Protein AF-A0A7C4RIH2-F1 (afdb_monomer)

Sequence (395 aa):
MSWKYPQDILQRKLAYLTKLASEDAIDRISIDWIEALKDIQMEISYETIWRSLMDLYLTLNLQMDWSQFDFTPFPEDWDIGDFTEPPAEGGGKAYYDISYYDLSVYDPPQVVYKDLERYAWESRYKVSEKHTLEYKRMSKSLKDELTIRGELLKTKDIAPYFVDMVEDVLTMVESRLLRSFYVGFAVVGLSRVAERHPPGALYRAPVPTRLTKDWKTVINTESVTAWECLVGFSRVGYTRVGSWKQLLTKQVSDEIVKRINEFWLRSGFVEAEYLSPYGGIEYYRYPVEKIKVFWQRIFMLQRVDRYHYVGGDHQLKMQFNIKRIMPILDAEGIIGSLRCMYVAFANELFYLYHDSHRLYKRYKKVLTEEDIIQKYIRFGCKENILRKIKGVVKP

Foldseek 3Di:
DDPDDPDDLVVVLVVLLVQAQDLVNLVVVLVVLQVCLVLVLLLLLQCLLLQLLLLLCCCQQVVADSCLAPDYLDDNPDDQQQFWVNGRDGQDADDPPPDDPVRHFDDDPLDHSHLLNLQLVVLLVQFPDRRALDTNDFFPVSLLLLVLVLVLVVVLVGDSLSSVQSLLSSQLSSQCAQQPLDPLSYRPPGRHDFDDDDPPDDQWTFTFTAQSVTRHDTGTGTDRASDFDGPPRGPGDPVSGDPPRIYTDVVSSVSSVVSSVVVSPQQAWDWDWDQDPPAPDDPNGRDTDTDTDRNVSVVSVVCSVVCSPPNCVLVSVLVVLLVQLVVLCVVVVPDPVCVVLLSVLLVCQLCQCPPDPSSSSPSSVSPDNVSSLVSSVSVVDDSVSSVVSCVRGHD

Nearest PDB structures (foldseek):
  8ieb-assembly1_B  TM=1.903E-01  e=3.048E+00  Homo sapiens
  8ieq-assembly1_C  TM=1.531E-01  e=8.737E+00  Homo sapiens

Radius of gyration: 24.89 Å; Cα contacts (8 Å, |Δi|>4): 491; chains: 1; bounding box: 65×61×82 Å

pLDDT: mean 79.75, std 14.4, range [27.53, 96.38]

Solvent-accessible surface area (backbone atoms only — not comparable to full-atom values): 22772 Å² total; per-residue (Å²): 133,83,83,69,74,83,70,59,69,65,61,54,48,52,55,48,35,72,60,59,40,40,72,71,30,42,53,53,51,40,50,57,45,60,75,40,39,67,58,51,46,46,39,46,41,41,53,48,48,53,46,49,47,46,53,46,47,40,29,72,70,66,53,39,64,65,90,54,45,96,74,64,77,67,66,91,87,64,54,68,36,68,50,25,44,60,59,47,83,78,62,62,76,46,44,90,100,71,46,61,82,91,72,35,63,68,67,39,93,86,57,53,60,40,36,54,52,15,43,47,49,49,50,44,70,52,45,49,42,78,86,56,97,51,69,64,40,55,27,65,69,42,46,50,54,52,50,57,55,38,50,64,44,42,76,64,60,38,52,60,64,58,58,57,40,43,50,46,48,50,31,50,45,49,28,40,38,55,42,15,73,46,88,72,54,46,39,84,97,65,30,38,68,54,75,81,74,64,94,85,60,76,75,50,42,69,39,65,28,53,38,75,89,45,45,61,55,70,44,72,41,75,40,75,60,91,64,81,59,49,83,93,74,40,92,63,57,87,91,58,52,62,54,97,68,43,37,73,32,69,65,56,37,54,39,50,51,50,51,40,50,56,50,43,44,58,68,30,65,36,83,41,81,40,74,37,91,81,43,72,76,62,85,93,42,58,47,74,42,83,42,80,41,54,44,49,47,54,59,48,63,80,35,31,68,51,33,61,77,56,49,59,50,71,57,50,53,52,48,51,52,45,64,66,44,46,63,57,40,57,75,68,66,59,55,76,82,59,46,57,56,57,49,49,49,47,52,48,45,43,45,36,73,49,90,55,91,56,60,41,62,47,34,45,55,77,54,52,76,63,56,54,50,53,52,42,39,75,73,71,45,59,60,74,58,53,54,55,43,51,74,80,42,66,87

Secondary structure (DSSP, 8-state):
--------HHHHHHHHHHHHSSHHHHHHHHHHHHHTHHHHHHHHHHHHHHHHHHHHHHHHHH---GGGSSS-SS-TT--GGGGEESPPPPPPPP-TTTS-TTTS----TT--HHHHHHHHHHHHHHHB-SSSSSBSS-HHHHHHHHHHHHHHHHTTT--HHHHHHHHHHHHHHHHHHHT--STTS--TTTSPPPPPPPTTS-S-EEEEEE-TTTS--EEEEEESSSS---TTTS---GGG---TT-EE-HHHHHHHHHHHHHHHHHHSEEEEEEE-TTS--BTTB--EEEEEEEHHHHHHHTTHHHHHHTTTHHHHHHHHHHHHHHHHHHHTT--HHHHHHHHHHHHHHHTSS---S-GGGGGGGGS-HHHHHHHHHHTT--HHHHHHHHHH---

Structure (mmCIF, N/CA/C/O backbone):
data_AF-A0A7C4RIH2-F1
#
_entry.id   AF-A0A7C4RIH2-F1
#
loop_
_atom_site.group_PDB
_atom_site.id
_atom_site.type_symbol
_atom_site.label_atom_id
_atom_site.label_alt_id
_atom_site.label_comp_id
_atom_site.label_asym_id
_atom_site.label_entity_id
_atom_site.label_seq_id
_atom_site.pdbx_PDB_ins_code
_atom_site.Cartn_x
_atom_site.Cartn_y
_atom_site.Cartn_z
_atom_site.occupancy
_atom_site.B_iso_or_equiv
_atom_site.auth_seq_id
_atom_site.auth_comp_id
_atom_site.auth_asym_id
_atom_site.auth_atom_id
_atom_site.pdbx_PDB_model_num
ATOM 1 N N . MET A 1 1 ? -6.707 24.220 15.312 1.00 34.06 1 MET A N 1
ATOM 2 C CA . MET A 1 1 ? -7.818 24.002 14.359 1.00 34.06 1 MET A CA 1
ATOM 3 C C . MET A 1 1 ? -9.106 23.884 15.151 1.00 34.06 1 MET A C 1
ATOM 5 O O . MET A 1 1 ? -9.262 22.909 15.876 1.00 34.06 1 MET A O 1
ATOM 9 N N . SER A 1 2 ? -9.986 24.887 15.088 1.00 27.53 2 SER A N 1
ATOM 10 C CA . SER A 1 2 ? -11.329 24.751 15.653 1.00 27.53 2 SER A CA 1
ATOM 11 C C . SER A 1 2 ? -12.122 23.795 14.765 1.00 27.53 2 SER A C 1
ATOM 13 O O . SER A 1 2 ? -12.154 23.939 13.541 1.00 27.53 2 SER A O 1
ATOM 15 N N . TRP A 1 3 ? -12.716 22.771 15.367 1.00 39.28 3 TRP A N 1
ATOM 16 C CA . TRP A 1 3 ? -13.659 21.904 14.678 1.00 39.28 3 TRP A CA 1
ATOM 17 C C . TRP A 1 3 ? -14.920 22.733 14.421 1.00 39.28 3 TRP A C 1
ATOM 19 O O . TRP A 1 3 ? -15.796 22.817 15.276 1.00 39.28 3 TRP A O 1
ATOM 29 N N . LYS A 1 4 ? -14.998 23.417 13.270 1.00 47.16 4 LYS A N 1
ATOM 30 C CA . LYS A 1 4 ? -16.281 23.945 12.790 1.00 47.16 4 LYS A CA 1
ATOM 31 C C . LYS A 1 4 ? -17.238 22.758 12.705 1.00 47.16 4 LYS A C 1
ATOM 33 O O . LYS A 1 4 ? -16.855 21.712 12.173 1.00 47.16 4 LYS A O 1
ATOM 38 N N . TYR A 1 5 ? -18.449 22.928 13.241 1.00 48.44 5 TYR A N 1
ATOM 39 C CA . TYR A 1 5 ? -19.546 21.973 13.083 1.00 48.44 5 TYR A CA 1
ATOM 40 C C . TYR A 1 5 ? -19.562 21.444 11.643 1.00 48.44 5 TYR A C 1
ATOM 42 O O . TYR A 1 5 ? -19.322 22.233 10.719 1.00 48.44 5 TYR A O 1
ATOM 50 N N . PRO A 1 6 ? -19.786 20.135 11.426 1.00 55.44 6 PRO A N 1
ATOM 51 C CA . PRO A 1 6 ? -19.801 19.587 10.081 1.00 55.44 6 PRO A CA 1
ATOM 52 C C . PRO A 1 6 ? -20.800 20.396 9.251 1.00 55.44 6 PRO A C 1
ATOM 54 O O . PRO A 1 6 ? -21.985 20.425 9.574 1.00 55.44 6 PRO A O 1
ATOM 57 N N . GLN A 1 7 ? -20.289 21.101 8.230 1.00 59.62 7 GLN A N 1
ATOM 58 C CA . GLN A 1 7 ? -21.111 21.752 7.207 1.00 59.62 7 GLN A CA 1
ATOM 59 C C . GLN A 1 7 ? -22.224 20.800 6.783 1.00 59.62 7 GLN A C 1
ATOM 61 O O . GLN A 1 7 ? -21.998 19.585 6.730 1.00 59.62 7 GLN A O 1
ATOM 66 N N . ASP A 1 8 ? -23.389 21.360 6.468 1.00 73.88 8 ASP A N 1
ATOM 67 C CA . ASP A 1 8 ? -24.525 20.573 6.025 1.00 73.88 8 ASP A CA 1
ATOM 68 C C . ASP A 1 8 ? -24.110 19.609 4.896 1.00 73.88 8 ASP A C 1
ATOM 70 O O . ASP A 1 8 ? -23.372 19.963 3.969 1.00 73.88 8 ASP A O 1
ATOM 74 N N . ILE A 1 9 ? -24.531 18.350 5.026 1.00 74.44 9 ILE A N 1
ATOM 75 C CA . ILE A 1 9 ? -24.121 17.235 4.160 1.00 74.44 9 ILE A CA 1
ATOM 76 C C . ILE A 1 9 ? -24.488 17.558 2.705 1.00 74.44 9 ILE A C 1
ATOM 78 O O . ILE A 1 9 ? -23.706 17.294 1.788 1.00 74.44 9 ILE A O 1
ATOM 82 N N . LEU A 1 10 ? -25.632 18.220 2.511 1.00 77.56 10 LEU A N 1
ATOM 83 C CA . LEU A 1 10 ? -26.102 18.687 1.214 1.00 77.56 10 LEU A CA 1
ATOM 84 C C . LEU A 1 10 ? -25.179 19.755 0.610 1.00 77.56 10 LEU A C 1
ATOM 86 O O . LEU A 1 10 ? -24.791 19.639 -0.551 1.00 77.56 10 LEU A O 1
ATOM 90 N N . GLN A 1 11 ? -24.754 20.750 1.395 1.00 79.88 11 GLN A N 1
ATOM 91 C CA . GLN A 1 11 ? -23.844 21.803 0.923 1.00 79.88 11 GLN A CA 1
ATOM 92 C C . GLN A 1 11 ? -22.510 21.232 0.427 1.00 79.88 11 GLN A C 1
ATOM 94 O O . GLN A 1 11 ? -21.977 21.686 -0.585 1.00 79.88 11 GLN A O 1
ATOM 99 N N . ARG A 1 12 ? -21.981 20.198 1.094 1.00 73.38 12 ARG A N 1
ATOM 100 C CA . ARG A 1 12 ? -20.754 19.514 0.651 1.00 73.38 12 ARG A CA 1
ATOM 101 C C . ARG A 1 12 ? -20.940 18.768 -0.668 1.00 73.38 12 ARG A C 1
ATOM 103 O O . ARG A 1 12 ? -20.054 18.835 -1.517 1.00 73.38 12 ARG A O 1
ATOM 110 N N . LYS A 1 13 ? -22.073 18.080 -0.854 1.00 79.12 13 LYS A N 1
ATOM 111 C CA . LYS A 1 13 ? -22.397 17.411 -2.125 1.00 79.12 13 LYS A CA 1
ATOM 112 C C . LYS A 1 13 ? -22.536 18.433 -3.254 1.00 79.12 13 LYS A C 1
ATOM 114 O O . LYS A 1 13 ? -21.938 18.237 -4.304 1.00 79.12 13 LYS A O 1
ATOM 119 N N . LEU A 1 14 ? -23.246 19.539 -3.027 1.00 81.19 14 LEU A N 1
ATOM 120 C CA . LEU A 1 14 ? -23.384 20.609 -4.020 1.00 81.19 14 LEU A CA 1
ATOM 121 C C . LEU A 1 14 ? -22.020 21.208 -4.395 1.00 81.19 14 LEU A C 1
ATOM 123 O O . LEU A 1 14 ? -21.704 21.308 -5.575 1.00 81.19 14 LEU A O 1
ATOM 127 N N . ALA A 1 15 ? -21.164 21.491 -3.409 1.00 80.44 15 ALA A N 1
ATOM 128 C CA . ALA A 1 15 ? -19.810 21.983 -3.660 1.00 80.44 15 ALA A CA 1
ATOM 129 C C . ALA A 1 15 ? -18.933 20.991 -4.448 1.00 80.44 15 ALA A C 1
ATOM 131 O O . ALA A 1 15 ? -18.096 21.418 -5.240 1.00 80.44 15 ALA A O 1
ATOM 132 N N . TYR A 1 16 ? -19.102 19.679 -4.239 1.00 80.44 16 TYR A N 1
ATOM 133 C CA . TYR A 1 16 ? -18.432 18.649 -5.040 1.00 80.44 16 TYR A CA 1
ATOM 134 C C . TYR A 1 16 ? -18.894 18.703 -6.502 1.00 80.44 16 TYR A C 1
ATOM 136 O O . TYR A 1 16 ? -18.058 18.731 -7.403 1.00 80.44 16 TYR A O 1
ATOM 144 N N . LEU A 1 17 ? -20.209 18.766 -6.734 1.00 80.38 17 LEU A N 1
ATOM 145 C CA . LEU A 1 17 ? -20.790 18.791 -8.079 1.00 80.38 17 LEU A CA 1
ATOM 146 C C . LEU A 1 17 ? -20.315 20.005 -8.880 1.00 80.38 17 LEU A C 1
ATOM 148 O O . LEU A 1 17 ? -19.839 19.843 -9.999 1.00 80.38 17 LEU A O 1
ATOM 152 N N . THR A 1 18 ? -20.343 21.197 -8.278 1.00 78.69 18 THR A N 1
ATOM 153 C CA . THR A 1 18 ? -19.873 22.431 -8.928 1.00 78.69 18 THR A CA 1
ATOM 154 C C . THR A 1 18 ? -18.396 22.365 -9.325 1.00 78.69 18 THR A C 1
ATOM 156 O O . THR A 1 18 ? -17.987 23.025 -10.272 1.00 78.69 18 THR A O 1
ATOM 159 N N . LYS A 1 19 ? -17.581 21.590 -8.601 1.00 78.44 19 LYS A N 1
ATOM 160 C CA . LYS A 1 19 ? -16.130 21.527 -8.818 1.00 78.44 19 LYS A CA 1
ATOM 161 C C . LYS A 1 19 ? -15.671 20.441 -9.783 1.00 78.44 19 LYS A C 1
ATOM 163 O O . LYS A 1 19 ? -14.525 20.508 -10.203 1.00 78.44 19 LYS A O 1
ATOM 168 N N . LEU A 1 20 ? -16.483 19.419 -10.050 1.00 78.19 20 LEU A N 1
ATOM 169 C CA . LEU A 1 20 ? -16.020 18.201 -10.733 1.00 78.19 20 LEU A CA 1
ATOM 170 C C . LEU A 1 20 ? -16.977 17.679 -11.810 1.00 78.19 20 LEU A C 1
ATOM 172 O O . LEU A 1 20 ? -16.563 16.874 -12.636 1.00 78.19 20 LEU A O 1
ATOM 176 N N . ALA A 1 21 ? -18.247 18.087 -11.793 1.00 82.00 21 ALA A N 1
ATOM 177 C CA . ALA A 1 21 ? -19.291 17.501 -12.631 1.00 82.00 21 ALA A CA 1
ATOM 178 C C . ALA A 1 21 ? -19.769 18.454 -13.748 1.00 82.00 21 ALA A C 1
ATOM 180 O O . ALA A 1 21 ? -20.909 18.373 -14.186 1.00 82.00 21 ALA A O 1
ATOM 181 N N . SER A 1 22 ? -18.927 19.372 -14.222 1.00 85.94 22 SER A N 1
ATOM 182 C CA . SER A 1 22 ? -19.224 20.220 -15.388 1.00 85.94 22 SER A CA 1
ATOM 183 C C . SER A 1 22 ? -18.096 20.160 -16.411 1.00 85.94 22 SER A C 1
ATOM 185 O O . SER A 1 22 ? -16.956 19.859 -16.058 1.00 85.94 22 SER A O 1
ATOM 187 N N . GLU A 1 23 ? -18.407 20.450 -17.675 1.00 87.19 23 GLU A N 1
ATOM 188 C CA . GLU A 1 23 ? -17.408 20.493 -18.752 1.00 87.19 23 GLU A CA 1
ATOM 189 C C . GLU A 1 23 ? -16.305 21.514 -18.440 1.00 87.19 23 GLU A C 1
ATOM 191 O O . GLU A 1 23 ? -15.132 21.152 -18.422 1.00 87.19 23 GLU A O 1
ATOM 196 N N . ASP A 1 24 ? -16.682 22.732 -18.034 1.00 87.31 24 ASP A N 1
ATOM 197 C CA . ASP A 1 24 ? -15.740 23.770 -17.593 1.00 87.31 24 ASP A CA 1
ATOM 198 C C . ASP A 1 24 ? -14.830 23.304 -16.446 1.00 87.31 24 ASP A C 1
ATOM 200 O O . ASP A 1 24 ? -13.647 23.646 -16.393 1.00 87.31 24 ASP A O 1
ATOM 204 N N . ALA A 1 25 ? -15.375 22.543 -15.490 1.00 86.81 25 ALA A N 1
ATOM 205 C CA . ALA A 1 25 ? -14.586 22.006 -14.389 1.00 86.81 25 ALA A CA 1
ATOM 206 C C . ALA A 1 25 ? -13.589 20.956 -14.885 1.00 86.81 25 ALA A C 1
ATOM 208 O O . ALA A 1 25 ? -12.433 20.969 -14.468 1.00 86.81 25 ALA A O 1
ATOM 209 N N . ILE A 1 26 ? -14.013 20.075 -15.791 1.00 89.81 26 ILE A N 1
ATOM 210 C CA . ILE A 1 26 ? -13.147 19.058 -16.392 1.00 89.81 26 ILE A CA 1
ATOM 211 C C . ILE A 1 26 ? -12.027 19.697 -17.202 1.00 89.81 26 ILE A C 1
ATOM 213 O O . ILE A 1 26 ? -10.894 19.223 -17.126 1.00 89.81 26 ILE A O 1
ATOM 217 N N . ASP A 1 27 ? -12.305 20.775 -17.928 1.00 89.06 27 ASP A N 1
ATOM 218 C CA . ASP A 1 27 ? -11.284 21.504 -18.677 1.00 89.06 27 ASP A CA 1
ATOM 219 C C . ASP A 1 27 ? -10.229 22.100 -17.743 1.00 89.06 27 ASP A C 1
ATOM 221 O O . ASP A 1 27 ? -9.035 21.889 -17.958 1.00 89.06 27 ASP A O 1
ATOM 225 N N . ARG A 1 28 ? -10.648 22.735 -16.642 1.00 88.62 28 ARG A N 1
ATOM 226 C CA . ARG A 1 28 ? -9.718 23.250 -15.621 1.00 88.62 28 ARG A CA 1
ATOM 227 C C . ARG A 1 28 ? -8.880 22.140 -14.986 1.00 88.62 28 ARG A C 1
ATOM 229 O O . ARG A 1 28 ? -7.664 22.252 -14.942 1.00 88.62 28 ARG A O 1
ATOM 236 N N . ILE A 1 29 ? -9.510 21.039 -14.572 1.00 88.88 29 ILE A N 1
ATOM 237 C CA . ILE A 1 29 ? -8.806 19.882 -13.987 1.00 88.88 29 ILE A CA 1
ATOM 238 C C . ILE A 1 29 ? -7.830 19.269 -14.989 1.00 88.88 29 ILE A C 1
ATOM 240 O O . ILE A 1 29 ? -6.769 18.786 -14.606 1.00 88.88 29 ILE A O 1
ATOM 244 N N . SER A 1 30 ? -8.184 19.259 -16.275 1.00 90.06 30 SER A N 1
ATOM 245 C CA . SER A 1 30 ? -7.307 18.740 -17.321 1.00 90.06 30 SER A CA 1
ATOM 246 C C . SER A 1 30 ? -6.052 19.594 -17.463 1.00 90.06 30 SER A C 1
ATOM 248 O O . SER A 1 30 ? -4.976 19.032 -17.631 1.00 90.06 30 SER A O 1
ATOM 250 N N . ILE A 1 31 ? -6.170 20.922 -17.352 1.00 89.75 31 ILE A N 1
ATOM 251 C CA . ILE A 1 31 ? -5.017 21.833 -17.335 1.00 89.75 31 ILE A CA 1
ATOM 252 C C . ILE A 1 31 ? -4.139 21.543 -16.114 1.00 89.75 31 ILE A C 1
ATOM 254 O O . ILE A 1 31 ? -2.956 21.259 -16.291 1.00 89.75 31 ILE A O 1
ATOM 258 N N . ASP A 1 32 ? -4.724 21.494 -14.912 1.00 89.94 32 ASP A N 1
ATOM 259 C CA . ASP A 1 32 ? -3.991 21.178 -13.675 1.00 89.94 32 ASP A CA 1
ATOM 260 C C . ASP A 1 32 ? -3.262 19.821 -13.779 1.00 89.94 32 ASP A C 1
ATOM 262 O O . ASP A 1 32 ? -2.124 19.659 -13.337 1.00 89.94 32 ASP A O 1
ATOM 266 N N . TRP A 1 33 ? -3.900 18.824 -14.400 1.00 92.00 33 TRP A N 1
ATOM 267 C CA . TRP A 1 33 ? -3.304 17.506 -14.620 1.00 92.00 33 TRP A CA 1
ATOM 268 C C . TRP A 1 33 ? -2.141 17.553 -15.609 1.00 92.00 33 TRP A C 1
ATOM 270 O O . TRP A 1 33 ? -1.135 16.878 -15.401 1.00 92.00 33 TRP A O 1
ATOM 280 N N . ILE A 1 34 ? -2.268 18.323 -16.692 1.00 91.12 34 ILE A N 1
ATOM 281 C CA . ILE A 1 34 ? -1.196 18.505 -17.675 1.00 91.12 34 ILE A CA 1
ATOM 282 C C . ILE A 1 34 ? 0.016 19.163 -17.010 1.00 91.12 34 ILE A C 1
ATOM 284 O O . ILE A 1 34 ? 1.140 18.711 -17.230 1.00 91.12 34 ILE A O 1
ATOM 288 N N . GLU A 1 35 ? -0.202 20.172 -16.164 1.00 92.25 35 GLU A N 1
ATOM 289 C CA . GLU A 1 35 ? 0.865 20.814 -15.388 1.00 92.25 35 GLU A CA 1
ATOM 290 C C . GLU A 1 35 ? 1.558 19.820 -14.443 1.00 92.25 35 GLU A C 1
ATOM 292 O O . GLU A 1 35 ? 2.785 19.807 -14.346 1.00 92.25 35 GLU A O 1
ATOM 297 N N . ALA A 1 36 ? 0.788 18.924 -13.819 1.00 91.50 36 ALA A N 1
ATOM 298 C CA . ALA A 1 36 ? 1.296 17.886 -12.923 1.00 91.50 36 ALA A CA 1
ATOM 299 C C . ALA A 1 36 ? 1.794 16.611 -13.638 1.00 91.50 36 ALA A C 1
ATOM 301 O O . ALA A 1 36 ? 2.231 15.668 -12.978 1.00 91.50 36 ALA A O 1
ATOM 302 N N . LEU A 1 37 ? 1.741 16.533 -14.975 1.00 90.56 37 LEU A N 1
ATOM 303 C CA . LEU A 1 37 ? 1.923 15.270 -15.702 1.00 90.56 37 LEU A CA 1
ATOM 304 C C . LEU A 1 37 ? 3.287 14.622 -15.444 1.00 90.56 37 LEU A C 1
ATOM 306 O O . LEU A 1 37 ? 3.378 13.400 -15.333 1.00 90.56 37 LEU A O 1
ATOM 310 N N . LYS A 1 38 ? 4.343 15.432 -15.322 1.00 88.75 38 LYS A N 1
ATOM 311 C CA . LYS A 1 38 ? 5.693 14.941 -15.020 1.00 88.75 38 LYS A CA 1
ATOM 312 C C . LYS A 1 38 ? 5.751 14.260 -13.653 1.00 88.75 38 LYS A C 1
ATOM 314 O O . LYS A 1 38 ? 6.346 13.189 -13.531 1.00 88.75 38 LYS A O 1
ATOM 319 N N . ASP A 1 39 ? 5.118 14.864 -12.653 1.00 89.00 39 ASP A N 1
ATOM 320 C CA . ASP A 1 39 ? 5.062 14.301 -11.309 1.00 89.00 39 ASP A CA 1
ATOM 321 C C . ASP A 1 39 ? 4.249 13.009 -11.339 1.00 89.00 39 ASP A C 1
ATOM 323 O O . ASP A 1 39 ? 4.756 11.978 -10.912 1.00 89.00 39 ASP A O 1
ATOM 327 N N . ILE A 1 40 ? 3.076 13.015 -11.985 1.00 89.69 40 ILE A N 1
ATOM 328 C CA . ILE A 1 40 ? 2.216 11.834 -12.181 1.00 89.69 40 ILE A CA 1
ATOM 329 C C . ILE A 1 40 ? 2.981 10.678 -12.842 1.00 89.69 40 ILE A C 1
ATOM 331 O O . ILE A 1 40 ? 2.880 9.534 -12.404 1.00 89.69 40 ILE A O 1
ATOM 335 N N . GLN A 1 41 ? 3.774 10.950 -13.878 1.00 90.06 41 GLN A N 1
ATOM 336 C CA . GLN A 1 41 ? 4.594 9.933 -14.541 1.00 90.06 41 GLN A CA 1
ATOM 337 C C . GLN A 1 41 ? 5.672 9.362 -13.614 1.00 90.06 41 GLN A C 1
ATOM 339 O O . GLN A 1 41 ? 5.883 8.147 -13.605 1.00 90.06 41 GLN A O 1
ATOM 344 N N . MET A 1 42 ? 6.313 10.204 -12.800 1.00 88.81 42 MET A N 1
ATOM 345 C CA . MET A 1 42 ? 7.236 9.754 -11.758 1.00 88.81 42 MET A CA 1
ATOM 346 C C . MET A 1 42 ? 6.516 8.886 -10.712 1.00 88.81 42 MET A C 1
ATOM 348 O O . MET A 1 42 ? 7.048 7.842 -10.330 1.00 88.81 42 MET A O 1
ATOM 352 N N . GLU A 1 43 ? 5.305 9.265 -10.284 1.00 88.69 43 GLU A N 1
ATOM 353 C CA . GLU A 1 43 ? 4.484 8.476 -9.354 1.00 88.69 43 GLU A CA 1
ATOM 354 C C . GLU A 1 43 ? 4.156 7.093 -9.923 1.00 88.69 43 GLU A C 1
ATOM 356 O O . GLU A 1 43 ? 4.273 6.086 -9.225 1.00 88.69 43 GLU A O 1
ATOM 361 N N . ILE A 1 44 ? 3.769 7.042 -11.201 1.00 90.25 44 ILE A N 1
ATOM 362 C CA . ILE A 1 44 ? 3.470 5.801 -11.917 1.00 90.25 44 ILE A CA 1
ATOM 363 C C . ILE A 1 44 ? 4.697 4.892 -11.925 1.00 90.25 44 ILE A C 1
ATOM 365 O O . ILE A 1 44 ? 4.580 3.715 -11.580 1.00 90.25 44 ILE A O 1
ATOM 369 N N . SER A 1 45 ? 5.873 5.422 -12.269 1.00 89.88 45 SER A N 1
ATOM 370 C CA . SER A 1 45 ? 7.113 4.642 -12.261 1.00 89.88 45 SER A CA 1
ATOM 371 C C . SER A 1 45 ? 7.444 4.132 -10.862 1.00 89.88 45 SER A C 1
ATOM 373 O O . SER A 1 45 ? 7.752 2.955 -10.696 1.00 89.88 45 SER A O 1
ATOM 375 N N . TYR A 1 46 ? 7.321 4.986 -9.843 1.00 89.31 46 TYR A N 1
ATOM 376 C CA . TYR A 1 46 ? 7.564 4.612 -8.452 1.00 89.31 46 TYR A CA 1
ATOM 377 C C . TYR A 1 46 ? 6.652 3.477 -7.983 1.00 89.31 46 TYR A C 1
ATOM 379 O O . TYR A 1 46 ? 7.130 2.464 -7.476 1.00 89.31 46 TYR A O 1
ATOM 387 N N . GLU A 1 47 ? 5.339 3.626 -8.161 1.00 89.56 47 GLU A N 1
ATOM 388 C CA . GLU A 1 47 ? 4.360 2.622 -7.744 1.00 89.56 47 GLU A CA 1
ATOM 389 C C . GLU A 1 47 ? 4.515 1.322 -8.529 1.00 89.56 47 GLU A C 1
ATOM 391 O O . GLU A 1 47 ? 4.420 0.253 -7.935 1.00 89.56 47 GLU A O 1
ATOM 396 N N . THR A 1 48 ? 4.804 1.396 -9.831 1.00 90.50 48 THR A N 1
ATOM 397 C CA . THR A 1 48 ? 4.969 0.203 -10.672 1.00 90.50 48 THR A CA 1
ATOM 398 C C . THR A 1 48 ? 6.226 -0.573 -10.290 1.00 90.50 48 THR A C 1
ATOM 400 O O . THR A 1 48 ? 6.152 -1.786 -10.105 1.00 90.50 48 THR A O 1
ATOM 403 N N . ILE A 1 49 ? 7.370 0.093 -10.098 1.00 90.38 49 ILE A N 1
ATOM 404 C CA . ILE A 1 49 ? 8.610 -0.588 -9.689 1.00 90.38 49 ILE A CA 1
ATOM 405 C C . ILE A 1 49 ? 8.473 -1.124 -8.263 1.00 90.38 49 ILE A C 1
ATOM 407 O O . ILE A 1 49 ? 8.824 -2.275 -8.019 1.00 90.38 49 ILE A O 1
ATOM 411 N N . TRP A 1 50 ? 7.910 -0.342 -7.332 1.00 90.56 50 TRP A N 1
ATOM 412 C CA . TRP A 1 50 ? 7.645 -0.830 -5.976 1.00 90.56 50 TRP A CA 1
ATOM 413 C C . TRP A 1 50 ? 6.747 -2.063 -6.015 1.00 90.56 50 TRP A C 1
ATOM 415 O O . TRP A 1 50 ? 6.999 -3.027 -5.294 1.00 90.56 50 TRP A O 1
ATOM 425 N N . ARG A 1 51 ? 5.711 -2.039 -6.865 1.00 90.56 51 ARG A N 1
ATOM 426 C CA . ARG A 1 51 ? 4.788 -3.158 -7.038 1.00 90.56 51 ARG A CA 1
ATOM 427 C C . ARG A 1 51 ? 5.500 -4.407 -7.487 1.00 90.56 51 ARG A C 1
ATOM 429 O O . ARG A 1 51 ? 5.460 -5.410 -6.791 1.00 90.56 51 ARG A O 1
ATOM 436 N N . SER A 1 52 ? 6.230 -4.272 -8.580 1.00 90.06 52 SER A N 1
ATOM 437 C CA . SER A 1 52 ? 7.000 -5.349 -9.183 1.00 90.06 52 SER A CA 1
ATOM 438 C C . SER A 1 52 ? 7.994 -5.950 -8.193 1.00 90.06 52 SER A C 1
ATOM 440 O O . SER A 1 52 ? 8.016 -7.158 -8.009 1.00 90.06 52 SER A O 1
ATOM 442 N N . LEU A 1 53 ? 8.775 -5.114 -7.499 1.00 90.06 53 LEU A N 1
ATOM 443 C CA . LEU A 1 53 ? 9.748 -5.583 -6.514 1.00 90.06 53 LEU A CA 1
ATOM 444 C C . LEU A 1 53 ? 9.073 -6.252 -5.318 1.00 90.06 53 LEU A C 1
ATOM 446 O O . LEU A 1 53 ? 9.518 -7.310 -4.891 1.00 90.06 53 LEU A O 1
ATOM 450 N N . MET A 1 54 ? 8.004 -5.675 -4.769 1.00 90.75 54 MET A N 1
ATOM 451 C CA . MET A 1 54 ? 7.336 -6.303 -3.634 1.00 90.75 54 MET A CA 1
ATOM 452 C C . MET A 1 54 ? 6.716 -7.643 -4.022 1.00 90.75 54 MET A C 1
ATOM 454 O O . MET A 1 54 ? 6.925 -8.614 -3.305 1.00 90.75 54 MET A O 1
ATOM 458 N N . ASP A 1 55 ? 6.044 -7.721 -5.167 1.00 89.00 55 ASP A N 1
ATOM 459 C CA . ASP A 1 55 ? 5.439 -8.957 -5.659 1.00 89.00 55 ASP A CA 1
ATOM 460 C C . ASP A 1 55 ? 6.522 -10.020 -5.946 1.00 89.00 55 ASP A C 1
ATOM 462 O O . ASP A 1 55 ? 6.355 -11.176 -5.558 1.00 89.00 55 ASP A O 1
ATOM 466 N N . LEU A 1 56 ? 7.682 -9.631 -6.499 1.00 87.75 56 LEU A N 1
ATOM 467 C CA . LEU A 1 56 ? 8.854 -10.509 -6.657 1.00 87.75 56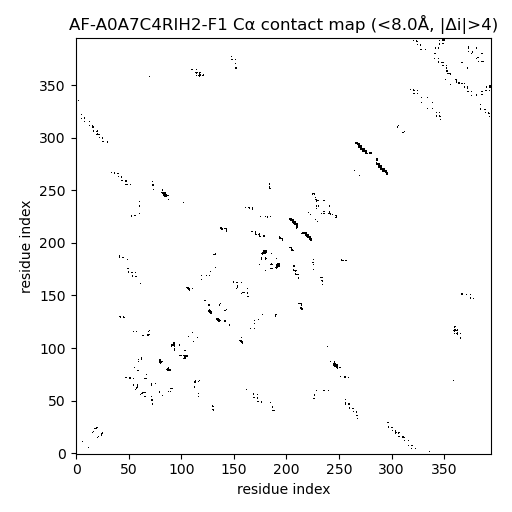 LEU A CA 1
ATOM 468 C C . LEU A 1 56 ? 9.358 -11.041 -5.313 1.00 87.75 56 LEU A C 1
ATOM 470 O O . LEU A 1 56 ? 9.557 -12.240 -5.166 1.00 87.75 56 LEU A O 1
ATOM 474 N N . TYR A 1 57 ? 9.545 -10.179 -4.312 1.00 87.56 57 TYR A N 1
ATOM 475 C CA . TYR A 1 57 ? 10.008 -10.595 -2.984 1.00 87.56 57 TYR A CA 1
ATOM 476 C C . TYR A 1 57 ? 8.984 -11.487 -2.261 1.00 87.56 57 TYR A C 1
ATOM 478 O O . TYR A 1 57 ? 9.373 -12.443 -1.591 1.00 87.56 57 TYR A O 1
ATOM 486 N N . LEU A 1 58 ? 7.684 -11.203 -2.389 1.00 85.75 58 LEU A N 1
ATOM 487 C CA . LEU A 1 58 ? 6.616 -12.045 -1.840 1.00 85.75 58 LEU A CA 1
ATOM 488 C C . LEU A 1 58 ? 6.574 -13.415 -2.540 1.00 85.75 58 LEU A C 1
ATOM 490 O O . LEU A 1 58 ? 6.401 -14.443 -1.891 1.00 85.75 58 LEU A O 1
ATOM 494 N N . THR A 1 59 ? 6.796 -13.457 -3.849 1.00 83.25 59 THR A N 1
ATOM 495 C CA . THR A 1 59 ? 6.804 -14.712 -4.613 1.00 83.25 59 THR A CA 1
ATOM 496 C C . THR A 1 59 ? 8.065 -15.522 -4.325 1.00 83.25 59 THR A C 1
ATOM 498 O O . THR A 1 59 ? 7.989 -16.678 -3.932 1.00 83.25 59 THR A O 1
ATOM 501 N N . LEU A 1 60 ? 9.245 -14.913 -4.429 1.00 80.25 60 LEU A N 1
ATOM 502 C CA . LEU A 1 60 ? 10.521 -15.619 -4.321 1.00 80.25 60 LEU A CA 1
ATOM 503 C C . LEU A 1 60 ? 10.898 -15.960 -2.871 1.00 80.25 60 LEU A C 1
ATOM 505 O O . LEU A 1 60 ? 11.417 -17.043 -2.615 1.00 80.25 60 LEU A O 1
ATOM 509 N N . ASN A 1 61 ? 10.614 -15.083 -1.899 1.00 79.00 61 ASN A N 1
ATOM 510 C CA . ASN A 1 61 ? 11.025 -15.323 -0.508 1.00 79.00 61 ASN A CA 1
ATOM 511 C C . ASN A 1 61 ? 9.927 -16.015 0.313 1.00 79.00 61 ASN A C 1
ATOM 513 O O . ASN A 1 61 ? 10.221 -16.788 1.233 1.00 79.00 61 ASN A O 1
ATOM 517 N N . LEU A 1 62 ? 8.662 -15.699 0.020 1.00 76.88 62 LEU A N 1
ATOM 518 C CA . LEU A 1 62 ? 7.501 -16.219 0.744 1.00 76.88 62 LEU A CA 1
ATOM 519 C C . LEU A 1 62 ? 6.720 -17.283 -0.036 1.00 76.88 62 LEU A C 1
ATOM 521 O O . LEU A 1 62 ? 5.807 -17.863 0.546 1.00 76.88 62 LEU A O 1
ATOM 525 N N . GLN A 1 63 ? 7.101 -17.584 -1.285 1.00 76.06 63 GLN A N 1
ATOM 526 C CA . GLN A 1 63 ? 6.465 -18.612 -2.126 1.00 76.06 63 GLN A CA 1
ATOM 527 C C . GLN A 1 63 ? 4.961 -18.381 -2.294 1.00 76.06 63 GLN A C 1
ATOM 529 O O . GLN A 1 63 ? 4.170 -19.318 -2.391 1.00 76.06 63 GLN A O 1
ATOM 534 N N . MET A 1 64 ? 4.556 -17.109 -2.299 1.00 79.69 64 MET A N 1
ATOM 535 C CA . MET A 1 64 ? 3.179 -16.746 -2.594 1.00 79.69 64 MET A CA 1
ATOM 536 C C . MET A 1 64 ? 2.891 -17.000 -4.069 1.00 79.69 64 MET A C 1
ATOM 538 O O . MET A 1 64 ? 3.665 -16.605 -4.936 1.00 79.69 64 MET A O 1
ATOM 542 N N . ASP A 1 65 ? 1.750 -17.624 -4.342 1.00 78.25 65 ASP A N 1
ATOM 543 C CA . ASP A 1 65 ? 1.259 -17.806 -5.703 1.00 78.25 65 ASP A CA 1
ATOM 544 C C . ASP A 1 65 ? 0.835 -16.451 -6.281 1.00 78.25 65 ASP A C 1
ATOM 546 O O . ASP A 1 65 ? -0.187 -15.865 -5.901 1.00 78.25 65 ASP A O 1
ATOM 550 N N . TRP A 1 66 ? 1.669 -15.951 -7.186 1.00 79.56 66 TRP A N 1
ATOM 551 C CA . TRP A 1 66 ? 1.563 -14.623 -7.768 1.00 79.56 66 TRP A CA 1
ATOM 552 C C . TRP A 1 66 ? 0.337 -14.478 -8.688 1.00 79.56 66 TRP A C 1
ATOM 554 O O . TRP A 1 66 ? -0.173 -13.367 -8.851 1.00 79.56 66 TRP A O 1
ATOM 564 N N . SER A 1 67 ? -0.210 -15.589 -9.203 1.00 79.81 67 SER A N 1
ATOM 565 C CA . SER A 1 67 ? -1.457 -15.597 -9.985 1.00 79.81 67 SER A CA 1
ATOM 566 C C . SER A 1 67 ? -2.667 -15.122 -9.165 1.00 79.81 67 SER A C 1
ATOM 568 O O . SER A 1 67 ? -3.679 -14.676 -9.709 1.00 79.81 67 SER A O 1
ATOM 570 N N . GLN A 1 68 ? -2.567 -15.163 -7.831 1.00 82.94 68 GLN A N 1
ATOM 571 C CA . GLN A 1 68 ? -3.621 -14.704 -6.926 1.00 82.94 68 GLN A CA 1
ATOM 572 C C . GLN A 1 68 ? -3.553 -13.205 -6.622 1.00 82.94 68 GLN A C 1
ATOM 574 O O . GLN A 1 68 ? -4.489 -12.673 -6.008 1.00 82.94 68 GLN A O 1
ATOM 579 N N . PHE A 1 69 ? -2.483 -12.516 -7.025 1.00 87.44 69 PHE A N 1
ATOM 580 C CA . PHE A 1 69 ? -2.301 -11.102 -6.715 1.00 87.44 69 PHE A CA 1
ATOM 581 C C . PHE A 1 69 ? -3.341 -10.225 -7.423 1.00 87.44 69 PHE A C 1
ATOM 583 O O . PHE A 1 69 ? -3.821 -10.521 -8.514 1.00 87.44 69 PHE A O 1
ATOM 590 N N . ASP A 1 70 ? -3.741 -9.122 -6.784 1.00 82.88 70 ASP A N 1
ATOM 591 C CA . ASP A 1 70 ? -4.783 -8.220 -7.314 1.00 82.88 70 ASP A CA 1
ATOM 592 C C . ASP A 1 70 ? -4.407 -7.553 -8.650 1.00 82.88 70 ASP A C 1
ATOM 594 O O . ASP A 1 70 ? -5.274 -7.157 -9.430 1.00 82.88 70 ASP A O 1
ATOM 598 N N . PHE A 1 71 ? -3.112 -7.366 -8.863 1.00 75.25 71 PHE A N 1
ATOM 599 C CA . PHE A 1 71 ? -2.514 -6.739 -10.030 1.00 75.25 71 PHE A CA 1
ATOM 600 C C . PHE A 1 71 ? -1.064 -7.185 -10.081 1.00 75.25 71 PHE A C 1
ATOM 602 O O . PHE A 1 71 ? -0.332 -6.982 -9.116 1.00 75.25 71 PHE A O 1
ATOM 609 N N . THR A 1 72 ? -0.651 -7.759 -11.191 1.00 75.00 72 THR A N 1
ATOM 610 C CA . THR A 1 72 ? 0.717 -8.211 -11.394 1.00 75.00 72 THR A CA 1
ATOM 611 C C . THR A 1 72 ? 1.227 -7.578 -12.681 1.00 75.00 72 THR A C 1
ATOM 613 O O . THR A 1 72 ? 0.497 -7.534 -13.677 1.00 75.00 72 THR A O 1
ATOM 616 N N . PRO A 1 73 ? 2.443 -7.013 -12.673 1.00 79.06 73 PRO A N 1
ATOM 617 C CA . PRO A 1 73 ? 3.044 -6.509 -13.895 1.00 79.06 73 PRO A CA 1
ATOM 618 C C . PRO A 1 73 ? 3.420 -7.653 -14.849 1.00 79.06 73 PRO A C 1
ATOM 620 O O . PRO A 1 73 ? 3.624 -7.378 -16.027 1.00 79.06 73 PRO A O 1
ATOM 623 N N . PHE A 1 74 ? 3.465 -8.903 -14.372 1.00 85.31 74 PHE A N 1
ATOM 624 C CA . PHE A 1 74 ? 4.003 -10.059 -15.087 1.00 85.31 74 PHE A CA 1
ATOM 625 C C . PHE A 1 74 ? 2.931 -10.870 -15.855 1.00 85.31 74 PHE A C 1
ATOM 627 O O . PHE A 1 74 ? 1.755 -10.820 -15.481 1.00 85.31 74 PHE A O 1
ATOM 634 N N . PRO A 1 75 ? 3.298 -11.574 -16.945 1.00 85.38 75 PRO A N 1
ATOM 635 C CA . PRO A 1 75 ? 2.390 -12.391 -17.768 1.00 85.38 75 PRO A CA 1
ATOM 636 C C . PRO A 1 75 ? 1.886 -13.648 -17.051 1.00 85.38 75 PRO A C 1
ATOM 638 O O . PRO A 1 75 ? 2.702 -14.356 -16.477 1.00 85.38 75 PRO A O 1
ATOM 641 N N . GLU A 1 76 ? 0.568 -13.923 -17.082 1.00 81.75 76 GLU A N 1
ATOM 642 C CA . GLU A 1 76 ? -0.133 -15.001 -16.325 1.00 81.75 76 GLU A CA 1
ATOM 643 C C . GLU A 1 76 ? 0.462 -16.407 -16.485 1.00 81.75 76 GLU A C 1
ATOM 645 O O . GLU A 1 76 ? 0.271 -17.258 -15.621 1.00 81.75 76 GLU A O 1
ATOM 650 N N . ASP A 1 77 ? 1.171 -16.644 -17.582 1.00 84.06 77 ASP A N 1
ATOM 651 C CA . ASP A 1 77 ? 1.831 -17.897 -17.927 1.00 84.06 77 ASP A CA 1
ATOM 652 C C . ASP A 1 77 ? 3.229 -18.066 -17.312 1.00 84.06 77 ASP A C 1
ATOM 654 O O . ASP A 1 77 ? 3.807 -19.142 -17.447 1.00 84.06 77 ASP A O 1
ATOM 658 N N . TRP A 1 78 ? 3.767 -17.048 -16.631 1.00 84.00 78 TRP A N 1
ATOM 659 C CA . TRP A 1 78 ? 5.051 -17.143 -15.933 1.00 84.00 78 TRP A CA 1
ATOM 660 C C . TRP A 1 78 ? 4.973 -18.007 -14.670 1.00 84.00 78 TRP A C 1
ATOM 662 O O . TRP A 1 78 ? 4.021 -17.952 -13.889 1.00 84.00 78 TRP A O 1
ATOM 672 N N . ASP A 1 79 ? 6.046 -18.743 -14.413 1.00 78.81 79 ASP A N 1
ATOM 673 C CA . ASP A 1 79 ? 6.292 -19.454 -13.164 1.00 78.81 79 ASP A CA 1
ATOM 674 C C . ASP A 1 79 ? 7.470 -18.825 -12.400 1.00 78.81 79 ASP A C 1
ATOM 676 O O . ASP A 1 79 ? 8.209 -17.972 -12.897 1.00 78.81 79 ASP A O 1
ATOM 680 N N . ILE A 1 80 ? 7.673 -19.252 -11.155 1.00 74.50 80 ILE A N 1
ATOM 681 C CA . ILE A 1 80 ? 8.725 -18.759 -10.266 1.00 74.50 80 ILE A CA 1
ATOM 682 C C . ILE A 1 80 ? 10.131 -18.859 -10.886 1.00 74.50 80 ILE A C 1
ATOM 684 O O . ILE A 1 80 ? 10.995 -18.026 -10.606 1.00 74.50 80 ILE A O 1
ATOM 688 N N . GLY A 1 81 ? 10.343 -19.851 -11.756 1.00 77.56 81 GLY A N 1
ATOM 689 C CA . GLY A 1 81 ? 11.592 -20.068 -12.478 1.00 77.56 81 GLY A CA 1
ATOM 690 C C . GLY A 1 81 ? 11.908 -18.996 -13.525 1.00 77.56 81 GLY A C 1
ATOM 691 O O . GLY A 1 81 ? 13.083 -18.772 -13.801 1.00 77.56 81 GLY A O 1
ATOM 692 N N . ASP A 1 82 ? 10.902 -18.293 -14.054 1.00 84.38 82 ASP A N 1
ATOM 693 C CA . ASP A 1 82 ? 11.079 -17.295 -15.120 1.00 84.38 82 ASP A CA 1
ATOM 694 C C . ASP A 1 82 ? 11.655 -15.966 -14.601 1.00 84.38 82 ASP A C 1
ATOM 696 O O . ASP A 1 82 ? 12.214 -15.157 -15.353 1.00 84.38 82 ASP A O 1
ATOM 700 N N . PHE A 1 83 ? 11.568 -15.736 -13.286 1.00 84.44 83 PHE A N 1
ATOM 701 C CA . PHE A 1 83 ? 12.061 -14.509 -12.668 1.00 84.44 83 PHE A CA 1
ATOM 702 C C . PHE A 1 83 ? 13.583 -14.455 -12.551 1.00 84.44 83 PHE A C 1
ATOM 704 O O . PHE A 1 83 ? 14.138 -13.351 -12.534 1.00 84.44 83 PHE A O 1
ATOM 711 N N . THR A 1 84 ? 14.265 -15.601 -12.447 1.00 83.25 84 THR A N 1
ATOM 712 C CA . THR A 1 84 ? 15.701 -15.640 -12.144 1.00 83.25 84 THR A CA 1
ATOM 713 C C . THR A 1 84 ? 16.511 -16.512 -13.097 1.00 83.25 84 THR A C 1
ATOM 715 O O . THR A 1 84 ? 16.040 -17.508 -13.627 1.00 83.25 84 THR A O 1
ATOM 718 N N . GLU A 1 85 ? 17.787 -16.174 -13.253 1.00 82.44 85 GLU A N 1
ATOM 719 C CA . GLU A 1 85 ? 18.791 -16.979 -13.940 1.00 82.44 85 GLU A CA 1
ATOM 720 C C . GLU A 1 85 ? 19.976 -17.235 -12.985 1.00 82.44 85 GLU A C 1
ATOM 722 O O . GLU A 1 85 ? 20.621 -16.272 -12.558 1.00 82.44 85 GLU A O 1
ATOM 727 N N . PRO A 1 86 ? 20.272 -18.498 -12.605 1.00 80.75 86 PRO A N 1
ATOM 728 C CA . PRO A 1 86 ? 19.510 -19.707 -12.931 1.00 80.75 86 PRO A CA 1
ATOM 729 C C . PRO A 1 86 ? 18.094 -19.710 -12.312 1.00 80.75 86 PRO A C 1
ATOM 731 O O . PRO A 1 86 ? 17.857 -18.973 -11.347 1.00 80.75 86 PRO A O 1
ATOM 734 N N . PRO A 1 87 ? 17.164 -20.532 -12.837 1.00 78.44 87 PRO A N 1
ATOM 735 C CA . PRO A 1 87 ? 15.778 -20.579 -12.368 1.00 78.44 87 PRO A CA 1
ATOM 736 C C . PRO A 1 87 ? 15.677 -20.835 -10.862 1.00 78.44 87 PRO A C 1
ATOM 738 O O . PRO A 1 87 ? 16.442 -21.625 -10.300 1.00 78.44 87 PRO A O 1
ATOM 741 N N . ALA A 1 88 ? 14.751 -20.147 -10.199 1.00 72.81 88 ALA A N 1
ATOM 742 C CA . ALA A 1 88 ? 14.413 -20.411 -8.810 1.00 72.81 88 ALA A CA 1
ATOM 743 C C . ALA A 1 88 ? 13.558 -21.681 -8.723 1.00 72.81 88 ALA A C 1
ATOM 745 O O . ALA A 1 88 ? 12.637 -21.877 -9.513 1.00 72.81 88 ALA A O 1
ATOM 746 N N . GLU A 1 89 ? 13.851 -22.541 -7.750 1.00 64.94 89 GLU A N 1
ATOM 747 C CA . GLU A 1 89 ? 13.027 -23.714 -7.470 1.00 64.94 89 GLU A CA 1
ATOM 748 C C . GLU A 1 89 ? 11.859 -23.305 -6.562 1.00 64.94 89 GLU A C 1
ATOM 750 O O . GLU A 1 89 ? 12.054 -22.779 -5.462 1.00 64.94 89 GLU A O 1
ATOM 755 N N . GLY A 1 90 ? 10.630 -23.526 -7.030 1.00 57.62 90 GLY A N 1
ATOM 756 C CA . GLY A 1 90 ? 9.430 -23.300 -6.233 1.00 57.62 90 GLY A CA 1
ATOM 757 C C . GLY A 1 90 ? 9.313 -24.297 -5.085 1.00 57.62 90 GLY A C 1
ATOM 758 O O . GLY A 1 90 ? 9.415 -25.505 -5.285 1.00 57.62 90 GLY A O 1
ATOM 759 N N . GLY A 1 91 ? 9.042 -23.803 -3.877 1.00 53.25 91 GLY A N 1
ATOM 760 C CA . GLY A 1 91 ? 8.516 -24.642 -2.804 1.00 53.25 91 GLY A CA 1
ATOM 761 C C . GLY A 1 91 ? 7.003 -24.733 -2.948 1.00 53.25 91 GLY A C 1
ATOM 762 O O . GLY A 1 91 ? 6.309 -23.721 -2.905 1.00 53.25 91 GLY A O 1
ATOM 763 N N . GLY A 1 92 ? 6.486 -25.939 -3.170 1.00 46.88 92 GLY A N 1
ATOM 764 C CA . GLY A 1 92 ? 5.043 -26.170 -3.227 1.00 46.88 92 GLY A CA 1
ATOM 765 C C . GLY A 1 92 ? 4.350 -25.942 -1.876 1.00 46.88 92 GLY A C 1
ATOM 766 O O . GLY A 1 92 ? 4.985 -25.902 -0.817 1.00 46.88 92 GLY A O 1
ATOM 767 N N . LYS A 1 93 ? 3.013 -25.846 -1.905 1.00 43.62 93 LYS A N 1
ATOM 768 C CA . LYS A 1 93 ? 2.179 -25.854 -0.691 1.00 43.62 93 LYS A CA 1
ATOM 769 C C . LYS A 1 93 ? 2.390 -27.138 0.112 1.00 43.62 93 LYS A C 1
ATOM 771 O O . LYS A 1 93 ? 2.544 -28.215 -0.464 1.00 43.62 93 LYS A O 1
ATOM 776 N N . ALA A 1 94 ? 2.352 -27.015 1.439 1.00 43.06 94 ALA A N 1
ATOM 777 C CA . ALA A 1 94 ? 2.413 -28.168 2.328 1.00 43.06 94 ALA A CA 1
ATOM 778 C C . ALA A 1 94 ? 1.143 -29.011 2.176 1.00 43.06 94 ALA A C 1
ATOM 780 O O . ALA A 1 94 ? 0.045 -28.470 2.309 1.00 43.06 94 ALA A O 1
ATOM 781 N N . TYR A 1 95 ? 1.274 -30.320 1.982 1.00 40.62 95 TYR A N 1
ATOM 782 C CA . TYR A 1 95 ? 0.163 -31.256 2.142 1.00 40.62 95 TYR A CA 1
ATOM 783 C C . TYR A 1 95 ? 0.377 -32.075 3.416 1.00 40.62 95 TYR A C 1
ATOM 785 O O . TYR A 1 95 ? 1.488 -32.544 3.681 1.00 40.62 95 TYR A O 1
ATOM 793 N N . TYR A 1 96 ? -0.687 -32.216 4.212 1.00 36.34 96 TYR A N 1
ATOM 794 C CA . TYR A 1 96 ? -0.687 -33.004 5.447 1.00 36.34 96 TYR A CA 1
ATOM 795 C C . TYR A 1 96 ? -0.196 -34.433 5.153 1.00 36.34 96 TYR A C 1
ATOM 797 O O . TYR A 1 96 ? -0.621 -35.023 4.163 1.00 36.34 96 TYR A O 1
ATOM 805 N N . ASP A 1 97 ? 0.731 -34.943 5.969 1.00 35.72 97 ASP A N 1
ATOM 806 C CA . ASP A 1 97 ? 1.417 -36.243 5.821 1.00 35.72 97 ASP A CA 1
ATOM 807 C C . ASP A 1 97 ? 2.316 -36.433 4.575 1.00 35.72 97 ASP A C 1
ATOM 809 O O . ASP A 1 97 ? 2.825 -37.531 4.353 1.00 35.72 97 ASP A O 1
ATOM 813 N N . ILE A 1 98 ? 2.563 -35.388 3.770 1.00 46.28 98 ILE A N 1
ATOM 814 C CA . ILE A 1 98 ? 3.384 -35.481 2.541 1.00 46.28 98 ILE A CA 1
ATOM 815 C C . ILE A 1 98 ? 4.591 -34.536 2.587 1.00 46.28 98 ILE A C 1
ATOM 817 O O . ILE A 1 98 ? 5.694 -34.903 2.182 1.00 46.28 98 ILE A O 1
ATOM 821 N N . SER A 1 99 ? 4.398 -33.309 3.065 1.00 41.94 99 SER A N 1
ATOM 822 C CA . SER A 1 99 ? 5.448 -32.290 3.078 1.00 41.94 99 SER A CA 1
ATOM 823 C C . SER A 1 99 ? 6.232 -32.311 4.390 1.00 41.94 99 SER A C 1
ATOM 825 O O . SER A 1 99 ? 5.638 -32.326 5.466 1.00 41.94 99 SER A O 1
ATOM 827 N N . TYR A 1 100 ? 7.569 -32.259 4.323 1.00 42.16 100 TYR A N 1
ATOM 828 C CA . TYR A 1 100 ? 8.400 -32.052 5.513 1.00 42.16 100 TYR A CA 1
ATOM 829 C C . TYR A 1 100 ? 8.009 -30.727 6.181 1.00 42.16 100 TYR A C 1
ATOM 831 O O . TYR A 1 100 ? 8.069 -29.671 5.547 1.00 42.16 100 TYR A O 1
ATOM 839 N N . TYR A 1 101 ? 7.620 -30.794 7.458 1.00 39.78 101 TYR A N 1
ATOM 840 C CA . TYR A 1 101 ? 7.043 -29.683 8.227 1.00 39.78 101 TYR A CA 1
ATOM 841 C C . TYR A 1 101 ? 7.883 -28.388 8.219 1.00 39.78 101 TYR A C 1
ATOM 843 O O . TYR A 1 101 ? 7.326 -27.305 8.374 1.00 39.78 101 TYR A O 1
ATOM 851 N N . ASP A 1 102 ? 9.192 -28.480 7.964 1.00 43.69 102 ASP A N 1
ATOM 852 C CA . ASP A 1 102 ? 10.128 -27.347 7.989 1.00 43.69 102 ASP A CA 1
ATOM 853 C C . ASP A 1 102 ? 10.300 -26.631 6.633 1.00 43.69 102 ASP A C 1
ATOM 855 O O . ASP A 1 102 ? 10.967 -25.596 6.554 1.00 43.69 102 ASP A O 1
ATOM 859 N N . LEU A 1 103 ? 9.729 -27.170 5.549 1.00 40.31 103 LEU A N 1
ATOM 860 C CA . LEU A 1 103 ? 9.948 -26.673 4.182 1.00 40.31 103 LEU A CA 1
ATOM 861 C C . LEU A 1 103 ? 8.706 -26.074 3.529 1.00 40.31 103 LEU A C 1
ATOM 863 O O . LEU A 1 103 ? 8.820 -25.475 2.461 1.00 40.31 103 LEU A O 1
ATOM 867 N N . SER A 1 104 ? 7.538 -26.193 4.155 1.00 43.47 104 SER A N 1
ATOM 868 C CA . SER A 1 104 ? 6.283 -25.861 3.494 1.00 43.47 104 SER A CA 1
ATOM 869 C C . SER A 1 104 ? 5.405 -24.909 4.304 1.00 43.47 104 SER A C 1
ATOM 871 O O . SER A 1 104 ? 5.411 -24.869 5.532 1.00 43.47 104 SER A O 1
ATOM 873 N N . VAL A 1 105 ? 4.667 -24.083 3.571 1.00 50.53 105 VAL A N 1
ATOM 874 C CA . VAL A 1 105 ? 3.792 -23.034 4.092 1.00 50.53 105 VAL A CA 1
ATOM 875 C C . VAL A 1 105 ? 2.441 -23.650 4.448 1.00 50.53 105 VAL A C 1
ATOM 877 O O . VAL A 1 105 ? 1.730 -24.108 3.553 1.00 50.53 105 VAL A O 1
ATOM 880 N N . TYR A 1 106 ? 2.088 -23.674 5.735 1.00 51.16 106 TYR A N 1
ATOM 881 C CA . TYR A 1 106 ? 0.734 -24.008 6.172 1.00 51.16 106 TYR A CA 1
ATOM 882 C C . TYR A 1 106 ? -0.067 -22.714 6.319 1.00 51.16 106 TYR A C 1
ATOM 884 O O . TYR A 1 106 ? 0.138 -21.969 7.279 1.00 51.16 106 TYR A O 1
ATOM 892 N N . ASP A 1 107 ? -0.949 -22.449 5.356 1.00 54.81 107 ASP A N 1
ATOM 893 C CA . ASP A 1 107 ? -1.899 -21.342 5.431 1.00 54.81 107 ASP A CA 1
ATOM 894 C C . ASP A 1 107 ? -3.302 -21.874 5.747 1.00 54.81 107 ASP A C 1
ATOM 896 O O . ASP A 1 107 ? -3.741 -22.869 5.159 1.00 54.81 107 ASP A O 1
ATOM 900 N N . PRO A 1 108 ? -4.036 -21.225 6.660 1.00 58.47 108 PRO A N 1
ATOM 901 C CA . PRO A 1 108 ? -5.395 -21.619 6.977 1.00 58.47 108 PRO A CA 1
ATOM 902 C C . PRO A 1 108 ? -6.334 -21.331 5.787 1.00 58.47 108 PRO A C 1
ATOM 904 O O . PRO A 1 108 ? -6.194 -20.290 5.143 1.00 58.47 108 PRO A O 1
ATOM 907 N N . PRO A 1 109 ? -7.361 -22.167 5.522 1.00 57.75 109 PRO A N 1
ATOM 908 C CA . PRO A 1 109 ? -8.243 -22.018 4.353 1.00 57.75 109 PRO A CA 1
ATOM 909 C C . PRO A 1 109 ? -8.946 -20.656 4.257 1.00 57.75 109 PRO A C 1
ATOM 911 O O . PRO A 1 109 ? -9.323 -20.218 3.173 1.00 57.75 109 PRO A O 1
ATOM 914 N N . GLN A 1 110 ? -9.139 -19.995 5.402 1.00 65.44 110 GLN A N 1
ATOM 915 C CA . GLN A 1 110 ? -9.777 -18.684 5.508 1.00 65.44 110 GLN A CA 1
ATOM 916 C C . GLN A 1 110 ? -8.928 -17.509 4.996 1.00 65.44 110 GLN A C 1
ATOM 918 O O . GLN A 1 110 ? -9.481 -16.429 4.790 1.00 65.44 110 GLN A O 1
ATOM 923 N N . VAL A 1 111 ? -7.612 -17.679 4.818 1.00 72.75 111 VAL A N 1
ATOM 924 C CA . VAL A 1 111 ? -6.706 -16.610 4.376 1.00 72.75 111 VAL A CA 1
ATOM 925 C C . VAL A 1 111 ? -6.000 -17.042 3.102 1.00 72.75 111 VAL A C 1
ATOM 927 O O . VAL A 1 111 ? -5.182 -17.954 3.103 1.00 72.75 111 VAL A O 1
ATOM 930 N N . VAL A 1 112 ? -6.305 -16.357 2.005 1.00 80.19 112 VAL A N 1
ATOM 931 C CA . VAL A 1 112 ? -5.650 -16.585 0.712 1.00 80.19 112 VAL A CA 1
ATOM 932 C C . VAL A 1 112 ? -4.426 -15.682 0.552 1.00 80.19 112 VAL A C 1
ATOM 934 O O . VAL A 1 112 ? -4.362 -14.606 1.156 1.00 80.19 112 VAL A O 1
ATOM 937 N N . TYR A 1 113 ? -3.480 -16.055 -0.319 1.00 80.25 113 TYR A N 1
ATOM 938 C CA . TYR A 1 113 ? -2.284 -15.241 -0.600 1.00 80.25 113 TYR A CA 1
ATOM 939 C C . TYR A 1 113 ? -2.629 -13.810 -0.998 1.00 80.25 113 TYR A C 1
ATOM 941 O O . TYR A 1 113 ? -1.951 -12.869 -0.600 1.00 80.25 113 TYR A O 1
ATOM 949 N N . LYS A 1 114 ? -3.750 -13.640 -1.698 1.00 86.31 114 LYS A N 1
ATOM 950 C CA . LYS A 1 114 ? -4.308 -12.340 -2.057 1.00 86.31 114 LYS A CA 1
ATOM 951 C C . LYS A 1 114 ? -4.541 -11.422 -0.854 1.00 86.31 114 LYS A C 1
ATOM 953 O O . LYS A 1 114 ? -4.286 -10.225 -0.931 1.00 86.31 114 LYS A O 1
ATOM 958 N N . ASP A 1 115 ? -5.010 -11.942 0.278 1.00 86.44 115 ASP A N 1
ATOM 959 C CA . ASP A 1 115 ? -5.240 -11.124 1.474 1.00 86.44 115 ASP A CA 1
ATOM 960 C C . ASP A 1 115 ? -3.934 -10.783 2.199 1.00 86.44 115 ASP A C 1
ATOM 962 O O . ASP A 1 115 ? -3.793 -9.675 2.724 1.00 86.44 115 ASP A O 1
ATOM 966 N N . LEU A 1 116 ? -2.946 -11.678 2.150 1.00 85.94 116 LEU A N 1
ATOM 967 C CA . LEU A 1 116 ? -1.600 -11.422 2.668 1.00 85.94 116 LEU A CA 1
ATOM 968 C C . LEU A 1 116 ? -0.850 -10.381 1.822 1.00 85.94 116 LEU A C 1
ATOM 970 O O . LEU A 1 116 ? -0.256 -9.453 2.373 1.00 85.94 116 LEU A O 1
ATOM 974 N N . GLU A 1 117 ? -0.949 -10.472 0.495 1.00 89.81 117 GLU A N 1
ATOM 975 C CA . GLU A 1 117 ? -0.430 -9.480 -0.452 1.00 89.81 117 GLU A CA 1
ATOM 976 C C . GLU A 1 117 ? -1.041 -8.102 -0.158 1.00 89.81 117 GLU A C 1
ATOM 978 O O . GLU A 1 117 ? -0.334 -7.115 0.060 1.00 89.81 117 GLU A O 1
ATOM 983 N N . ARG A 1 118 ? -2.369 -8.029 -0.021 1.00 90.94 118 ARG A N 1
ATOM 984 C CA . ARG A 1 118 ? -3.077 -6.798 0.364 1.00 90.94 118 ARG A CA 1
ATOM 985 C C . ARG A 1 118 ? -2.622 -6.240 1.712 1.00 90.94 118 ARG A C 1
ATOM 987 O O . ARG A 1 118 ? -2.528 -5.018 1.855 1.00 90.94 118 ARG A O 1
ATOM 994 N N . TYR A 1 119 ? -2.339 -7.093 2.697 1.00 91.19 119 TYR A N 1
ATOM 995 C CA . TYR A 1 119 ? -1.781 -6.667 3.982 1.00 91.19 119 TYR A CA 1
ATOM 996 C C . TYR A 1 119 ? -0.373 -6.074 3.831 1.00 91.19 119 TYR A C 1
ATOM 998 O O . TYR A 1 119 ? -0.099 -5.015 4.411 1.00 91.19 119 TYR A O 1
ATOM 1006 N N . ALA A 1 120 ? 0.496 -6.696 3.030 1.00 91.44 120 ALA A N 1
ATOM 1007 C CA . ALA A 1 120 ? 1.817 -6.154 2.715 1.00 91.44 120 ALA A CA 1
ATOM 1008 C C . ALA A 1 120 ? 1.696 -4.765 2.069 1.00 91.44 120 ALA A C 1
ATOM 1010 O O . ALA A 1 120 ? 2.346 -3.811 2.506 1.00 91.44 120 ALA A O 1
ATOM 1011 N N . TRP A 1 121 ? 0.756 -4.600 1.134 1.00 91.00 121 TRP A N 1
ATOM 1012 C CA . TRP A 1 121 ? 0.433 -3.304 0.535 1.00 91.00 121 TRP A CA 1
ATOM 1013 C C . TRP A 1 121 ? -0.076 -2.281 1.539 1.00 91.00 121 TRP A C 1
ATOM 1015 O O . TRP A 1 121 ? 0.419 -1.157 1.580 1.00 91.00 121 TRP A O 1
ATOM 1025 N N . GLU A 1 122 ? -1.042 -2.630 2.381 1.00 91.25 122 GLU A N 1
ATOM 1026 C CA . GLU A 1 122 ? -1.523 -1.719 3.419 1.00 91.25 122 GLU A CA 1
ATOM 1027 C C . GLU A 1 122 ? -0.390 -1.274 4.356 1.00 91.25 122 GLU A C 1
ATOM 1029 O O . GLU A 1 122 ? -0.361 -0.109 4.765 1.00 91.25 122 GLU A O 1
ATOM 1034 N N . SER A 1 123 ? 0.527 -2.184 4.684 1.00 91.69 123 SER A N 1
ATOM 1035 C CA . SER A 1 123 ? 1.692 -1.920 5.527 1.00 91.69 123 SER A CA 1
ATOM 1036 C C . SER A 1 123 ? 2.680 -0.986 4.829 1.00 91.69 123 SER A C 1
ATOM 1038 O O . SER A 1 123 ? 3.080 0.019 5.416 1.00 91.69 123 SER A O 1
ATOM 1040 N N . ARG A 1 124 ? 2.957 -1.204 3.537 1.00 90.25 124 ARG A N 1
ATOM 1041 C CA . ARG A 1 124 ? 3.731 -0.292 2.680 1.00 90.25 124 ARG A CA 1
ATOM 1042 C C . ARG A 1 124 ? 3.244 1.149 2.782 1.00 90.25 124 ARG A C 1
ATOM 1044 O O . ARG A 1 124 ? 4.041 2.049 3.026 1.00 90.25 124 ARG A O 1
ATOM 1051 N N . TYR A 1 125 ? 1.932 1.384 2.679 1.00 88.44 125 TYR A N 1
ATOM 1052 C CA . TYR A 1 125 ? 1.339 2.731 2.767 1.00 88.44 125 TYR A CA 1
ATOM 1053 C C . TYR A 1 125 ? 1.563 3.444 4.118 1.00 88.44 125 TYR A C 1
ATOM 1055 O O . TYR A 1 125 ? 1.236 4.629 4.253 1.00 88.44 125 TYR A O 1
ATOM 1063 N N . LYS A 1 126 ? 2.072 2.742 5.138 1.00 88.12 126 LYS A N 1
ATOM 1064 C CA . LYS A 1 126 ? 2.467 3.302 6.441 1.00 88.12 126 LYS A CA 1
ATOM 1065 C C . LYS A 1 126 ? 3.949 3.614 6.538 1.00 88.12 126 LYS A C 1
ATOM 1067 O O . LYS A 1 126 ? 4.320 4.472 7.335 1.00 88.12 126 LYS A O 1
ATOM 1072 N N . VAL A 1 127 ? 4.751 2.919 5.744 1.00 86.38 127 VAL A N 1
ATOM 1073 C CA . VAL A 1 127 ? 6.204 2.865 5.848 1.00 86.38 127 VAL A CA 1
ATOM 1074 C C . VAL A 1 127 ? 6.863 3.938 4.984 1.00 86.38 127 VAL A C 1
ATOM 1076 O O . VAL A 1 127 ? 7.695 4.693 5.497 1.00 86.38 127 VAL A O 1
ATOM 1079 N N . SER A 1 128 ? 6.455 4.039 3.717 1.00 79.62 128 SER A N 1
ATOM 1080 C CA . SER A 1 128 ? 7.074 4.913 2.718 1.00 79.62 128 SER A CA 1
ATOM 1081 C C . SER A 1 128 ? 6.104 5.963 2.175 1.00 79.62 128 SER A C 1
ATOM 1083 O O . SER A 1 128 ? 4.880 5.772 2.153 1.00 79.62 128 SER A O 1
ATOM 1085 N N . GLU A 1 129 ? 6.658 7.109 1.778 1.00 78.38 129 GLU A N 1
ATOM 1086 C CA . GLU A 1 129 ? 5.936 8.122 1.014 1.00 78.38 129 GLU A CA 1
ATOM 1087 C C . GLU A 1 129 ? 6.139 7.877 -0.481 1.00 78.38 129 GLU A C 1
ATOM 1089 O O . GLU A 1 129 ? 7.179 7.389 -0.912 1.00 78.38 129 GLU A O 1
ATOM 1094 N N . LYS A 1 130 ? 5.127 8.191 -1.284 1.00 67.12 130 LYS A N 1
ATOM 1095 C CA . LYS A 1 130 ? 5.091 7.772 -2.686 1.00 67.12 130 LYS A CA 1
ATOM 1096 C C . LYS A 1 130 ? 5.966 8.612 -3.630 1.00 67.12 130 LYS A C 1
ATOM 1098 O O . LYS A 1 130 ? 6.187 8.207 -4.766 1.00 67.12 130 LYS A O 1
ATOM 1103 N N . HIS A 1 131 ? 6.422 9.787 -3.186 1.00 64.50 131 HIS A N 1
ATOM 1104 C CA . HIS A 1 131 ? 6.970 10.836 -4.069 1.00 64.50 131 HIS A CA 1
ATOM 1105 C C . HIS A 1 131 ? 8.188 11.554 -3.487 1.00 64.50 131 HIS A C 1
ATOM 1107 O O . HIS A 1 131 ? 8.679 12.523 -4.060 1.00 64.50 131 HIS A O 1
ATOM 1113 N N . THR A 1 132 ? 8.677 11.106 -2.335 1.00 67.69 132 THR A N 1
ATOM 1114 C CA . THR A 1 132 ? 9.841 11.696 -1.682 1.00 67.69 132 THR A CA 1
ATOM 1115 C C . THR A 1 132 ? 10.791 10.596 -1.241 1.00 67.69 132 THR A C 1
ATOM 1117 O O . THR A 1 132 ? 10.421 9.434 -1.087 1.00 67.69 132 THR A O 1
ATOM 1120 N N . LEU A 1 133 ? 12.048 10.973 -1.017 1.00 66.50 133 LEU A N 1
ATOM 1121 C CA . LEU A 1 133 ? 13.045 10.097 -0.400 1.00 66.50 133 LEU A CA 1
ATOM 1122 C C . LEU A 1 133 ? 12.857 9.982 1.125 1.00 66.50 133 LEU A C 1
ATOM 1124 O O . LEU A 1 133 ? 13.758 9.510 1.818 1.00 66.50 133 LEU A O 1
ATOM 1128 N N . GLU A 1 134 ? 11.735 10.469 1.653 1.00 71.94 134 GLU A N 1
ATOM 1129 C CA . GLU A 1 134 ? 11.475 10.559 3.082 1.00 71.94 134 GLU A CA 1
ATOM 1130 C C . GLU A 1 134 ? 10.646 9.373 3.574 1.00 71.94 134 GLU A C 1
ATOM 1132 O O . GLU A 1 134 ? 9.748 8.861 2.902 1.00 71.94 134 GLU A O 1
ATOM 1137 N N . TYR A 1 135 ? 10.928 8.959 4.804 1.00 77.75 135 TYR A N 1
ATOM 1138 C CA . TYR A 1 135 ? 10.138 7.948 5.486 1.00 77.75 135 TYR A CA 1
ATOM 1139 C C . TYR A 1 135 ? 8.853 8.572 6.035 1.00 77.75 135 TYR A C 1
ATOM 1141 O O . TYR A 1 135 ? 8.899 9.550 6.780 1.00 77.75 135 TYR A O 1
ATOM 1149 N N . LYS A 1 136 ? 7.699 7.968 5.731 1.00 79.31 136 LYS A N 1
ATOM 1150 C CA . LYS A 1 136 ? 6.386 8.494 6.141 1.00 79.31 136 LYS A CA 1
ATOM 1151 C C . LYS A 1 136 ? 6.184 8.448 7.655 1.00 79.31 136 LYS A C 1
ATOM 1153 O O . LYS A 1 136 ? 5.705 9.397 8.274 1.00 79.31 136 LYS A O 1
ATOM 1158 N N . ARG A 1 137 ? 6.492 7.299 8.256 1.00 77.00 137 ARG A N 1
ATOM 1159 C CA . ARG A 1 137 ? 6.479 7.073 9.706 1.00 77.00 137 ARG A CA 1
ATOM 1160 C C . ARG A 1 137 ? 7.804 6.439 10.098 1.00 77.00 137 ARG A C 1
ATOM 1162 O O . ARG A 1 137 ? 8.408 5.698 9.323 1.00 77.00 137 ARG A O 1
ATOM 1169 N N . MET A 1 138 ? 8.256 6.734 11.310 1.00 76.81 138 MET A N 1
ATOM 1170 C CA . MET A 1 138 ? 9.529 6.242 11.824 1.00 76.81 138 MET A CA 1
ATOM 1171 C C . MET A 1 138 ? 9.392 5.794 13.273 1.00 76.81 138 MET A C 1
ATOM 1173 O O . MET A 1 138 ? 8.483 6.223 13.990 1.00 76.81 138 MET A O 1
ATOM 1177 N N . SER A 1 139 ? 10.376 5.015 13.723 1.00 83.56 139 SER A N 1
ATOM 1178 C CA . SER A 1 139 ? 10.566 4.687 15.137 1.00 83.56 139 SER A CA 1
ATOM 1179 C C . SER A 1 139 ? 9.403 3.873 15.732 1.00 83.56 139 SER A C 1
ATOM 1181 O O . SER A 1 139 ? 8.714 3.116 15.045 1.00 83.56 139 SER A O 1
ATOM 1183 N N . LYS A 1 140 ? 9.172 4.045 17.039 1.00 87.00 140 LYS A N 1
ATOM 1184 C CA . LYS A 1 140 ? 8.217 3.277 17.837 1.00 87.00 140 LYS A CA 1
ATOM 1185 C C . LYS A 1 140 ? 6.788 3.294 17.288 1.00 87.00 140 LYS A C 1
ATOM 1187 O O . LYS A 1 140 ? 6.162 2.250 17.241 1.00 87.00 140 LYS A O 1
ATOM 1192 N N . SER A 1 141 ? 6.279 4.432 16.814 1.00 86.12 141 SER A N 1
ATOM 1193 C CA . SER A 1 141 ? 4.888 4.513 16.341 1.00 86.12 141 SER A CA 1
ATOM 1194 C C . SER A 1 141 ? 4.616 3.648 15.109 1.00 86.12 141 SER A C 1
ATOM 1196 O O . SER A 1 141 ? 3.535 3.075 14.998 1.00 86.12 141 SER A O 1
ATOM 1198 N N . LEU A 1 142 ? 5.582 3.547 14.187 1.00 89.25 142 LEU A N 1
ATOM 1199 C CA . LEU A 1 142 ? 5.465 2.641 13.044 1.00 89.25 142 LEU A CA 1
ATOM 1200 C C . LEU A 1 142 ? 5.569 1.187 13.507 1.00 89.25 142 LEU A C 1
ATOM 1202 O O . LEU A 1 142 ? 4.750 0.365 13.101 1.00 89.25 142 LEU A O 1
ATOM 1206 N N . LYS A 1 143 ? 6.527 0.887 14.395 1.00 91.38 143 LYS A N 1
ATOM 1207 C CA . LYS A 1 143 ? 6.698 -0.471 14.916 1.00 91.38 143 LYS A CA 1
ATOM 1208 C C . LYS A 1 143 ? 5.458 -0.958 15.662 1.00 91.38 143 LYS A C 1
ATOM 1210 O O . LYS A 1 143 ? 5.003 -2.066 15.394 1.00 91.38 143 LYS A O 1
ATOM 1215 N N . ASP A 1 144 ? 4.886 -0.130 16.529 1.00 90.44 144 ASP A N 1
ATOM 1216 C CA . ASP A 1 144 ? 3.656 -0.432 17.259 1.00 90.44 144 ASP A CA 1
ATOM 1217 C C . ASP A 1 144 ? 2.495 -0.671 16.275 1.00 90.44 144 ASP A C 1
ATOM 1219 O O . ASP A 1 144 ? 1.777 -1.659 16.407 1.00 90.44 144 ASP A O 1
ATOM 1223 N N . GLU A 1 145 ? 2.330 0.163 15.236 1.00 90.06 145 GLU A N 1
ATOM 1224 C CA . GLU A 1 145 ? 1.264 -0.033 14.238 1.00 90.06 145 GLU A CA 1
ATOM 1225 C C . GLU A 1 145 ? 1.409 -1.346 13.455 1.00 90.06 145 GLU A C 1
ATOM 1227 O O . GLU A 1 145 ? 0.407 -2.041 13.261 1.00 90.06 145 GLU A O 1
ATOM 1232 N N . LEU A 1 146 ? 2.618 -1.689 12.999 1.00 91.81 146 LEU A N 1
ATOM 1233 C CA . LEU A 1 146 ? 2.868 -2.931 12.259 1.00 91.81 146 LEU A CA 1
ATOM 1234 C C . LEU A 1 146 ? 2.704 -4.156 13.158 1.00 91.81 146 LEU A C 1
ATOM 1236 O O . LEU A 1 146 ? 2.030 -5.104 12.765 1.00 91.81 146 LEU A O 1
ATOM 1240 N N . THR A 1 147 ? 3.215 -4.083 14.388 1.00 91.94 147 THR A N 1
ATOM 1241 C CA . THR A 1 147 ? 3.123 -5.157 15.386 1.00 91.94 147 THR A CA 1
ATOM 1242 C C . THR A 1 147 ? 1.667 -5.430 15.753 1.00 91.94 147 THR A C 1
ATOM 1244 O O . THR A 1 147 ? 1.219 -6.570 15.675 1.00 91.94 147 THR A O 1
ATOM 1247 N N . ILE A 1 148 ? 0.886 -4.385 16.058 1.00 92.25 148 ILE A N 1
ATOM 1248 C CA . ILE A 1 148 ? -0.538 -4.520 16.390 1.00 92.25 148 ILE A CA 1
ATOM 1249 C C . ILE A 1 148 ? -1.298 -5.191 15.243 1.00 92.25 148 ILE A C 1
ATOM 1251 O O . ILE A 1 148 ? -2.088 -6.099 15.478 1.00 92.25 148 ILE A O 1
ATOM 1255 N N . ARG A 1 149 ? -1.073 -4.764 13.994 1.00 90.69 149 ARG A N 1
ATOM 1256 C CA . ARG A 1 149 ? -1.757 -5.361 12.836 1.00 90.69 149 ARG A CA 1
ATOM 1257 C C . ARG A 1 149 ? -1.293 -6.785 12.559 1.00 90.69 149 ARG A C 1
ATOM 1259 O O . ARG A 1 149 ? -2.117 -7.618 12.205 1.00 90.69 149 ARG A O 1
ATOM 1266 N N . GLY A 1 150 ? 0.002 -7.042 12.705 1.00 88.94 150 GLY A N 1
ATOM 1267 C CA . GLY A 1 150 ? 0.577 -8.357 12.490 1.00 88.94 150 GLY A CA 1
ATOM 1268 C C . GLY A 1 150 ? 0.054 -9.372 13.501 1.00 88.94 150 GLY A C 1
ATOM 1269 O O . GLY A 1 150 ? -0.345 -10.466 13.124 1.00 88.94 150 GLY A O 1
ATOM 1270 N N . GLU A 1 151 ? -0.049 -8.995 14.773 1.00 90.25 151 GLU A N 1
ATOM 1271 C CA . GLU A 1 151 ? -0.635 -9.859 15.800 1.00 90.25 151 GLU A CA 1
ATOM 1272 C C . GLU A 1 151 ? -2.103 -10.205 15.517 1.00 90.25 151 GLU A C 1
ATOM 1274 O O . GLU A 1 151 ? -2.487 -11.352 15.711 1.00 90.25 151 GLU A O 1
ATOM 1279 N N . LEU A 1 152 ? -2.904 -9.272 14.984 1.00 88.00 152 LEU A N 1
ATOM 1280 C CA . LEU A 1 152 ? -4.291 -9.559 14.577 1.00 88.00 152 LEU A CA 1
ATOM 1281 C C . LEU A 1 152 ? -4.395 -10.565 13.424 1.00 88.00 152 LEU A C 1
ATOM 1283 O O . LEU A 1 152 ? -5.439 -11.184 13.251 1.00 88.00 152 LEU A O 1
ATOM 1287 N N . LEU A 1 153 ? -3.348 -10.700 12.610 1.00 85.25 153 LEU A N 1
ATOM 1288 C CA . LEU A 1 153 ? -3.269 -11.735 11.580 1.00 85.25 153 LEU A CA 1
ATOM 1289 C C . LEU A 1 153 ? -2.768 -13.058 12.164 1.00 85.25 153 LEU A C 1
ATOM 1291 O O . LEU A 1 153 ? -3.295 -14.114 11.830 1.00 85.25 153 LEU A O 1
ATOM 1295 N N . LYS A 1 154 ? -1.812 -13.018 13.096 1.00 84.81 154 LYS A N 1
ATOM 1296 C CA . LYS A 1 154 ? -1.319 -14.219 13.791 1.00 84.81 154 LYS A CA 1
ATOM 1297 C C . LYS A 1 154 ? -2.418 -14.927 14.593 1.00 84.81 154 LYS A C 1
ATOM 1299 O O . LYS A 1 154 ? -2.377 -16.144 14.712 1.00 84.81 154 LYS A O 1
ATOM 1304 N N . THR A 1 155 ? -3.434 -14.209 15.085 1.00 84.81 155 THR A N 1
ATOM 1305 C CA . THR A 1 155 ? -4.616 -14.822 15.728 1.00 84.81 155 THR A CA 1
ATOM 1306 C C . THR A 1 155 ? -5.549 -15.552 14.756 1.00 84.81 155 THR A C 1
ATOM 1308 O O . THR A 1 155 ? -6.521 -16.158 15.198 1.00 84.81 155 THR A O 1
ATOM 1311 N N . LYS A 1 156 ? -5.292 -15.494 13.443 1.00 81.94 156 LYS A N 1
ATOM 1312 C CA . LYS A 1 156 ? -6.073 -16.172 12.394 1.00 81.94 156 LYS A CA 1
ATOM 1313 C C . LYS A 1 156 ? -5.411 -17.446 11.881 1.00 81.94 156 LYS A C 1
ATOM 1315 O O . LYS A 1 156 ? -5.747 -17.877 10.783 1.00 81.94 156 LYS A O 1
ATOM 1320 N N . ASP A 1 157 ? -4.483 -18.005 12.657 1.00 73.25 157 ASP A N 1
ATOM 1321 C CA . ASP A 1 157 ? -3.682 -19.193 12.335 1.00 73.25 157 ASP A CA 1
ATOM 1322 C C . ASP A 1 157 ? -2.734 -19.016 11.136 1.00 73.25 157 ASP A C 1
ATOM 1324 O O . ASP A 1 157 ? -2.244 -19.992 10.575 1.00 73.25 157 ASP A O 1
ATOM 1328 N N . ILE A 1 158 ? -2.434 -17.771 10.746 1.00 76.00 158 ILE A N 1
ATOM 1329 C CA . ILE A 1 158 ? -1.377 -17.483 9.768 1.00 76.00 158 ILE A CA 1
ATOM 1330 C C . ILE A 1 158 ? -0.024 -17.727 10.438 1.00 76.00 158 ILE A C 1
ATOM 1332 O O . ILE A 1 158 ? 0.231 -17.224 11.539 1.00 76.00 158 ILE A O 1
ATOM 1336 N N . ALA A 1 159 ? 0.872 -18.441 9.756 1.00 74.12 159 ALA A N 1
ATOM 1337 C CA . ALA A 1 159 ? 2.194 -18.723 10.292 1.00 74.12 159 ALA A CA 1
ATOM 1338 C C . ALA A 1 159 ? 2.955 -17.411 10.621 1.00 74.12 159 ALA A C 1
ATOM 1340 O O . ALA A 1 159 ? 3.124 -16.553 9.747 1.00 74.12 159 ALA A O 1
ATOM 1341 N N . PRO A 1 160 ? 3.446 -17.224 11.867 1.00 75.50 160 PRO A N 1
ATOM 1342 C CA . PRO A 1 160 ? 4.002 -15.946 12.318 1.00 75.50 160 PRO A CA 1
ATOM 1343 C C . PRO A 1 160 ? 5.138 -15.399 11.455 1.00 75.50 160 PRO A C 1
ATOM 1345 O O . PRO A 1 160 ? 5.234 -14.184 11.275 1.00 75.50 160 PRO A O 1
ATOM 1348 N N . TYR A 1 161 ? 5.959 -16.290 10.891 1.00 73.94 161 TYR A N 1
ATOM 1349 C CA . TYR A 1 161 ? 7.100 -15.904 10.072 1.00 73.94 161 TYR A CA 1
ATOM 1350 C C . TYR A 1 161 ? 6.692 -15.136 8.809 1.00 73.94 161 TYR A C 1
ATOM 1352 O O . TYR A 1 161 ? 7.454 -14.275 8.390 1.00 73.94 161 TYR A O 1
ATOM 1360 N N . PHE A 1 162 ? 5.503 -15.374 8.235 1.00 76.06 162 PHE A N 1
ATOM 1361 C CA . PHE A 1 162 ? 5.006 -14.607 7.084 1.00 76.06 162 PHE A CA 1
ATOM 1362 C C . PHE A 1 162 ? 4.815 -13.148 7.436 1.00 76.06 162 PHE A C 1
ATOM 1364 O O . PHE A 1 162 ? 5.373 -12.255 6.803 1.00 76.06 162 PHE A O 1
ATOM 1371 N N . VAL A 1 163 ? 4.017 -12.927 8.478 1.00 82.06 163 VAL A N 1
ATOM 1372 C CA . VAL A 1 163 ? 3.681 -11.598 8.977 1.00 82.06 163 VAL A CA 1
ATOM 1373 C C . VAL A 1 163 ? 4.957 -10.850 9.358 1.00 82.06 163 VAL A C 1
ATOM 1375 O O . VAL A 1 163 ? 5.101 -9.670 9.050 1.00 82.06 163 VAL A O 1
ATOM 1378 N N . ASP A 1 164 ? 5.908 -11.556 9.966 1.00 83.25 164 ASP A N 1
ATOM 1379 C CA . ASP A 1 164 ? 7.189 -10.994 10.373 1.00 83.25 164 ASP A CA 1
ATOM 1380 C C . ASP A 1 164 ? 8.116 -10.705 9.177 1.00 83.25 164 ASP A C 1
ATOM 1382 O O . ASP A 1 164 ? 8.816 -9.691 9.191 1.00 83.25 164 ASP A O 1
ATOM 1386 N N . MET A 1 165 ? 8.117 -11.535 8.129 1.00 82.62 165 MET A N 1
ATOM 1387 C CA . MET A 1 165 ? 8.907 -11.301 6.912 1.00 82.62 165 MET A CA 1
ATOM 1388 C C . MET A 1 165 ? 8.362 -10.169 6.047 1.00 82.62 165 MET A C 1
ATOM 1390 O O . MET A 1 165 ? 9.140 -9.572 5.307 1.00 82.62 165 MET A O 1
ATOM 1394 N N . VAL A 1 166 ? 7.070 -9.830 6.133 1.00 87.94 166 VAL A N 1
ATOM 1395 C CA . VAL A 1 166 ? 6.523 -8.663 5.417 1.00 87.94 166 VAL A CA 1
ATOM 1396 C C . VAL A 1 166 ? 7.294 -7.397 5.793 1.00 87.94 166 VAL A C 1
ATOM 1398 O O . VAL A 1 166 ? 7.616 -6.604 4.914 1.00 87.94 166 VAL A O 1
ATOM 1401 N N . GLU A 1 167 ? 7.662 -7.215 7.065 1.00 89.62 167 GLU A N 1
ATOM 1402 C CA . GLU A 1 167 ? 8.489 -6.073 7.473 1.00 89.62 167 GLU A CA 1
ATOM 1403 C C . GLU A 1 167 ? 9.862 -6.073 6.780 1.00 89.62 167 GLU A C 1
ATOM 1405 O O . GLU A 1 167 ? 10.318 -5.022 6.325 1.00 89.62 167 GLU A O 1
ATOM 1410 N N . ASP A 1 168 ? 10.500 -7.244 6.674 1.00 87.69 168 ASP A N 1
ATOM 1411 C CA . ASP A 1 168 ? 11.813 -7.402 6.041 1.00 87.69 168 ASP A CA 1
ATOM 1412 C C . ASP A 1 168 ? 11.725 -7.137 4.528 1.00 87.69 168 ASP A C 1
ATOM 1414 O O . ASP A 1 168 ? 12.560 -6.432 3.966 1.00 87.69 168 ASP A O 1
ATOM 1418 N N . VAL A 1 169 ? 10.673 -7.632 3.868 1.00 89.00 169 VAL A N 1
ATOM 1419 C CA . VAL A 1 169 ? 10.395 -7.350 2.453 1.00 89.00 169 VAL A CA 1
ATOM 1420 C C . VAL A 1 169 ? 10.202 -5.850 2.233 1.00 89.00 169 VAL A C 1
ATOM 1422 O O . VAL A 1 169 ? 10.798 -5.282 1.322 1.00 89.00 169 VAL A O 1
ATOM 1425 N N . LEU A 1 170 ? 9.422 -5.183 3.088 1.00 91.25 170 LEU A N 1
ATOM 1426 C CA . LEU A 1 170 ? 9.154 -3.750 2.962 1.00 91.25 170 LEU A CA 1
ATOM 1427 C C . LEU A 1 170 ? 10.430 -2.910 3.044 1.00 91.25 170 LEU A C 1
ATOM 1429 O O . LEU A 1 170 ? 10.605 -2.009 2.227 1.00 91.25 170 LEU A O 1
ATOM 1433 N N . THR A 1 171 ? 11.325 -3.198 3.993 1.00 89.31 171 THR A N 1
ATOM 1434 C CA . THR A 1 171 ? 12.589 -2.451 4.115 1.00 89.31 171 THR A CA 1
ATOM 1435 C C . THR A 1 171 ? 13.562 -2.759 2.973 1.00 89.31 171 THR A C 1
ATOM 1437 O O . THR A 1 171 ? 14.258 -1.857 2.505 1.00 89.31 171 THR A O 1
ATOM 1440 N N . MET A 1 172 ? 13.569 -3.996 2.461 1.00 88.00 172 MET A N 1
ATOM 1441 C CA . MET A 1 172 ? 14.381 -4.377 1.302 1.00 88.00 172 MET A CA 1
ATOM 1442 C C . MET A 1 172 ? 13.914 -3.666 0.034 1.00 88.00 172 MET A C 1
ATOM 1444 O O . MET A 1 172 ? 14.709 -3.011 -0.630 1.00 88.00 172 MET A O 1
ATOM 1448 N N . VAL A 1 173 ? 12.620 -3.722 -0.282 1.00 89.62 173 VAL A N 1
ATOM 1449 C CA . VAL A 1 173 ? 12.060 -3.036 -1.456 1.00 89.62 173 VAL A CA 1
ATOM 1450 C C . VAL A 1 173 ? 12.274 -1.525 -1.350 1.00 89.62 173 VAL A C 1
ATOM 1452 O O . VAL A 1 173 ? 12.688 -0.889 -2.319 1.00 89.62 173 VAL A O 1
ATOM 1455 N N . GLU A 1 174 ? 12.059 -0.951 -0.161 1.00 88.94 174 GLU A N 1
ATOM 1456 C CA . GLU A 1 174 ? 12.302 0.468 0.096 1.00 88.94 174 GLU A CA 1
ATOM 1457 C C . GLU A 1 174 ? 13.749 0.867 -0.197 1.00 88.94 174 GLU A C 1
ATOM 1459 O O . GLU A 1 174 ? 13.994 1.822 -0.938 1.00 88.94 174 GLU A O 1
ATOM 1464 N N . SER A 1 175 ? 14.714 0.140 0.367 1.00 84.62 175 SER A N 1
ATOM 1465 C CA . SER A 1 175 ? 16.127 0.475 0.223 1.00 84.62 175 SER A CA 1
ATOM 1466 C C . SER A 1 175 ? 16.588 0.329 -1.226 1.00 84.62 175 SER A C 1
ATOM 1468 O O . SER A 1 175 ? 17.235 1.232 -1.761 1.00 84.62 175 SER A O 1
ATOM 1470 N N . ARG A 1 176 ? 16.179 -0.756 -1.895 1.00 84.31 176 ARG A N 1
ATOM 1471 C CA . ARG A 1 176 ? 16.520 -1.047 -3.293 1.00 84.31 176 ARG A CA 1
ATOM 1472 C C . ARG A 1 176 ? 15.944 -0.007 -4.244 1.00 84.31 176 ARG A C 1
ATOM 1474 O O . ARG A 1 176 ? 16.629 0.375 -5.182 1.00 84.31 176 ARG A O 1
ATOM 1481 N N . LEU A 1 177 ? 14.744 0.509 -3.989 1.00 86.00 177 LEU A N 1
ATOM 1482 C CA . LEU A 1 177 ? 14.116 1.496 -4.863 1.00 86.00 177 LEU A CA 1
ATOM 1483 C C . LEU A 1 177 ? 14.644 2.923 -4.624 1.00 86.00 177 LEU A C 1
ATOM 1485 O O . LEU A 1 177 ? 14.986 3.633 -5.575 1.00 86.00 177 LEU A O 1
ATOM 1489 N N . LEU A 1 178 ? 14.766 3.357 -3.363 1.00 80.94 178 LEU A N 1
ATOM 1490 C CA . LEU A 1 178 ? 15.255 4.706 -3.019 1.00 80.94 178 LEU A CA 1
ATOM 1491 C C . LEU A 1 178 ? 16.753 4.895 -3.326 1.00 80.94 178 LEU A C 1
ATOM 1493 O O . LEU A 1 178 ? 17.231 6.029 -3.478 1.00 80.94 178 LEU A O 1
ATOM 1497 N N . ARG A 1 179 ? 17.504 3.791 -3.384 1.00 76.56 179 ARG A N 1
ATOM 1498 C CA . ARG A 1 179 ? 18.952 3.740 -3.632 1.00 76.56 179 ARG A CA 1
ATOM 1499 C C . ARG A 1 179 ? 19.295 2.789 -4.782 1.00 76.56 179 ARG A C 1
ATOM 1501 O O . ARG A 1 179 ? 20.290 2.072 -4.728 1.00 76.56 179 ARG A O 1
ATOM 1508 N N . SER A 1 180 ? 18.440 2.766 -5.803 1.00 71.62 180 SER A N 1
ATOM 1509 C CA . SER A 1 180 ? 18.610 1.881 -6.953 1.00 71.62 180 SER A CA 1
ATOM 1510 C C . SER A 1 180 ? 19.796 2.311 -7.812 1.00 71.62 180 SER A C 1
ATOM 1512 O O . SER A 1 180 ? 19.868 3.451 -8.274 1.00 71.62 180 SER A O 1
ATOM 1514 N N . PHE A 1 181 ? 20.710 1.377 -8.052 1.00 68.31 181 PHE A N 1
ATOM 1515 C CA . PHE A 1 181 ? 21.770 1.469 -9.062 1.00 68.31 181 PHE A CA 1
ATOM 1516 C C . PHE A 1 181 ? 21.575 0.430 -10.178 1.00 68.31 181 PHE A C 1
ATOM 1518 O O . PHE A 1 181 ? 22.452 0.241 -11.019 1.00 68.31 181 PHE A O 1
ATOM 1525 N N . TYR A 1 182 ? 20.413 -0.228 -10.197 1.00 73.94 182 TYR A N 1
ATOM 1526 C CA . TYR A 1 182 ? 20.060 -1.249 -11.172 1.00 73.94 182 TYR A CA 1
ATOM 1527 C C . TYR A 1 182 ? 19.300 -0.617 -12.332 1.00 73.94 182 TYR A C 1
ATOM 1529 O O . TYR A 1 182 ? 18.246 0.001 -12.151 1.00 73.94 182 TYR A O 1
ATOM 1537 N N . VAL A 1 183 ? 19.832 -0.787 -13.540 1.00 71.50 183 VAL A N 1
ATOM 1538 C CA . VAL A 1 183 ? 19.137 -0.385 -14.767 1.00 71.50 183 VAL A CA 1
ATOM 1539 C C . VAL A 1 183 ? 17.806 -1.139 -14.836 1.00 71.50 183 VAL A C 1
ATOM 1541 O O . VAL A 1 183 ? 17.769 -2.338 -14.582 1.00 71.50 183 VAL A O 1
ATOM 1544 N N . GLY A 1 184 ? 16.716 -0.423 -15.125 1.00 74.81 184 GLY A N 1
ATOM 1545 C CA . GLY A 1 184 ? 15.360 -0.987 -15.158 1.00 74.81 184 GLY A CA 1
ATOM 1546 C C . GLY A 1 184 ? 14.579 -0.909 -13.842 1.00 74.81 184 GLY A C 1
ATOM 1547 O O . GLY A 1 184 ? 13.355 -0.968 -13.863 1.00 74.81 184 GLY A O 1
ATOM 1548 N N . PHE A 1 185 ? 15.252 -0.681 -12.708 1.00 82.44 185 PHE A N 1
ATOM 1549 C CA . PHE A 1 185 ? 14.619 -0.589 -11.380 1.00 82.44 185 PHE A CA 1
ATOM 1550 C C . PHE A 1 185 ? 14.866 0.758 -10.689 1.00 82.44 185 PHE A C 1
ATOM 1552 O O . PHE A 1 185 ? 14.603 0.913 -9.495 1.00 82.44 185 PHE A O 1
ATOM 1559 N N . ALA A 1 186 ? 15.419 1.733 -11.408 1.00 84.94 186 ALA A N 1
ATOM 1560 C CA . ALA A 1 186 ? 15.651 3.081 -10.912 1.00 84.94 186 ALA A CA 1
ATOM 1561 C C . ALA A 1 186 ? 14.557 4.035 -11.405 1.00 84.94 186 ALA A C 1
ATOM 1563 O O . ALA A 1 186 ? 14.201 4.043 -12.583 1.00 84.94 186 ALA A O 1
ATOM 1564 N N . VAL A 1 187 ? 14.056 4.882 -10.506 1.00 84.81 187 VAL A N 1
ATOM 1565 C CA . VAL A 1 187 ? 13.125 5.963 -10.838 1.00 84.81 187 VAL A CA 1
ATOM 1566 C C . VAL A 1 187 ? 13.938 7.221 -11.126 1.00 84.81 187 VAL A C 1
ATOM 1568 O O . VAL A 1 187 ? 14.555 7.796 -10.224 1.00 84.81 187 VAL A O 1
ATOM 1571 N N . VAL A 1 188 ? 13.943 7.661 -12.386 1.00 78.69 188 VAL A N 1
ATOM 1572 C CA . VAL A 1 188 ? 14.633 8.890 -12.807 1.00 78.69 188 VAL A CA 1
ATOM 1573 C C . VAL A 1 188 ? 14.081 10.089 -12.031 1.00 78.69 188 VAL A C 1
ATOM 1575 O O . VAL A 1 188 ? 12.874 10.298 -11.980 1.00 78.69 188 VAL A O 1
ATOM 1578 N N . GLY A 1 189 ? 14.972 10.880 -11.428 1.00 76.38 189 GLY A N 1
ATOM 1579 C CA . GLY A 1 189 ? 14.604 12.050 -10.621 1.00 76.38 189 GLY A CA 1
ATOM 1580 C C . GLY A 1 189 ? 14.317 11.756 -9.145 1.00 76.38 189 GLY A C 1
ATOM 1581 O O . GLY A 1 189 ? 14.190 12.702 -8.372 1.00 76.38 189 GLY A O 1
ATOM 1582 N N . LEU A 1 190 ? 14.288 10.482 -8.733 1.00 82.62 190 LEU A N 1
ATOM 1583 C CA . LEU A 1 190 ? 14.070 10.090 -7.339 1.00 82.62 190 LEU A CA 1
ATOM 1584 C C . LEU A 1 190 ? 15.184 9.186 -6.801 1.00 82.62 190 LEU A C 1
ATOM 1586 O O . LEU A 1 190 ? 15.809 9.521 -5.794 1.00 82.62 190 LEU A O 1
ATOM 1590 N N . SER A 1 191 ? 15.432 8.043 -7.446 1.00 83.12 191 SER A N 1
ATOM 1591 C CA . SER A 1 191 ? 16.414 7.062 -6.976 1.00 83.12 191 SER A CA 1
ATOM 1592 C C . SER A 1 191 ? 17.810 7.680 -6.945 1.00 83.12 191 SER A C 1
ATOM 1594 O O . SER A 1 191 ? 18.257 8.286 -7.921 1.00 83.12 191 SER A O 1
ATOM 1596 N N . ARG A 1 192 ? 18.523 7.522 -5.824 1.00 77.25 192 ARG A N 1
ATOM 1597 C CA . ARG A 1 192 ? 19.931 7.932 -5.748 1.00 77.25 192 ARG A CA 1
ATOM 1598 C C . ARG A 1 192 ? 20.819 6.786 -6.202 1.00 77.25 192 ARG A C 1
ATOM 1600 O O . ARG A 1 192 ? 20.740 5.698 -5.638 1.00 77.25 192 ARG A O 1
ATOM 1607 N N . VAL A 1 193 ? 21.683 7.068 -7.172 1.00 70.81 193 VAL A N 1
ATOM 1608 C CA . VAL A 1 193 ? 22.719 6.133 -7.617 1.00 70.81 193 VAL A CA 1
ATOM 1609 C C . VAL A 1 193 ? 23.650 5.848 -6.439 1.00 70.81 193 VAL A C 1
ATOM 1611 O O . VAL A 1 193 ? 24.084 6.779 -5.756 1.00 70.81 193 VAL A O 1
ATOM 1614 N N . ALA A 1 194 ? 23.918 4.570 -6.177 1.00 66.81 194 ALA A N 1
ATOM 1615 C CA . ALA A 1 194 ? 24.843 4.173 -5.125 1.00 66.81 194 ALA A CA 1
ATOM 1616 C C . ALA A 1 194 ? 26.274 4.641 -5.434 1.00 66.81 194 ALA A C 1
ATOM 1618 O O . ALA A 1 194 ? 26.661 4.797 -6.595 1.00 66.81 194 ALA A O 1
ATOM 1619 N N . GLU A 1 195 ? 27.065 4.865 -4.386 1.00 67.31 195 GLU A N 1
ATOM 1620 C CA . GLU A 1 195 ? 28.466 5.253 -4.534 1.00 67.31 195 GLU A CA 1
ATOM 1621 C C . GLU A 1 195 ? 29.249 4.157 -5.268 1.00 67.31 195 GLU A C 1
ATOM 1623 O O . GLU A 1 195 ? 29.109 2.962 -4.992 1.00 67.31 195 GLU A O 1
ATOM 1628 N N . ARG A 1 196 ? 30.058 4.570 -6.249 1.00 57.75 196 ARG A N 1
ATOM 1629 C CA . ARG A 1 196 ? 30.848 3.651 -7.066 1.00 57.75 196 ARG A CA 1
ATOM 1630 C C . ARG A 1 196 ? 31.965 3.055 -6.217 1.00 57.75 196 ARG A C 1
ATOM 1632 O O . ARG A 1 196 ? 32.748 3.788 -5.618 1.00 57.75 196 ARG A O 1
ATOM 1639 N N . HIS A 1 197 ? 32.079 1.733 -6.232 1.00 59.34 197 HIS A N 1
ATOM 1640 C CA . HIS A 1 197 ? 33.190 1.049 -5.582 1.00 59.34 197 HIS A CA 1
ATOM 1641 C C . HIS A 1 197 ? 34.542 1.337 -6.240 1.00 59.34 197 HIS A C 1
ATOM 1643 O O . HIS A 1 197 ? 34.595 1.576 -7.454 1.00 59.34 197 HIS A O 1
ATOM 1649 N N . PRO A 1 198 ? 35.646 1.251 -5.471 1.00 54.50 198 PRO A N 1
ATOM 1650 C CA . PRO A 1 198 ? 36.989 1.222 -6.029 1.00 54.50 198 PRO A CA 1
ATOM 1651 C C . PRO A 1 198 ? 37.122 0.104 -7.078 1.00 54.50 198 PRO A C 1
ATOM 1653 O O . PRO A 1 198 ? 36.538 -0.972 -6.902 1.00 54.50 198 PRO A O 1
ATOM 1656 N N . PRO A 1 199 ? 37.904 0.308 -8.153 1.00 46.75 199 PRO A N 1
ATOM 1657 C CA . PRO A 1 199 ? 38.192 -0.750 -9.116 1.00 46.75 199 PRO A CA 1
ATOM 1658 C C . PRO A 1 199 ? 38.770 -1.984 -8.399 1.00 46.75 199 PRO A C 1
ATOM 1660 O O . PRO A 1 199 ? 39.787 -1.874 -7.721 1.00 46.75 199 PRO A O 1
ATOM 1663 N N . GLY A 1 200 ? 38.123 -3.147 -8.536 1.00 49.94 200 GLY A N 1
ATOM 1664 C CA . GLY A 1 200 ? 38.586 -4.423 -7.968 1.00 49.94 200 GLY A CA 1
ATOM 1665 C C . GLY A 1 200 ? 37.833 -4.926 -6.729 1.00 49.94 200 GLY A C 1
ATOM 1666 O O . GLY A 1 200 ? 38.020 -6.080 -6.352 1.00 49.94 200 GLY A O 1
ATOM 1667 N N . ALA A 1 201 ? 36.948 -4.127 -6.124 1.00 53.28 201 ALA A N 1
ATOM 1668 C CA . ALA A 1 201 ? 36.009 -4.640 -5.126 1.00 53.28 201 ALA A CA 1
ATOM 1669 C C . ALA A 1 201 ? 34.868 -5.403 -5.825 1.00 53.28 201 ALA A C 1
ATOM 1671 O O . ALA A 1 201 ? 34.352 -4.953 -6.850 1.00 53.28 201 ALA A O 1
ATOM 1672 N N . LEU A 1 202 ? 34.480 -6.564 -5.280 1.00 51.75 202 LEU A N 1
ATOM 1673 C CA . LEU A 1 202 ? 33.281 -7.299 -5.708 1.00 51.75 202 LEU A CA 1
ATOM 1674 C C . LEU A 1 202 ? 32.093 -6.324 -5.794 1.00 51.75 202 LEU A C 1
ATOM 1676 O O . LEU A 1 202 ? 31.970 -5.459 -4.932 1.00 51.75 202 LEU A O 1
ATOM 1680 N N . TYR A 1 203 ? 31.246 -6.462 -6.822 1.00 56.44 203 TYR A N 1
ATOM 1681 C CA . TYR A 1 203 ? 30.084 -5.616 -7.157 1.00 56.44 203 TYR A CA 1
ATOM 1682 C C . TYR A 1 203 ? 29.011 -5.553 -6.045 1.00 56.44 203 TYR A C 1
ATOM 1684 O O . TYR A 1 203 ? 27.881 -5.980 -6.242 1.00 56.44 203 TYR A O 1
ATOM 1692 N N . ARG A 1 204 ? 29.353 -5.064 -4.853 1.00 67.25 204 ARG A N 1
ATOM 1693 C CA . ARG A 1 204 ? 28.518 -5.099 -3.651 1.00 67.25 204 ARG A CA 1
ATOM 1694 C C . ARG A 1 204 ? 28.294 -3.701 -3.117 1.00 67.25 204 ARG A C 1
ATOM 1696 O O . ARG A 1 204 ? 28.968 -3.294 -2.179 1.00 67.25 204 ARG A O 1
ATOM 1703 N N . ALA A 1 205 ? 27.395 -2.925 -3.710 1.00 68.81 205 ALA A N 1
ATOM 1704 C CA . ALA A 1 205 ? 2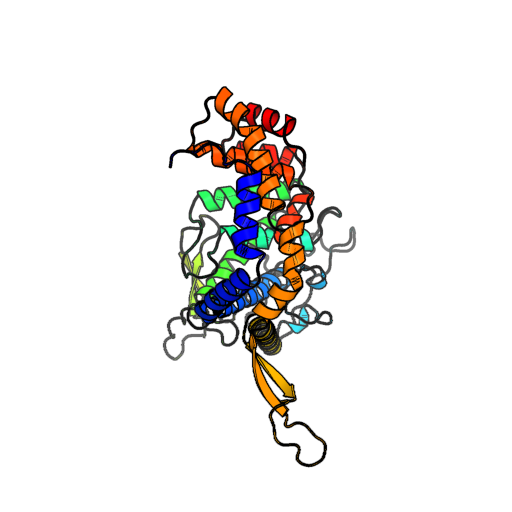7.178 -1.552 -3.255 1.00 68.81 205 ALA A CA 1
ATOM 1705 C C . ALA A 1 205 ? 26.597 -1.532 -1.827 1.00 68.81 205 ALA A C 1
ATOM 1707 O O . ALA A 1 205 ? 25.675 -2.306 -1.550 1.00 68.81 205 ALA A O 1
ATOM 1708 N N . PRO A 1 206 ? 27.098 -0.674 -0.917 1.00 77.12 206 PRO A N 1
ATOM 1709 C CA . PRO A 1 206 ? 26.446 -0.463 0.364 1.00 77.12 206 PRO A CA 1
ATOM 1710 C C . PRO A 1 206 ? 25.114 0.253 0.130 1.00 77.12 206 PRO A C 1
ATOM 1712 O O . PRO A 1 206 ? 25.067 1.366 -0.394 1.00 77.12 206 PRO A O 1
ATOM 1715 N N . VAL A 1 207 ? 24.024 -0.387 0.537 1.00 80.69 207 VAL A N 1
ATOM 1716 C CA . VAL A 1 207 ? 22.672 0.151 0.432 1.00 80.69 207 VAL A CA 1
ATOM 1717 C C . VAL A 1 207 ? 22.116 0.419 1.832 1.00 80.69 207 VAL A C 1
ATOM 1719 O O . VAL A 1 207 ? 21.841 -0.521 2.585 1.00 80.69 207 VAL A O 1
ATOM 1722 N N . PRO A 1 208 ? 21.908 1.696 2.197 1.00 85.75 208 PRO A N 1
ATOM 1723 C CA . PRO A 1 208 ? 21.276 2.063 3.457 1.00 85.75 208 PRO A CA 1
ATOM 1724 C C . PRO A 1 208 ? 19.879 1.443 3.574 1.00 85.75 208 PRO A C 1
ATOM 1726 O O . PRO A 1 208 ? 18.995 1.733 2.771 1.00 85.75 208 PRO A O 1
ATOM 1729 N N . THR A 1 209 ? 19.680 0.596 4.578 1.00 87.06 209 THR A N 1
ATOM 1730 C CA . THR A 1 209 ? 18.460 -0.185 4.809 1.00 87.06 209 THR A CA 1
ATOM 1731 C C . THR A 1 209 ? 18.009 -0.021 6.259 1.00 87.06 209 THR A C 1
ATOM 1733 O O . THR A 1 209 ? 18.833 -0.049 7.177 1.00 87.06 209 THR A O 1
ATOM 1736 N N . ARG A 1 210 ? 16.704 0.166 6.496 1.00 88.25 210 ARG A N 1
ATOM 1737 C CA . ARG A 1 210 ? 16.166 0.319 7.857 1.00 88.25 210 ARG A CA 1
ATOM 1738 C C . ARG A 1 210 ? 16.080 -1.026 8.571 1.00 88.25 210 ARG A C 1
ATOM 1740 O O . ARG A 1 210 ? 15.605 -2.005 8.001 1.00 88.25 210 ARG A O 1
ATOM 1747 N N . LEU A 1 211 ? 16.466 -1.066 9.842 1.00 88.38 211 LEU A N 1
ATOM 1748 C CA . LEU A 1 211 ? 16.239 -2.233 10.689 1.00 88.38 211 LEU A CA 1
ATOM 1749 C C . LEU A 1 211 ? 14.751 -2.357 11.039 1.00 88.38 211 LEU A C 1
ATOM 1751 O O . LEU A 1 211 ? 14.147 -1.428 11.573 1.00 88.38 211 LEU A O 1
ATOM 1755 N N . THR A 1 212 ? 14.176 -3.543 10.834 1.00 88.12 212 THR A N 1
ATOM 1756 C CA . THR A 1 212 ? 12.770 -3.842 11.179 1.00 88.12 212 THR A CA 1
ATOM 1757 C C . THR A 1 212 ? 12.519 -3.903 12.689 1.00 88.12 212 THR A C 1
ATOM 1759 O O . THR A 1 212 ? 11.378 -3.841 13.152 1.00 88.12 212 THR A O 1
ATOM 1762 N N . LYS A 1 213 ? 13.591 -3.981 13.494 1.00 86.62 213 LYS A N 1
ATOM 1763 C CA . LYS A 1 213 ? 13.517 -3.962 14.962 1.00 86.62 213 LYS A CA 1
ATOM 1764 C C . LYS A 1 213 ? 12.960 -2.642 15.494 1.00 86.62 213 LYS A C 1
ATOM 1766 O O . LYS A 1 213 ? 12.165 -2.662 16.429 1.00 86.62 213 LYS A O 1
ATOM 1771 N N . ASP A 1 214 ? 13.378 -1.514 14.922 1.00 87.69 214 ASP A N 1
ATOM 1772 C CA . ASP A 1 214 ? 13.023 -0.184 15.423 1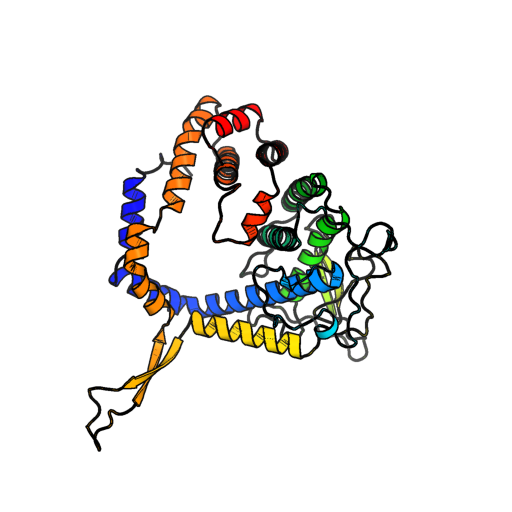.00 87.69 214 ASP A CA 1
ATOM 1773 C C . ASP A 1 214 ? 12.481 0.772 14.352 1.00 87.69 214 ASP A C 1
ATOM 1775 O O . ASP A 1 214 ? 11.996 1.846 14.706 1.00 87.69 214 ASP A O 1
ATOM 1779 N N . TRP A 1 215 ? 12.545 0.408 13.064 1.00 88.50 215 TRP A N 1
ATOM 1780 C CA . TRP A 1 215 ? 12.157 1.254 11.931 1.00 88.50 215 TRP A CA 1
ATOM 1781 C C . TRP A 1 215 ? 12.780 2.663 11.977 1.00 88.50 215 TRP A C 1
ATOM 1783 O O . TRP A 1 215 ? 12.190 3.644 11.503 1.00 88.50 215 TRP A O 1
ATOM 1793 N N . LYS A 1 216 ? 13.970 2.771 12.582 1.00 88.06 216 LYS A N 1
ATOM 1794 C CA . LYS A 1 216 ? 14.711 4.024 12.780 1.00 88.06 216 LYS A CA 1
ATOM 1795 C C . LYS A 1 216 ? 16.182 3.861 12.426 1.00 88.06 216 LYS A C 1
ATOM 1797 O O . LYS A 1 216 ? 16.720 4.697 11.706 1.00 88.06 216 LYS A O 1
ATOM 1802 N N . THR A 1 217 ? 16.830 2.822 12.940 1.00 89.12 217 THR A N 1
ATOM 1803 C CA . THR A 1 217 ? 18.253 2.588 12.711 1.00 89.12 217 THR A CA 1
ATOM 1804 C C . THR A 1 217 ? 18.473 2.166 11.266 1.00 89.12 217 THR A C 1
ATOM 1806 O O . THR A 1 217 ? 17.775 1.293 10.750 1.00 89.12 217 THR A O 1
ATOM 1809 N N . VAL A 1 218 ? 19.445 2.795 10.611 1.00 88.81 218 VAL A N 1
ATOM 1810 C CA . VAL A 1 218 ? 19.834 2.490 9.235 1.00 88.81 218 VAL A CA 1
ATOM 1811 C C . VAL A 1 218 ? 21.171 1.769 9.274 1.00 88.81 218 VAL A C 1
ATOM 1813 O O . VAL A 1 218 ? 22.116 2.256 9.891 1.00 88.81 218 VAL A O 1
ATOM 1816 N N . ILE A 1 219 ? 21.243 0.619 8.616 1.00 87.88 219 ILE A N 1
ATOM 1817 C CA . ILE A 1 219 ? 22.482 -0.128 8.409 1.00 87.88 219 ILE A CA 1
ATOM 1818 C C . ILE A 1 219 ? 22.792 -0.194 6.916 1.00 87.88 219 ILE A C 1
ATOM 1820 O O . ILE A 1 219 ? 21.885 -0.129 6.090 1.00 87.88 219 ILE A O 1
ATOM 1824 N N . ASN A 1 220 ? 24.060 -0.348 6.556 1.00 85.94 220 ASN A N 1
ATOM 1825 C CA . ASN A 1 220 ? 24.423 -0.599 5.167 1.00 85.94 220 ASN A CA 1
ATOM 1826 C C . ASN A 1 220 ? 24.357 -2.101 4.902 1.00 85.94 220 ASN A C 1
ATOM 1828 O O . ASN A 1 220 ? 25.079 -2.870 5.533 1.00 85.94 220 ASN A O 1
ATOM 1832 N N . THR A 1 221 ? 23.487 -2.504 3.982 1.00 80.06 221 THR A N 1
ATOM 1833 C CA . THR A 1 221 ? 23.460 -3.868 3.457 1.00 80.06 221 THR A CA 1
ATOM 1834 C C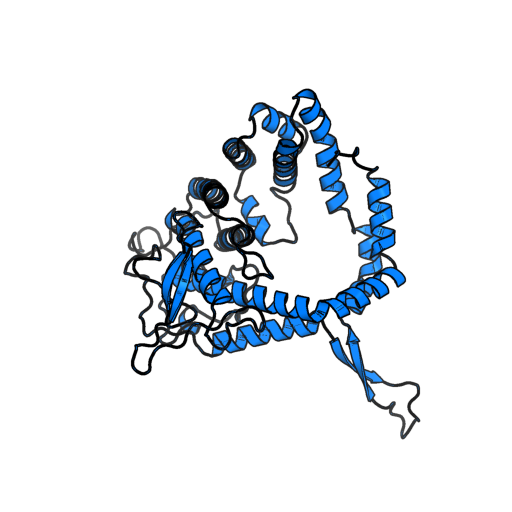 . THR A 1 221 ? 24.279 -3.935 2.177 1.00 80.06 221 THR A C 1
ATOM 1836 O O . THR A 1 221 ? 24.219 -3.024 1.356 1.00 80.06 221 THR A O 1
ATOM 1839 N N . GLU A 1 222 ? 25.068 -4.988 1.997 1.00 77.44 222 GLU A N 1
ATOM 1840 C CA . GLU A 1 222 ? 25.748 -5.228 0.723 1.00 77.44 222 GLU A CA 1
ATOM 1841 C C . GLU A 1 222 ? 24.740 -5.757 -0.297 1.00 77.44 222 GLU A C 1
ATOM 1843 O O . GLU A 1 222 ? 23.949 -6.637 0.035 1.00 77.44 222 GLU A O 1
ATOM 1848 N N . SER A 1 223 ? 24.754 -5.213 -1.515 1.00 76.56 223 SER A N 1
ATOM 1849 C CA . SER A 1 223 ? 23.790 -5.579 -2.552 1.00 76.56 223 SER A CA 1
ATOM 1850 C C . SER A 1 223 ? 24.419 -5.746 -3.927 1.00 76.56 223 SER A C 1
ATOM 1852 O O . SER A 1 223 ? 25.249 -4.920 -4.319 1.00 76.56 223 SER A O 1
ATOM 1854 N N . VAL A 1 224 ? 24.007 -6.795 -4.646 1.00 74.00 224 VAL A N 1
ATOM 1855 C CA . VAL A 1 224 ? 24.502 -7.123 -6.001 1.00 74.00 224 VAL A CA 1
ATOM 1856 C C . VAL A 1 224 ? 23.409 -7.044 -7.073 1.00 74.00 224 VAL A C 1
ATOM 1858 O O . VAL A 1 224 ? 23.707 -6.799 -8.240 1.00 74.00 224 VAL A O 1
ATOM 1861 N N . THR A 1 225 ? 22.146 -7.250 -6.698 1.00 76.69 225 THR A N 1
ATOM 1862 C CA . THR A 1 225 ? 20.985 -7.288 -7.604 1.00 76.69 225 THR A CA 1
ATOM 1863 C C . THR A 1 225 ? 19.744 -6.662 -6.949 1.00 76.69 225 THR A C 1
ATOM 1865 O O . THR A 1 225 ? 19.687 -6.460 -5.733 1.00 76.69 225 THR A O 1
ATOM 1868 N N . ALA A 1 226 ? 18.741 -6.311 -7.763 1.00 80.81 226 ALA A N 1
ATOM 1869 C CA . ALA A 1 226 ? 17.495 -5.701 -7.298 1.00 80.81 226 ALA A CA 1
ATOM 1870 C C . ALA A 1 226 ? 16.651 -6.644 -6.418 1.00 80.81 226 ALA A C 1
ATOM 1872 O O . ALA A 1 226 ? 15.871 -6.160 -5.599 1.00 80.81 226 ALA A O 1
ATOM 1873 N N . TRP A 1 227 ? 16.845 -7.962 -6.545 1.00 83.69 227 TRP A N 1
ATOM 1874 C CA . TRP A 1 227 ? 16.309 -8.981 -5.640 1.00 83.69 227 TRP A CA 1
ATOM 1875 C C . TRP A 1 227 ? 17.437 -9.843 -5.080 1.00 83.69 227 TRP A C 1
ATOM 1877 O O . TRP A 1 227 ? 18.211 -10.405 -5.846 1.00 83.69 227 TRP A O 1
ATOM 1887 N N . GLU A 1 228 ? 17.496 -9.977 -3.756 1.00 76.94 228 GLU A N 1
ATOM 1888 C CA . GLU A 1 228 ? 18.354 -10.944 -3.066 1.00 76.94 228 GLU A CA 1
ATOM 1889 C C . GLU A 1 228 ? 17.850 -11.227 -1.642 1.00 76.94 228 GLU A C 1
ATOM 1891 O O . GLU A 1 228 ? 17.178 -10.395 -1.015 1.00 76.94 228 GLU A O 1
ATOM 1896 N N . CYS A 1 229 ? 18.239 -12.387 -1.113 1.00 72.81 229 CYS A N 1
ATOM 1897 C CA . CYS A 1 229 ? 18.027 -12.786 0.275 1.00 72.81 229 CYS A CA 1
ATOM 1898 C C . CYS A 1 229 ? 19.289 -12.500 1.101 1.00 72.81 229 CYS A C 1
ATOM 1900 O O . CYS A 1 229 ? 20.293 -13.200 0.980 1.00 72.81 229 CYS A O 1
ATOM 1902 N N . LEU A 1 230 ? 19.245 -11.484 1.966 1.00 72.38 230 LEU A N 1
ATOM 1903 C CA . LEU A 1 230 ? 20.398 -11.100 2.780 1.00 72.38 230 LEU A CA 1
ATOM 1904 C C . LEU A 1 230 ? 20.498 -11.941 4.056 1.00 72.38 230 LEU A C 1
ATOM 1906 O O . LEU A 1 230 ? 19.720 -11.764 4.998 1.00 72.38 230 LEU A O 1
ATOM 1910 N N . VAL A 1 231 ? 21.501 -12.819 4.112 1.00 66.06 231 VAL A N 1
ATOM 1911 C CA . VAL A 1 231 ? 21.802 -13.629 5.302 1.00 66.06 231 VAL A CA 1
ATOM 1912 C C . VAL A 1 231 ? 22.119 -12.720 6.494 1.00 66.06 231 VAL A C 1
ATOM 1914 O O . VAL A 1 231 ? 22.920 -11.795 6.389 1.00 66.06 231 VAL A O 1
ATOM 1917 N N . GLY A 1 232 ? 21.485 -12.979 7.641 1.00 66.12 232 GLY A N 1
ATOM 1918 C CA . GLY A 1 232 ? 21.675 -12.196 8.870 1.00 66.12 232 GLY A CA 1
ATOM 1919 C C . GLY A 1 232 ? 20.887 -10.883 8.929 1.00 66.12 232 GLY A C 1
ATOM 1920 O O . GLY A 1 232 ? 20.846 -10.258 9.987 1.00 66.12 232 GLY A O 1
ATOM 1921 N N . PHE A 1 233 ? 20.227 -10.487 7.836 1.00 73.81 233 PHE A N 1
ATOM 1922 C CA . PHE A 1 233 ? 19.285 -9.367 7.817 1.00 73.81 233 PHE A CA 1
ATOM 1923 C C . PHE A 1 233 ? 17.843 -9.853 7.660 1.00 73.81 233 PHE A C 1
ATOM 1925 O O . PHE A 1 233 ? 16.992 -9.547 8.491 1.00 73.81 233 PHE A O 1
ATOM 1932 N N . SER A 1 234 ? 17.578 -10.633 6.613 1.00 68.69 234 SER A N 1
ATOM 1933 C CA . SER A 1 234 ? 16.266 -11.214 6.352 1.00 68.69 234 SER A CA 1
ATOM 1934 C C . SER A 1 234 ? 16.058 -12.455 7.221 1.00 68.69 234 SER A C 1
ATOM 1936 O O . SER A 1 234 ? 16.958 -13.289 7.341 1.00 68.69 234 SER A O 1
ATOM 1938 N N . ARG A 1 235 ? 14.856 -12.624 7.787 1.00 66.50 235 ARG A N 1
ATOM 1939 C CA . ARG A 1 235 ? 14.445 -13.824 8.550 1.00 66.50 235 ARG A CA 1
ATOM 1940 C C . ARG A 1 235 ? 14.192 -15.053 7.661 1.00 66.50 235 ARG A C 1
ATOM 1942 O O . ARG A 1 235 ? 13.237 -15.794 7.867 1.00 66.50 235 ARG A O 1
ATOM 1949 N N . VAL A 1 236 ? 15.031 -15.265 6.653 1.00 55.75 236 VAL A N 1
ATOM 1950 C CA . VAL A 1 236 ? 14.978 -16.442 5.781 1.00 55.75 236 VAL A CA 1
ATOM 1951 C C . VAL A 1 236 ? 15.764 -17.586 6.414 1.00 55.75 236 VAL A C 1
ATOM 1953 O O . VAL A 1 236 ? 16.915 -17.419 6.819 1.00 55.75 236 VAL A O 1
ATOM 1956 N N . GLY A 1 237 ? 15.138 -18.762 6.501 1.00 47.19 237 GLY A N 1
ATOM 1957 C CA . GLY A 1 237 ? 15.854 -20.003 6.786 1.00 47.19 237 GLY A CA 1
ATOM 1958 C C . GLY A 1 237 ? 16.887 -20.291 5.692 1.00 47.19 237 GLY A C 1
ATOM 1959 O O . GLY A 1 237 ? 16.719 -19.873 4.546 1.00 47.19 237 GLY A O 1
ATOM 1960 N N . TYR A 1 238 ? 17.949 -21.022 6.040 1.00 35.31 238 TYR A N 1
ATOM 1961 C CA . TYR A 1 238 ? 19.079 -21.355 5.154 1.00 35.31 238 TYR A CA 1
ATOM 1962 C C . TYR A 1 238 ? 18.651 -21.996 3.814 1.00 35.31 238 TYR A C 1
ATOM 1964 O O . TYR A 1 238 ? 19.374 -21.913 2.828 1.00 35.31 238 TYR A O 1
ATOM 1972 N N . THR A 1 239 ? 17.458 -22.596 3.766 1.00 37.66 239 THR A N 1
ATOM 1973 C CA . THR A 1 239 ? 16.854 -23.273 2.607 1.00 37.66 239 THR A CA 1
ATOM 1974 C C . THR A 1 239 ? 16.129 -22.346 1.623 1.00 37.66 239 THR A C 1
ATOM 1976 O O . THR A 1 239 ? 15.717 -22.807 0.566 1.00 37.66 239 THR A O 1
ATOM 1979 N N . ARG A 1 240 ? 15.971 -21.050 1.935 1.00 52.12 240 ARG A N 1
ATOM 1980 C CA . ARG A 1 240 ? 15.322 -20.037 1.067 1.00 52.12 240 ARG A CA 1
ATOM 1981 C C . ARG A 1 240 ? 16.282 -18.943 0.596 1.00 52.12 240 ARG A C 1
ATOM 1983 O O . ARG A 1 240 ? 15.869 -17.906 0.076 1.00 52.12 240 ARG A O 1
ATOM 1990 N N . VAL A 1 241 ? 17.575 -19.136 0.842 1.00 49.91 241 VAL A N 1
ATOM 1991 C CA . VAL A 1 241 ? 18.616 -18.214 0.401 1.00 49.91 241 VAL A CA 1
ATOM 1992 C 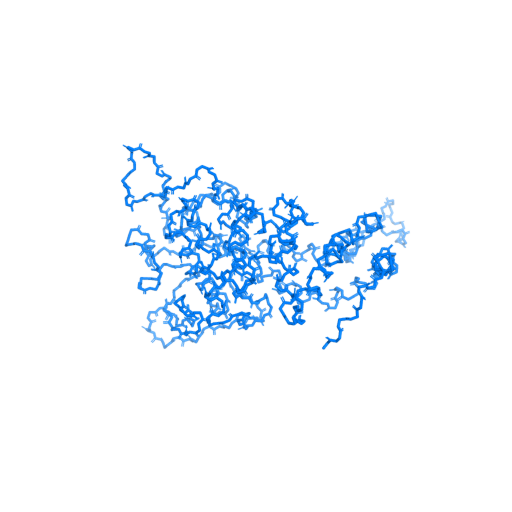C . VAL A 1 241 ? 18.868 -18.500 -1.071 1.00 49.91 241 VAL A C 1
ATOM 1994 O O . VAL A 1 241 ? 19.489 -19.506 -1.411 1.00 49.91 241 VAL A O 1
ATOM 1997 N N . GLY A 1 242 ? 18.367 -17.620 -1.940 1.00 52.59 242 GLY A N 1
ATOM 1998 C CA . GLY A 1 242 ? 18.758 -17.631 -3.342 1.00 52.59 242 GLY A CA 1
ATOM 1999 C C . GLY A 1 242 ? 20.282 -17.609 -3.453 1.00 52.59 242 GLY A C 1
ATOM 2000 O O . GLY A 1 242 ? 20.967 -16.929 -2.682 1.00 52.59 242 GLY A O 1
ATOM 2001 N N . SER A 1 243 ? 20.834 -18.394 -4.372 1.00 56.44 243 SER A N 1
ATOM 2002 C CA . SER A 1 243 ? 22.277 -18.387 -4.609 1.00 56.44 243 SER A CA 1
ATOM 2003 C C . SER A 1 243 ? 22.708 -16.974 -5.004 1.00 56.44 243 SER A C 1
ATOM 2005 O O . SER A 1 243 ? 22.012 -16.312 -5.764 1.00 56.44 243 SER A O 1
ATOM 2007 N N . TRP A 1 244 ? 23.894 -16.522 -4.587 1.00 57.41 244 TRP A N 1
ATOM 2008 C CA . TRP A 1 244 ? 24.489 -15.257 -5.060 1.00 57.41 244 TRP A CA 1
ATOM 2009 C C . TRP A 1 244 ? 24.647 -15.189 -6.592 1.00 57.41 244 TRP A C 1
ATOM 2011 O O . TRP A 1 244 ? 24.994 -14.143 -7.136 1.00 57.41 244 TRP A O 1
ATOM 2021 N N . LYS A 1 245 ? 24.431 -16.317 -7.279 1.00 63.00 245 LYS A N 1
ATOM 2022 C CA . LYS A 1 245 ? 24.411 -16.454 -8.734 1.00 63.00 245 LYS A CA 1
ATOM 2023 C C . LYS A 1 245 ? 23.022 -16.299 -9.362 1.00 63.00 245 LYS A C 1
ATOM 2025 O O . LYS A 1 245 ? 22.970 -16.201 -10.577 1.00 63.00 245 LYS A O 1
ATOM 2030 N N . GLN A 1 246 ? 21.937 -16.325 -8.582 1.00 72.62 246 GLN A N 1
ATOM 2031 C CA . GLN A 1 246 ? 20.572 -16.126 -9.075 1.00 72.62 246 GLN A CA 1
ATOM 2032 C C . GLN A 1 246 ? 20.308 -14.635 -9.251 1.00 72.62 246 GLN A C 1
ATOM 2034 O O . GLN A 1 246 ? 20.183 -13.885 -8.284 1.00 72.62 246 GLN A O 1
ATOM 2039 N N . LEU A 1 247 ? 20.264 -14.210 -10.508 1.00 79.38 247 LEU A N 1
ATOM 2040 C CA . LEU A 1 247 ? 20.025 -12.830 -10.911 1.00 79.38 247 LEU A CA 1
ATOM 2041 C C . LEU A 1 247 ? 18.639 -12.714 -11.527 1.00 79.38 247 LEU A C 1
ATOM 2043 O O . LEU A 1 247 ? 18.153 -13.673 -12.112 1.00 79.38 247 LEU A O 1
ATOM 2047 N N . LEU A 1 248 ? 18.010 -11.543 -11.434 1.00 85.06 248 LEU A N 1
ATOM 2048 C CA . LEU A 1 248 ? 16.761 -11.315 -12.157 1.00 85.06 248 LEU A CA 1
ATOM 2049 C C . LEU A 1 248 ? 17.009 -11.379 -13.667 1.00 85.06 248 LEU A C 1
ATOM 2051 O O . LEU A 1 248 ? 17.989 -10.811 -14.160 1.00 85.06 248 LEU A O 1
ATOM 2055 N N . THR A 1 249 ? 16.111 -12.032 -14.402 1.00 87.12 249 THR A N 1
ATOM 2056 C CA . THR A 1 249 ? 16.205 -12.084 -15.863 1.00 87.12 249 THR A CA 1
ATOM 2057 C C . THR A 1 249 ? 15.960 -10.697 -16.460 1.00 87.12 249 THR A C 1
ATOM 2059 O O . THR A 1 249 ? 15.246 -9.856 -15.904 1.00 87.12 249 THR A O 1
ATOM 2062 N N . LYS A 1 250 ? 16.523 -10.432 -17.645 1.00 87.50 250 LYS A N 1
ATOM 2063 C CA . LYS A 1 250 ? 16.272 -9.169 -18.359 1.00 87.50 250 LYS A CA 1
ATOM 2064 C C . LYS A 1 250 ? 14.780 -8.972 -18.673 1.00 87.50 250 LYS A C 1
ATOM 2066 O O . LYS A 1 250 ? 14.292 -7.845 -18.635 1.00 87.50 250 LYS A O 1
ATOM 2071 N N . GLN A 1 251 ? 14.058 -10.067 -18.917 1.00 89.38 251 GLN A N 1
ATOM 2072 C CA . GLN A 1 251 ? 12.626 -10.056 -19.219 1.00 89.38 251 GLN A CA 1
ATOM 2073 C C . GLN A 1 251 ? 11.800 -9.412 -18.099 1.00 89.38 251 GLN A C 1
ATOM 2075 O O . GLN A 1 251 ? 10.871 -8.662 -18.390 1.00 89.38 251 GLN A O 1
ATOM 2080 N N . VAL A 1 252 ? 12.182 -9.618 -16.830 1.00 88.81 252 VAL A N 1
ATOM 2081 C CA . VAL A 1 252 ? 11.554 -8.945 -15.680 1.00 88.81 252 VAL A CA 1
ATOM 2082 C C . VAL A 1 252 ? 11.628 -7.427 -15.838 1.00 88.81 252 VAL A C 1
ATOM 2084 O O . VAL A 1 252 ? 10.615 -6.744 -15.725 1.00 88.81 252 VAL A O 1
ATOM 2087 N N . SER A 1 253 ? 12.813 -6.888 -16.136 1.00 89.06 253 SER A N 1
ATOM 2088 C CA . SER A 1 253 ? 12.993 -5.446 -16.348 1.00 89.06 253 SER A CA 1
ATOM 2089 C C . SER A 1 253 ? 12.193 -4.944 -17.553 1.00 89.06 253 SER A C 1
ATOM 2091 O O . SER A 1 253 ? 11.575 -3.881 -17.481 1.00 89.06 253 SER A O 1
ATOM 2093 N N . ASP A 1 254 ? 12.209 -5.685 -18.661 1.00 91.38 254 ASP A N 1
ATOM 2094 C CA . ASP A 1 254 ? 11.529 -5.289 -19.896 1.00 91.38 254 ASP A CA 1
ATOM 2095 C C . ASP A 1 254 ? 10.000 -5.216 -19.698 1.00 91.38 254 ASP A C 1
ATOM 2097 O O . ASP A 1 254 ? 9.367 -4.249 -20.135 1.00 91.38 254 ASP A O 1
ATOM 2101 N N . GLU A 1 255 ? 9.405 -6.164 -18.964 1.00 91.62 255 GLU A N 1
ATOM 2102 C CA . GLU A 1 255 ? 7.968 -6.142 -18.671 1.00 91.62 255 GLU A CA 1
ATOM 2103 C C . GLU A 1 255 ? 7.597 -4.994 -17.716 1.00 91.62 255 GLU A C 1
ATOM 2105 O O . GLU A 1 255 ? 6.603 -4.301 -17.941 1.00 91.62 255 GLU A O 1
ATOM 2110 N N . ILE A 1 256 ? 8.424 -4.695 -16.706 1.00 91.19 256 ILE A N 1
ATOM 2111 C CA . ILE A 1 256 ? 8.206 -3.537 -15.820 1.00 91.19 256 ILE A CA 1
ATOM 2112 C C . ILE A 1 256 ? 8.188 -2.235 -16.629 1.00 91.19 256 ILE A C 1
ATOM 2114 O O . ILE A 1 256 ? 7.271 -1.421 -16.481 1.00 91.19 256 ILE A O 1
ATOM 2118 N N . VAL A 1 257 ? 9.168 -2.040 -17.516 1.00 91.44 257 VAL A N 1
ATOM 2119 C CA . VAL A 1 257 ? 9.250 -0.851 -18.381 1.00 91.44 257 VAL A CA 1
ATOM 2120 C C . VAL A 1 257 ? 8.031 -0.757 -19.298 1.00 91.44 257 VAL A C 1
ATOM 2122 O O . VAL A 1 257 ? 7.451 0.322 -19.449 1.00 91.44 257 VAL A O 1
ATOM 2125 N N . LYS A 1 258 ? 7.592 -1.879 -19.873 1.00 92.81 258 LYS A N 1
ATOM 2126 C CA . LYS A 1 258 ? 6.373 -1.940 -20.686 1.00 92.81 258 LYS A CA 1
ATOM 2127 C C . LYS A 1 258 ? 5.141 -1.492 -19.895 1.00 92.81 258 LYS A C 1
ATOM 2129 O O . LYS A 1 258 ? 4.403 -0.634 -20.380 1.00 92.81 258 LYS A O 1
ATOM 2134 N N . ARG A 1 259 ? 4.950 -1.975 -18.662 1.00 91.38 259 ARG A N 1
ATOM 2135 C CA . ARG A 1 259 ? 3.825 -1.562 -17.801 1.00 91.38 259 ARG A CA 1
ATOM 2136 C C . ARG A 1 259 ? 3.859 -0.080 -17.447 1.00 91.38 259 ARG A C 1
ATOM 2138 O O . ARG A 1 259 ? 2.819 0.576 -17.489 1.00 91.38 259 ARG A O 1
ATOM 2145 N N . ILE A 1 260 ? 5.037 0.467 -17.148 1.00 92.00 260 ILE A N 1
ATOM 2146 C CA . ILE A 1 260 ? 5.206 1.907 -16.901 1.00 92.00 260 ILE A CA 1
ATOM 2147 C C . ILE A 1 260 ? 4.747 2.712 -18.122 1.00 92.00 260 ILE A C 1
ATOM 2149 O O . ILE A 1 260 ? 3.932 3.626 -17.984 1.00 92.00 260 ILE A O 1
ATOM 2153 N N . ASN A 1 261 ? 5.204 2.333 -19.318 1.00 91.50 261 ASN A N 1
ATOM 2154 C CA . ASN A 1 261 ? 4.838 3.009 -20.562 1.00 91.50 261 ASN A CA 1
ATOM 2155 C C . ASN A 1 261 ? 3.330 2.915 -20.856 1.00 91.50 261 ASN A C 1
ATOM 2157 O O . ASN A 1 261 ? 2.721 3.909 -21.252 1.00 91.50 261 ASN A O 1
ATOM 2161 N N . GLU A 1 262 ? 2.701 1.760 -20.611 1.00 90.81 262 GLU A N 1
ATOM 2162 C CA . GLU A 1 262 ? 1.245 1.596 -20.739 1.00 90.81 262 GLU A CA 1
ATOM 2163 C C . GLU A 1 262 ? 0.477 2.577 -19.838 1.00 90.81 262 GLU A C 1
ATOM 2165 O O . GLU A 1 262 ? -0.495 3.201 -20.277 1.00 90.81 262 GLU A O 1
ATOM 2170 N N . PHE A 1 263 ? 0.905 2.750 -18.585 1.00 90.25 263 PHE A N 1
ATOM 2171 C CA . PHE A 1 263 ? 0.277 3.704 -17.672 1.00 90.25 263 PHE A CA 1
ATOM 2172 C C . PHE A 1 263 ? 0.555 5.160 -18.055 1.00 90.25 263 PHE A C 1
ATOM 2174 O O . PHE A 1 263 ? -0.363 5.979 -18.004 1.00 90.25 263 PHE A O 1
ATOM 2181 N N . TRP A 1 264 ? 1.772 5.487 -18.498 1.00 90.62 264 TRP A N 1
ATOM 2182 C CA . TRP A 1 264 ? 2.101 6.824 -18.998 1.00 90.62 264 TRP A CA 1
ATOM 2183 C C . TRP A 1 264 ? 1.212 7.236 -20.172 1.00 90.62 264 TRP A C 1
ATOM 2185 O O . TRP A 1 264 ? 0.728 8.368 -20.194 1.00 90.62 264 TRP A O 1
ATOM 2195 N N . LEU A 1 265 ? 0.939 6.318 -21.105 1.00 88.38 265 LEU A N 1
ATOM 2196 C CA . LEU A 1 265 ? 0.028 6.565 -22.226 1.00 88.38 265 LEU A CA 1
ATOM 2197 C C . LEU A 1 265 ? -1.410 6.812 -21.752 1.00 88.38 265 LEU A C 1
ATOM 2199 O O . LEU A 1 265 ? -2.066 7.735 -22.227 1.00 88.38 265 LEU A O 1
ATOM 2203 N N . ARG A 1 266 ? -1.900 6.037 -20.775 1.00 85.25 266 ARG A N 1
ATOM 2204 C CA . ARG A 1 266 ? -3.260 6.200 -20.222 1.00 85.25 266 ARG A CA 1
ATOM 2205 C C . ARG A 1 266 ? -3.449 7.512 -19.461 1.00 85.25 266 ARG A C 1
ATOM 2207 O O . ARG A 1 266 ? -4.561 8.030 -19.430 1.00 85.25 266 ARG A O 1
ATOM 2214 N N . SER A 1 267 ? -2.397 8.024 -18.828 1.00 87.00 267 SER A N 1
ATOM 2215 C CA . SER A 1 267 ? -2.451 9.245 -18.013 1.00 87.00 267 SER A CA 1
ATOM 2216 C C . SER A 1 267 ? -1.998 10.507 -18.749 1.00 87.00 267 SER A C 1
ATOM 2218 O O . SER A 1 267 ? -2.100 11.594 -18.179 1.00 87.00 267 SER A O 1
ATOM 2220 N N . GLY A 1 268 ? -1.496 10.375 -19.979 1.00 87.94 268 GLY A N 1
ATOM 2221 C CA . GLY A 1 268 ? -0.869 11.449 -20.741 1.00 87.94 268 GLY A CA 1
ATOM 2222 C C . GLY A 1 268 ? -1.517 11.720 -22.098 1.00 87.94 268 GLY A C 1
ATOM 2223 O O . GLY A 1 268 ? -2.724 11.559 -22.302 1.00 87.94 268 GLY A O 1
ATOM 2224 N N . PHE A 1 269 ? -0.684 12.191 -23.024 1.00 86.88 269 PHE A N 1
ATOM 2225 C CA . PHE A 1 269 ? -1.069 12.451 -24.406 1.00 86.88 269 PHE A CA 1
ATOM 2226 C C . PHE A 1 269 ? -0.869 11.204 -25.259 1.00 86.88 269 PHE A C 1
ATOM 2228 O O . PHE A 1 269 ? 0.190 10.580 -25.217 1.00 86.88 269 PHE A O 1
ATOM 2235 N N . VAL A 1 270 ? -1.869 10.897 -26.076 1.00 84.56 270 VAL A N 1
ATOM 2236 C CA . VAL A 1 270 ? -1.831 9.823 -27.065 1.00 84.56 270 VAL A CA 1
ATOM 2237 C C . VAL A 1 270 ? -1.934 10.454 -28.446 1.00 84.56 270 VAL A C 1
ATOM 2239 O O . VAL A 1 270 ? -2.746 11.356 -28.663 1.00 84.56 270 VAL A O 1
ATOM 2242 N N . GLU A 1 271 ? -1.093 10.009 -29.376 1.00 82.69 271 GLU A N 1
ATOM 2243 C CA . GLU A 1 271 ? -1.242 10.390 -30.777 1.00 82.69 271 GLU A CA 1
ATOM 2244 C C . GLU A 1 271 ? -2.463 9.680 -31.359 1.00 82.69 271 GLU A C 1
ATOM 2246 O O . GLU A 1 271 ? -2.580 8.458 -31.281 1.00 82.69 271 GLU A O 1
ATOM 2251 N N . ALA A 1 272 ? -3.380 10.457 -31.921 1.00 77.19 272 ALA A N 1
ATOM 2252 C CA . ALA A 1 272 ? -4.550 9.955 -32.614 1.00 77.19 272 ALA A CA 1
ATOM 2253 C C . ALA A 1 272 ? -4.570 10.502 -34.037 1.00 77.19 272 ALA A C 1
ATOM 2255 O O . ALA A 1 272 ? -4.183 11.642 -34.296 1.00 77.19 272 ALA A O 1
ATOM 2256 N N . GLU A 1 273 ? -5.040 9.672 -34.954 1.00 78.75 273 GLU A N 1
ATOM 2257 C CA . GLU A 1 273 ? -5.294 10.063 -36.330 1.00 78.75 273 GLU A CA 1
ATOM 2258 C C . GLU A 1 273 ? -6.699 10.658 -36.426 1.00 78.75 273 GLU A C 1
ATOM 2260 O O . GLU A 1 273 ? -7.684 10.046 -36.009 1.00 78.75 273 GLU A O 1
ATOM 2265 N N . TYR A 1 274 ? -6.785 11.875 -36.948 1.00 68.38 274 TYR A N 1
ATOM 2266 C CA . TYR A 1 274 ? -8.027 12.599 -37.158 1.00 68.38 274 TYR A CA 1
ATOM 2267 C C . TYR A 1 274 ? -8.211 12.872 -38.648 1.00 68.38 274 TYR A C 1
ATOM 2269 O O . TYR A 1 274 ? -7.314 13.382 -39.318 1.00 68.38 274 TYR A O 1
ATOM 2277 N N . LEU A 1 275 ? -9.387 12.530 -39.172 1.00 67.81 275 LEU A N 1
ATOM 2278 C CA . LEU A 1 275 ? -9.781 12.887 -40.532 1.00 67.81 275 LEU A CA 1
ATOM 2279 C C . LEU A 1 275 ? -10.187 14.361 -40.530 1.00 67.81 275 LEU A C 1
ATOM 2281 O O . LEU A 1 275 ? -11.240 14.710 -39.997 1.00 67.81 275 LEU A O 1
ATOM 2285 N N . SER A 1 276 ? -9.340 15.216 -41.099 1.00 60.31 276 SER A N 1
ATOM 2286 C CA . SER A 1 276 ? -9.554 16.663 -41.097 1.00 60.31 276 SER A CA 1
ATOM 2287 C C . SER A 1 276 ? -10.668 17.052 -42.076 1.00 60.31 276 SER A C 1
ATOM 2289 O O . SER A 1 276 ? -10.508 16.836 -43.279 1.00 60.31 276 SER A O 1
ATOM 2291 N N . PRO A 1 277 ? -11.784 17.661 -41.622 1.00 62.25 277 PRO A N 1
ATOM 2292 C CA . PRO A 1 277 ? -12.848 18.124 -42.513 1.00 62.25 277 PRO A CA 1
ATOM 2293 C C . PRO A 1 277 ? -12.461 19.392 -43.294 1.00 62.25 277 PRO A C 1
ATOM 2295 O O . PRO A 1 277 ? -13.197 19.798 -44.190 1.00 62.25 277 PRO A O 1
ATOM 2298 N N . TYR A 1 278 ? -11.321 20.012 -42.965 1.00 57.38 278 TYR A N 1
ATOM 2299 C CA . TYR A 1 278 ? -10.822 21.253 -43.572 1.00 57.38 278 TYR A CA 1
ATOM 2300 C C . TYR A 1 278 ? -9.652 21.039 -44.537 1.00 57.38 278 TYR A C 1
ATOM 2302 O O . TYR A 1 278 ? -9.198 21.986 -45.178 1.00 57.38 278 TYR A O 1
ATOM 2310 N N . GLY A 1 279 ? -9.164 19.806 -44.661 1.00 55.25 279 GLY A N 1
ATOM 2311 C CA . GLY A 1 279 ? -8.185 19.455 -45.674 1.00 55.25 279 GLY A CA 1
ATOM 2312 C C . GLY A 1 279 ? -8.831 19.411 -47.053 1.00 55.25 279 GLY A C 1
ATOM 2313 O O . GLY A 1 279 ? -9.866 18.768 -47.229 1.00 55.25 279 GLY A O 1
ATOM 2314 N N . GLY A 1 280 ? -8.238 20.105 -48.026 1.00 51.81 280 GLY A N 1
ATOM 2315 C CA . GLY A 1 280 ? -8.711 20.090 -49.410 1.00 51.81 280 GLY A CA 1
ATOM 2316 C C . GLY A 1 280 ? -8.940 18.657 -49.898 1.00 51.81 280 GLY A C 1
ATOM 2317 O O . GLY A 1 280 ? -8.106 17.781 -49.674 1.00 51.81 280 GLY A O 1
ATOM 2318 N N . ILE A 1 281 ? -10.093 18.414 -50.527 1.00 52.38 281 ILE A N 1
ATOM 2319 C CA . ILE A 1 281 ? -10.453 17.103 -51.073 1.00 52.38 281 ILE A CA 1
ATOM 2320 C C . ILE A 1 281 ? -9.565 16.846 -52.292 1.00 52.38 281 ILE A C 1
ATOM 2322 O O . ILE A 1 281 ? -9.931 17.167 -53.420 1.00 52.38 281 ILE A O 1
ATOM 2326 N N . GLU A 1 282 ? -8.402 16.247 -52.082 1.00 50.06 282 GLU A N 1
ATOM 2327 C CA . GLU A 1 282 ? -7.702 15.546 -53.149 1.00 50.06 282 GLU A CA 1
ATOM 2328 C C . GLU A 1 282 ? -8.200 14.096 -53.158 1.00 50.06 282 GLU A C 1
ATOM 2330 O O . GLU A 1 282 ? -7.964 13.318 -52.237 1.00 50.06 282 GLU A O 1
ATOM 2335 N N . TYR A 1 283 ? -8.950 13.736 -54.205 1.00 52.03 283 TYR A N 1
ATOM 2336 C CA . TYR A 1 283 ? -9.337 12.353 -54.516 1.00 52.03 283 TYR A CA 1
ATOM 2337 C C . TYR A 1 283 ? -10.136 11.607 -53.424 1.00 52.03 283 TYR A C 1
ATOM 2339 O O . TYR A 1 283 ? -9.776 10.498 -53.035 1.00 52.03 283 TYR A O 1
ATOM 2347 N N . TYR A 1 284 ? -11.256 12.172 -52.950 1.00 53.56 284 TYR A N 1
ATOM 2348 C CA . TYR A 1 284 ? -12.213 11.489 -52.051 1.00 53.56 284 TYR A CA 1
ATOM 2349 C C . TYR A 1 284 ? -11.605 10.879 -50.764 1.00 53.56 284 TYR A C 1
ATOM 2351 O O . TYR A 1 284 ? -12.192 9.975 -50.167 1.00 53.56 284 TYR A O 1
ATOM 2359 N N . ARG A 1 285 ? -10.446 11.364 -50.300 1.00 54.03 285 ARG A N 1
ATOM 2360 C CA . ARG A 1 285 ? -9.876 11.018 -48.991 1.00 54.03 285 ARG A CA 1
ATOM 2361 C C . ARG A 1 285 ? -9.578 12.293 -48.218 1.00 54.03 285 ARG A C 1
ATOM 2363 O O . ARG A 1 285 ? -8.808 13.129 -48.672 1.00 54.03 285 ARG A O 1
ATOM 2370 N N . TYR A 1 286 ? -10.183 12.429 -47.041 1.00 55.84 286 TYR A N 1
ATOM 2371 C CA . TYR A 1 286 ? -9.783 13.459 -46.085 1.00 55.84 286 TYR A CA 1
ATOM 2372 C C . TYR A 1 286 ? -8.328 13.204 -45.659 1.00 55.84 286 TYR A C 1
ATOM 2374 O O . TYR A 1 286 ? -7.992 12.046 -45.377 1.00 55.84 286 TYR A O 1
ATOM 2382 N N . PRO A 1 287 ? -7.456 14.227 -45.607 1.00 61.78 287 PRO A N 1
ATOM 2383 C CA . PRO A 1 287 ? -6.106 14.042 -45.103 1.00 61.78 287 PRO A CA 1
ATOM 2384 C C . PRO A 1 287 ? -6.155 13.644 -43.627 1.00 61.78 287 PRO A C 1
ATOM 2386 O O . PRO A 1 287 ? -6.946 14.167 -42.836 1.00 61.78 287 PRO A O 1
ATOM 2389 N N . VAL A 1 288 ? -5.311 12.674 -43.280 1.00 66.56 288 VAL A N 1
ATOM 2390 C CA . VAL A 1 288 ? -5.159 12.185 -41.913 1.00 66.56 288 VAL A CA 1
ATOM 2391 C C . VAL A 1 288 ? -4.155 13.084 -41.200 1.00 66.56 288 VAL A C 1
ATOM 2393 O O . VAL A 1 288 ? -2.967 13.078 -41.520 1.00 66.56 288 VAL A O 1
ATOM 2396 N N . GLU A 1 289 ? -4.632 13.864 -40.237 1.00 71.06 289 GLU A N 1
ATOM 2397 C CA . GLU A 1 289 ? -3.794 14.677 -39.361 1.00 71.06 289 GLU A CA 1
ATOM 2398 C C . GLU A 1 289 ? -3.504 13.916 -38.064 1.00 71.06 289 GLU A C 1
ATOM 2400 O O . GLU A 1 289 ? -4.392 13.299 -37.472 1.00 71.06 289 GLU A O 1
ATOM 2405 N N . LYS A 1 290 ? -2.253 13.969 -37.595 1.00 75.88 290 LYS A N 1
ATOM 2406 C CA . LYS A 1 290 ? -1.883 13.435 -36.281 1.00 75.88 290 LYS A CA 1
ATOM 2407 C C . LYS A 1 290 ? -2.106 14.503 -35.220 1.00 75.88 290 LYS A C 1
ATOM 2409 O O . LYS A 1 290 ? -1.406 15.514 -35.199 1.00 75.88 290 LYS A O 1
ATOM 2414 N N . ILE A 1 291 ? -3.051 14.260 -34.322 1.00 80.38 291 ILE A N 1
ATOM 2415 C CA . ILE A 1 291 ? -3.351 15.134 -33.188 1.00 80.38 291 ILE A CA 1
ATOM 2416 C C . ILE A 1 291 ? -2.895 14.492 -31.877 1.00 80.38 291 ILE A C 1
ATOM 2418 O O . ILE A 1 291 ? -2.898 13.270 -31.728 1.00 80.38 291 ILE A O 1
ATOM 2422 N N . LYS A 1 292 ? -2.518 15.317 -30.894 1.00 81.88 292 LYS A N 1
ATOM 2423 C CA . LYS A 1 292 ? -2.258 14.850 -29.526 1.00 81.88 292 LYS A CA 1
ATOM 2424 C C . LYS A 1 292 ? -3.525 14.975 -28.704 1.00 81.88 292 LYS A C 1
ATOM 2426 O O . LYS A 1 292 ? -3.977 16.075 -28.399 1.00 81.88 292 LYS A O 1
ATOM 2431 N N . VAL A 1 293 ? -4.079 13.836 -28.325 1.00 83.31 293 VAL A N 1
ATOM 2432 C CA . VAL A 1 293 ? -5.284 13.755 -27.513 1.00 83.31 293 VAL A CA 1
ATOM 2433 C C . VAL A 1 293 ? -4.890 13.500 -26.070 1.00 83.31 293 VAL A C 1
ATOM 2435 O O . VAL A 1 293 ? -4.195 12.534 -25.764 1.00 83.31 293 VAL A O 1
ATOM 2438 N N . PHE A 1 294 ? -5.356 14.355 -25.164 1.00 88.38 294 PHE A N 1
ATOM 2439 C CA . PHE A 1 294 ? -5.178 14.128 -23.738 1.00 88.38 294 PHE A CA 1
ATOM 2440 C C . PHE A 1 294 ? -6.245 13.151 -23.230 1.00 88.38 294 PHE A C 1
ATOM 2442 O O . PHE A 1 294 ? -7.404 13.521 -23.016 1.00 88.38 294 PHE A O 1
ATOM 2449 N N . TRP A 1 295 ? -5.864 11.880 -23.076 1.00 85.12 295 TRP A N 1
ATOM 2450 C CA . TRP A 1 295 ? -6.812 10.786 -22.840 1.00 85.12 295 TRP A CA 1
ATOM 2451 C C . TRP A 1 295 ? -7.610 10.956 -21.543 1.00 85.12 295 TRP A C 1
ATOM 2453 O O . TRP A 1 295 ? -8.810 10.677 -21.501 1.00 85.12 295 TRP A O 1
ATOM 2463 N N . GLN A 1 296 ? -6.978 11.497 -20.500 1.00 88.06 296 GLN A N 1
ATOM 2464 C CA . GLN A 1 296 ? -7.616 11.701 -19.203 1.00 88.06 296 GLN A CA 1
ATOM 2465 C C . GLN A 1 296 ? -8.813 12.662 -19.280 1.00 88.06 296 GLN A C 1
ATOM 2467 O O . GLN A 1 296 ? -9.830 12.427 -18.626 1.00 88.06 296 GLN A O 1
ATOM 2472 N N . ARG A 1 297 ? -8.746 13.703 -20.122 1.00 89.25 297 ARG A N 1
ATOM 2473 C CA . ARG A 1 297 ? -9.881 14.614 -20.353 1.00 89.25 297 ARG A CA 1
ATOM 2474 C C . ARG A 1 297 ? -11.072 13.871 -20.942 1.00 89.25 297 ARG A C 1
ATOM 2476 O O . ARG A 1 297 ? -12.181 13.989 -20.428 1.00 89.25 297 ARG A O 1
ATOM 2483 N N . ILE A 1 298 ? -10.842 13.064 -21.978 1.00 87.81 298 ILE A N 1
ATOM 2484 C CA . ILE A 1 298 ? -11.894 12.242 -22.598 1.00 87.81 298 ILE A CA 1
ATOM 2485 C C . ILE A 1 298 ? -12.488 11.282 -21.567 1.00 87.81 298 ILE A C 1
ATOM 2487 O O . ILE A 1 298 ? -13.708 11.183 -21.435 1.00 87.81 298 ILE A O 1
ATOM 2491 N N . PHE A 1 299 ? -11.630 10.615 -20.795 1.00 88.38 299 PHE A N 1
ATOM 2492 C CA . PHE A 1 299 ? -12.048 9.699 -19.741 1.00 88.38 299 PHE A CA 1
ATOM 2493 C C . PHE A 1 299 ? -12.962 10.371 -18.702 1.00 88.38 299 PHE A C 1
ATOM 2495 O O . PHE A 1 299 ? -13.928 9.746 -18.246 1.00 88.38 299 PHE A O 1
ATOM 2502 N N . MET A 1 300 ? -12.663 11.621 -18.327 1.00 88.62 300 MET A N 1
ATOM 2503 C CA . MET A 1 300 ? -13.472 12.420 -17.403 1.00 88.62 300 MET A CA 1
ATOM 2504 C C . MET A 1 300 ? -14.797 12.859 -18.033 1.00 88.62 300 MET A C 1
ATOM 2506 O O . MET A 1 300 ? -15.834 12.691 -17.393 1.00 88.62 300 MET A O 1
ATOM 2510 N N . LEU A 1 301 ? -14.784 13.343 -19.281 1.00 89.62 301 LEU A N 1
ATOM 2511 C CA . LEU A 1 301 ? -15.991 13.761 -20.008 1.00 89.62 301 LEU A CA 1
ATOM 2512 C C . LEU A 1 301 ? -17.005 12.618 -20.133 1.00 89.62 301 LEU A C 1
ATOM 2514 O O . LEU A 1 301 ? -18.178 12.787 -19.817 1.00 89.62 301 LEU A O 1
ATOM 2518 N N . GLN A 1 302 ? -16.540 11.412 -20.464 1.00 90.12 302 GLN A N 1
ATOM 2519 C CA . GLN A 1 302 ? -17.384 10.210 -20.529 1.00 90.12 302 GLN A CA 1
ATOM 2520 C C . GLN A 1 302 ? -18.033 9.825 -19.185 1.00 90.12 302 GLN A C 1
ATOM 2522 O O . GLN A 1 302 ? -18.903 8.956 -19.141 1.00 90.12 302 GLN A O 1
ATOM 2527 N N . ARG A 1 303 ? -17.579 10.403 -18.065 1.00 88.56 303 ARG A N 1
ATOM 2528 C CA . ARG A 1 303 ? -18.024 10.073 -16.702 1.00 88.56 303 ARG A CA 1
ATOM 2529 C C . ARG A 1 303 ? -18.713 11.229 -15.985 1.00 88.56 303 ARG A C 1
ATOM 2531 O O . ARG A 1 303 ? -19.061 11.049 -14.818 1.00 88.56 303 ARG A O 1
ATOM 2538 N N . VAL A 1 304 ? -18.961 12.354 -16.660 1.00 87.38 304 VAL A N 1
ATOM 2539 C CA . VAL A 1 304 ? -19.639 13.533 -16.089 1.00 87.38 304 VAL A CA 1
ATOM 2540 C C . VAL A 1 304 ? -20.914 13.135 -15.352 1.00 87.38 304 VAL A C 1
ATOM 2542 O O . VAL A 1 304 ? -21.053 13.421 -14.163 1.00 87.38 304 VAL A O 1
ATOM 2545 N N . ASP A 1 305 ? -21.792 12.375 -16.004 1.00 85.44 305 ASP A N 1
ATOM 2546 C CA . ASP A 1 305 ? -23.055 11.935 -15.406 1.00 85.44 305 ASP A CA 1
ATOM 2547 C C . ASP A 1 305 ? -22.830 11.098 -14.144 1.00 85.44 305 ASP A C 1
ATOM 2549 O O . ASP A 1 305 ? -23.498 11.275 -13.124 1.00 85.44 305 ASP A O 1
ATOM 2553 N N . ARG A 1 306 ? -21.820 10.220 -14.141 1.00 84.94 306 ARG A N 1
ATOM 2554 C CA . ARG A 1 306 ? -21.483 9.437 -12.942 1.00 84.94 306 ARG A CA 1
ATOM 2555 C C . ARG A 1 306 ? -21.010 10.326 -11.794 1.00 84.94 306 ARG A C 1
ATOM 2557 O O . ARG A 1 306 ? -21.298 10.002 -10.640 1.00 84.94 306 ARG A O 1
ATOM 2564 N N . TYR A 1 307 ? -20.318 11.431 -12.072 1.00 82.94 307 TYR A N 1
ATOM 2565 C CA . TYR A 1 307 ? -19.949 12.403 -11.039 1.00 82.94 307 TYR A CA 1
ATOM 2566 C C . TYR A 1 307 ? -21.180 13.091 -10.440 1.00 82.94 307 TYR A C 1
ATOM 2568 O O . TYR A 1 307 ? -21.211 13.293 -9.223 1.00 82.94 307 TYR A O 1
ATOM 2576 N N . HIS A 1 308 ? -22.227 13.339 -11.236 1.00 80.38 308 HIS A N 1
ATOM 2577 C CA . HIS A 1 308 ? -23.517 13.822 -10.729 1.00 80.38 308 HIS A CA 1
ATOM 2578 C C . HIS A 1 308 ? -24.184 12.821 -9.788 1.00 80.38 308 HIS A C 1
ATOM 2580 O O . HIS A 1 308 ? -24.449 13.128 -8.618 1.00 80.38 308 HIS A O 1
ATOM 2586 N N . TYR A 1 309 ? -24.390 11.594 -10.267 1.00 74.94 309 TYR A N 1
ATOM 2587 C CA . TYR A 1 309 ? -25.167 10.587 -9.545 1.00 74.94 309 TYR A CA 1
ATOM 2588 C C . TYR A 1 309 ? -24.418 9.984 -8.351 1.00 74.94 309 TYR A C 1
ATOM 2590 O O . TYR A 1 309 ? -24.941 9.939 -7.240 1.00 74.94 309 TYR A O 1
ATOM 2598 N N . VAL A 1 310 ? -23.173 9.551 -8.552 1.00 76.19 310 VAL A N 1
ATOM 2599 C CA . VAL A 1 310 ? -22.416 8.740 -7.579 1.00 76.19 310 VAL A CA 1
ATOM 2600 C C . VAL A 1 310 ? -21.313 9.550 -6.891 1.00 76.19 310 VAL A C 1
ATOM 2602 O O . VAL A 1 310 ? -20.899 9.237 -5.772 1.00 76.19 310 VAL A O 1
ATOM 2605 N N . GLY A 1 311 ? -20.837 10.621 -7.528 1.00 69.00 311 GLY A N 1
ATOM 2606 C CA . GLY A 1 311 ? -19.707 11.402 -7.031 1.00 69.00 311 GLY A CA 1
ATOM 2607 C C . GLY A 1 311 ? -19.942 11.972 -5.628 1.00 69.00 311 GLY A C 1
ATOM 2608 O O . GLY A 1 311 ? -20.980 12.554 -5.334 1.00 69.00 311 GLY A O 1
ATOM 2609 N N . GLY A 1 312 ? -18.991 11.780 -4.718 1.00 74.50 312 GLY A N 1
ATOM 2610 C CA . GLY A 1 312 ? -19.101 12.268 -3.339 1.00 74.50 312 GLY A CA 1
ATOM 2611 C C . GLY A 1 312 ? -19.917 11.390 -2.379 1.00 74.50 312 GLY A C 1
ATOM 2612 O O . GLY A 1 312 ? -19.858 11.656 -1.183 1.00 74.50 312 GLY A O 1
ATOM 2613 N N . ASP A 1 313 ? -20.580 10.312 -2.823 1.00 80.50 313 ASP A N 1
ATOM 2614 C CA . ASP A 1 313 ? -21.323 9.381 -1.940 1.00 80.50 313 ASP A CA 1
ATOM 2615 C C . ASP A 1 313 ? -20.463 8.868 -0.767 1.00 80.50 313 ASP A C 1
ATOM 2617 O O . ASP A 1 313 ? -20.847 8.939 0.402 1.00 80.50 313 ASP A O 1
ATOM 2621 N N . HIS A 1 314 ? -19.225 8.464 -1.061 1.00 80.19 314 HIS A N 1
ATOM 2622 C CA . HIS A 1 314 ? -18.255 8.045 -0.048 1.00 80.19 314 HIS A CA 1
ATOM 2623 C C . HIS A 1 314 ? -17.985 9.129 1.011 1.00 80.19 314 HIS A C 1
ATOM 2625 O O . HIS A 1 314 ? -17.908 8.830 2.205 1.00 80.19 314 HIS A O 1
ATOM 2631 N N . GLN A 1 315 ? -17.873 10.396 0.592 1.00 79.25 315 GLN A N 1
ATOM 2632 C CA . GLN A 1 315 ? -17.657 11.516 1.510 1.00 79.25 315 GLN A CA 1
ATOM 2633 C C . GLN A 1 315 ? -18.883 11.736 2.402 1.00 79.25 315 GLN A C 1
ATOM 2635 O O . GLN A 1 315 ? -18.721 11.985 3.595 1.00 79.25 315 GLN A O 1
ATOM 2640 N N . LEU A 1 316 ? -20.097 11.595 1.857 1.00 82.88 316 LEU A N 1
ATOM 2641 C CA . LEU A 1 316 ? -21.336 11.713 2.630 1.00 8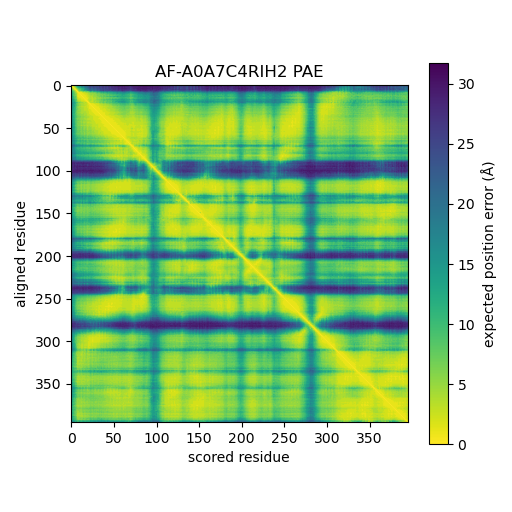2.88 316 LEU A CA 1
ATOM 2642 C C . LEU A 1 316 ? -21.441 10.605 3.681 1.00 82.88 316 LEU A C 1
ATOM 2644 O O . LEU A 1 316 ? -21.707 10.906 4.842 1.00 82.88 316 LEU A O 1
ATOM 2648 N N . LYS A 1 317 ? -21.141 9.352 3.312 1.00 85.50 317 LYS A N 1
ATOM 2649 C CA . LYS A 1 317 ? -21.108 8.209 4.242 1.00 85.50 317 LYS A CA 1
ATOM 2650 C C . LYS A 1 317 ? -20.141 8.442 5.406 1.00 85.50 317 LYS A C 1
ATOM 2652 O O . LYS A 1 317 ? -20.520 8.288 6.565 1.00 85.50 317 LYS A O 1
ATOM 2657 N N . MET A 1 318 ? -18.916 8.895 5.122 1.00 85.75 318 MET A N 1
ATOM 2658 C CA . MET A 1 318 ? -17.944 9.227 6.173 1.00 85.75 318 MET A CA 1
ATOM 2659 C C . MET A 1 318 ? -18.426 10.371 7.075 1.00 85.75 318 MET A C 1
ATOM 2661 O O . MET A 1 318 ? -18.290 10.294 8.296 1.00 85.75 318 MET A O 1
ATOM 2665 N N . GLN A 1 319 ? -19.010 11.427 6.502 1.00 85.12 319 GLN A N 1
ATOM 2666 C CA . GLN A 1 319 ? -19.530 12.551 7.288 1.00 85.12 319 GLN A CA 1
ATOM 2667 C C . GLN A 1 319 ? -20.724 12.164 8.152 1.00 85.12 319 GLN A C 1
ATOM 2669 O O . GLN A 1 319 ? -20.863 12.642 9.277 1.00 85.12 319 GLN A O 1
ATOM 2674 N N . PHE A 1 320 ? -21.567 11.270 7.655 1.00 87.50 320 PHE A N 1
ATOM 2675 C CA . PHE A 1 320 ? -22.687 10.744 8.407 1.00 87.50 320 PHE A CA 1
ATOM 2676 C C . PHE A 1 320 ? -22.221 9.952 9.634 1.00 87.50 320 PHE A C 1
ATOM 2678 O O . PHE A 1 320 ? -22.725 10.182 10.735 1.00 87.50 320 PHE A O 1
ATOM 2685 N N . ASN A 1 321 ? -21.191 9.112 9.483 1.00 89.75 321 ASN A N 1
ATOM 2686 C CA . ASN A 1 321 ? -20.558 8.428 10.614 1.00 89.75 321 ASN A CA 1
ATOM 2687 C C . ASN A 1 321 ? -19.984 9.426 11.623 1.00 89.75 321 ASN A C 1
ATOM 2689 O O . ASN A 1 321 ? -20.245 9.306 12.818 1.00 89.75 321 ASN A O 1
ATOM 2693 N N . ILE A 1 322 ? -19.269 10.454 11.153 1.00 90.19 322 ILE A N 1
ATOM 2694 C CA . ILE A 1 322 ? -18.738 11.518 12.016 1.00 90.19 322 ILE A CA 1
ATOM 2695 C C . ILE A 1 322 ? -19.874 12.188 12.802 1.00 90.19 322 ILE A C 1
ATOM 2697 O O . ILE A 1 322 ? -19.803 12.277 14.025 1.00 90.19 322 ILE A O 1
ATOM 2701 N N . LYS A 1 323 ? -20.955 12.601 12.131 1.00 89.44 323 LYS A N 1
ATOM 2702 C CA . LYS A 1 323 ? -22.104 13.258 12.772 1.00 89.44 323 LYS A CA 1
ATOM 2703 C C . LYS A 1 323 ? -22.765 12.373 13.835 1.00 89.44 323 LYS A C 1
ATOM 2705 O O . LYS A 1 323 ? -23.197 12.896 14.856 1.00 89.44 323 LYS A O 1
ATOM 2710 N N . ARG A 1 324 ? -22.819 11.053 13.623 1.00 90.62 324 ARG A N 1
ATOM 2711 C CA . ARG A 1 324 ? -23.375 10.091 14.591 1.00 90.62 324 ARG A CA 1
ATOM 2712 C C . ARG A 1 324 ? -22.514 9.919 15.837 1.00 90.62 324 ARG A C 1
ATOM 2714 O O . ARG A 1 324 ? -23.060 9.783 16.926 1.00 90.62 324 ARG A O 1
ATOM 2721 N N . ILE A 1 325 ? -21.190 9.911 15.692 1.00 94.00 325 ILE A N 1
ATOM 2722 C CA . ILE A 1 325 ? -20.295 9.645 16.826 1.00 94.00 325 ILE A CA 1
ATOM 2723 C C . ILE A 1 325 ? -19.951 10.900 17.630 1.00 94.00 325 ILE A C 1
ATOM 2725 O O . ILE A 1 325 ? -19.622 10.775 18.805 1.00 94.00 325 ILE A O 1
ATOM 2729 N N . MET A 1 326 ? -20.016 12.100 17.038 1.00 92.62 326 MET A N 1
ATOM 2730 C CA . MET A 1 326 ? -19.631 13.337 17.736 1.00 92.62 326 MET A CA 1
ATOM 2731 C C . MET A 1 326 ? -20.398 13.563 19.050 1.00 92.62 326 MET A C 1
ATOM 2733 O O . MET A 1 326 ? -19.721 13.794 20.048 1.00 92.62 326 MET A O 1
ATOM 2737 N N . PRO A 1 327 ? -21.732 13.370 19.130 1.00 93.44 327 PRO A N 1
ATOM 2738 C CA . PRO A 1 327 ? -22.460 13.482 20.397 1.00 93.44 327 PRO A CA 1
ATOM 2739 C C . PRO A 1 327 ? -21.958 12.526 21.489 1.00 93.44 327 PRO A C 1
ATOM 2741 O O . PRO A 1 327 ? -21.919 12.895 22.658 1.00 93.44 327 PRO A O 1
ATOM 2744 N N . ILE A 1 328 ? -21.530 11.312 21.115 1.00 94.00 328 ILE A N 1
ATOM 2745 C CA . ILE A 1 328 ? -20.946 10.339 22.055 1.00 94.00 328 ILE A CA 1
ATOM 2746 C C . ILE A 1 328 ? -19.608 10.869 22.579 1.00 94.00 328 ILE A C 1
ATOM 2748 O O . ILE A 1 328 ? -19.352 10.834 23.777 1.00 94.00 328 ILE A O 1
ATOM 2752 N N . LEU A 1 329 ? -18.758 11.382 21.686 1.00 94.62 329 LEU A N 1
ATOM 2753 C CA . LEU A 1 329 ? -17.447 11.925 22.051 1.00 94.62 329 LEU A CA 1
ATOM 2754 C C . LEU A 1 329 ? -17.554 13.208 22.889 1.00 94.62 329 LEU A C 1
ATOM 2756 O O . LEU A 1 329 ? -16.707 13.430 23.754 1.00 94.62 329 LEU A O 1
ATOM 2760 N N . ASP A 1 330 ? -18.572 14.033 22.636 1.00 93.31 330 ASP A N 1
ATOM 2761 C CA . ASP A 1 330 ? -18.875 15.237 23.412 1.00 93.31 330 ASP A CA 1
ATOM 2762 C C . ASP A 1 330 ? -19.354 14.879 24.824 1.00 93.31 330 ASP A C 1
ATOM 2764 O O . ASP A 1 330 ? -18.821 15.413 25.795 1.00 93.31 330 ASP A O 1
ATOM 2768 N N . ALA A 1 331 ? -20.282 13.924 24.949 1.00 93.88 331 ALA A N 1
ATOM 2769 C CA . ALA A 1 331 ? -20.781 13.455 26.243 1.00 93.88 331 ALA A CA 1
ATOM 2770 C C . ALA A 1 331 ? -19.679 12.824 27.117 1.00 93.88 331 ALA A C 1
ATOM 2772 O O . ALA A 1 331 ? -19.692 12.969 28.335 1.00 93.88 331 ALA A O 1
ATOM 2773 N N . GLU A 1 332 ? -18.705 12.156 26.496 1.00 93.38 332 GLU A N 1
ATOM 2774 C CA . GLU A 1 332 ? -17.560 11.529 27.173 1.00 93.38 332 GLU A CA 1
ATOM 2775 C C . GLU A 1 332 ? -16.375 12.489 27.401 1.00 93.38 332 GLU A C 1
ATOM 2777 O O . GLU A 1 332 ? -15.326 12.075 27.900 1.00 93.38 332 GLU A O 1
ATOM 2782 N N . GLY A 1 333 ? -16.498 13.765 27.012 1.00 92.19 333 GLY A N 1
ATOM 2783 C CA . GLY A 1 333 ? -15.465 14.782 27.235 1.00 92.19 333 GLY A CA 1
ATOM 2784 C C . GLY A 1 333 ? -14.155 14.534 26.475 1.00 92.19 333 GLY A C 1
ATOM 2785 O O . GLY A 1 333 ? -13.078 14.895 26.951 1.00 92.19 333 GLY A O 1
ATOM 2786 N N . ILE A 1 334 ? -14.205 13.900 25.297 1.00 92.56 334 ILE A N 1
ATOM 2787 C CA . ILE A 1 334 ? -12.997 13.524 24.550 1.00 92.56 334 ILE A CA 1
ATOM 2788 C C . ILE A 1 334 ? -12.352 14.749 23.900 1.00 92.56 334 ILE A C 1
ATOM 2790 O O . ILE A 1 334 ? -12.957 15.432 23.064 1.00 92.56 334 ILE A O 1
ATOM 2794 N N . ILE A 1 335 ? -11.082 14.987 24.239 1.00 88.75 335 ILE A N 1
ATOM 2795 C CA . ILE A 1 335 ? -10.280 16.081 23.682 1.00 88.75 335 ILE A CA 1
ATOM 2796 C C . ILE A 1 335 ? -10.101 15.941 22.166 1.00 88.75 335 ILE A C 1
ATOM 2798 O O . ILE A 1 335 ? -9.968 14.839 21.627 1.00 88.75 335 ILE A O 1
ATOM 2802 N N . GLY A 1 336 ? -10.061 17.078 21.468 1.00 83.50 336 GLY A N 1
ATOM 2803 C CA . GLY A 1 336 ? -10.092 17.135 20.003 1.00 83.50 336 GLY A CA 1
ATOM 2804 C C . GLY A 1 336 ? -9.012 16.310 19.290 1.00 83.50 336 GLY A C 1
ATOM 2805 O O . GLY A 1 336 ? -9.293 15.741 18.239 1.00 83.50 336 GLY A O 1
ATOM 2806 N N . SER A 1 337 ? -7.808 16.191 19.858 1.00 84.38 337 SER A N 1
ATOM 2807 C CA . SER A 1 337 ? -6.707 15.406 19.275 1.00 84.38 337 SER A CA 1
ATOM 2808 C C . SER A 1 337 ? -6.993 13.900 19.242 1.00 84.38 337 SER A C 1
ATOM 2810 O O . SER A 1 337 ? -6.628 13.227 18.280 1.00 84.38 337 SER A O 1
ATOM 2812 N N . LEU A 1 338 ? -7.693 13.371 20.251 1.00 88.56 338 LEU A N 1
ATOM 2813 C CA . LEU A 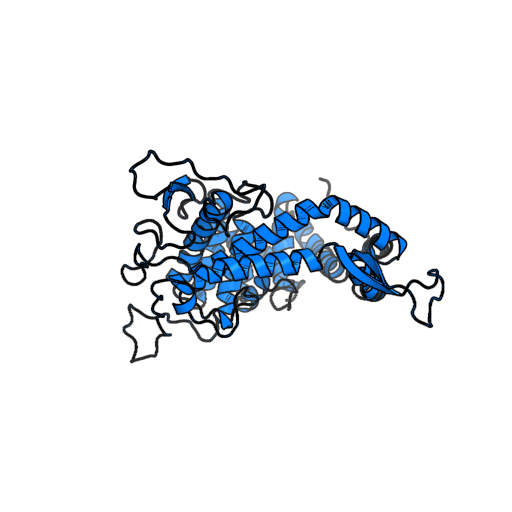1 338 ? -8.038 11.949 20.340 1.00 88.56 338 LEU A CA 1
ATOM 2814 C C . LEU A 1 338 ? -9.272 11.594 19.502 1.00 88.56 338 LEU A C 1
ATOM 2816 O O . LEU A 1 338 ? -9.429 10.440 19.103 1.00 88.56 338 LEU A O 1
ATOM 2820 N N . ARG A 1 339 ? -10.128 12.574 19.173 1.00 91.69 339 ARG A N 1
ATOM 2821 C CA . ARG A 1 339 ? -11.338 12.347 18.359 1.00 91.69 339 ARG A CA 1
ATOM 2822 C C . ARG A 1 339 ? -11.021 11.722 17.005 1.00 91.69 339 ARG A C 1
ATOM 2824 O O . ARG A 1 339 ? -11.779 10.876 16.541 1.00 91.69 339 ARG A O 1
ATOM 2831 N N . CYS A 1 340 ? -9.884 12.072 16.402 1.00 90.50 340 CYS A N 1
ATOM 2832 C CA . CYS A 1 340 ? -9.442 11.494 15.133 1.00 90.50 340 CYS A CA 1
ATOM 2833 C C . CYS A 1 340 ? -9.309 9.963 15.189 1.00 90.50 340 CYS A C 1
ATOM 2835 O O . CYS A 1 340 ? -9.634 9.300 14.207 1.00 90.50 340 CYS A O 1
ATOM 2837 N N . MET A 1 341 ? -8.884 9.393 16.324 1.00 91.94 341 MET A N 1
ATOM 2838 C CA . MET A 1 341 ? -8.767 7.937 16.475 1.00 91.94 341 MET A CA 1
ATOM 2839 C C . MET A 1 341 ? -10.138 7.261 16.547 1.00 91.94 341 MET A C 1
ATOM 2841 O O . MET A 1 341 ? -10.361 6.272 15.857 1.00 91.94 341 MET A O 1
ATOM 2845 N N . TYR A 1 342 ? -11.091 7.835 17.281 1.00 95.56 342 TYR A N 1
ATOM 2846 C CA . TYR A 1 342 ? -12.463 7.317 17.334 1.00 95.56 342 TYR A CA 1
ATOM 2847 C C . TYR A 1 342 ? -13.207 7.469 15.998 1.00 95.56 342 TYR A C 1
ATOM 2849 O O . TYR A 1 342 ? -13.963 6.584 15.604 1.00 95.56 342 TYR A O 1
ATOM 2857 N N . VAL A 1 343 ? -12.953 8.554 15.256 1.00 94.19 343 VAL A N 1
ATOM 2858 C CA . VAL A 1 343 ? -13.443 8.727 13.877 1.00 94.19 343 VAL A CA 1
ATOM 2859 C C . VAL A 1 343 ? -12.838 7.675 12.944 1.00 94.19 343 VAL A C 1
ATOM 2861 O O . VAL A 1 343 ? -13.546 7.123 12.100 1.00 94.19 343 VAL A O 1
ATOM 2864 N N . ALA A 1 344 ? -11.542 7.382 13.078 1.00 93.00 344 ALA A N 1
ATOM 2865 C CA . ALA A 1 344 ? -10.890 6.335 12.301 1.00 93.00 344 ALA A CA 1
ATOM 2866 C C . ALA A 1 344 ? -11.476 4.952 12.623 1.00 93.00 344 ALA A C 1
ATOM 2868 O O . ALA A 1 344 ? -11.780 4.216 11.688 1.00 93.00 344 ALA A O 1
ATOM 2869 N N . PHE A 1 345 ? -11.730 4.649 13.903 1.00 95.44 345 PHE A N 1
ATOM 2870 C CA . PHE A 1 345 ? -12.416 3.428 14.336 1.00 95.44 345 PHE A CA 1
ATOM 2871 C C . PHE A 1 345 ? -13.802 3.302 13.705 1.00 95.44 345 PHE A C 1
ATOM 2873 O O . PHE A 1 345 ? -14.090 2.292 13.073 1.00 95.44 345 PHE A O 1
ATOM 2880 N N . ALA A 1 346 ? -14.631 4.344 13.805 1.00 95.19 346 ALA A N 1
ATOM 2881 C CA . ALA A 1 346 ? -15.979 4.344 13.246 1.00 95.19 346 ALA A CA 1
ATOM 2882 C C . ALA A 1 346 ? -15.979 4.097 11.731 1.00 95.19 346 ALA A C 1
ATOM 2884 O O . ALA A 1 346 ? -16.728 3.265 11.227 1.00 95.19 346 ALA A O 1
ATOM 2885 N N . ASN A 1 347 ? -15.114 4.796 10.994 1.00 92.75 347 ASN A N 1
ATOM 2886 C CA . ASN A 1 347 ? -15.013 4.605 9.550 1.00 92.75 347 ASN A CA 1
ATOM 2887 C C . ASN A 1 347 ? -14.459 3.225 9.197 1.00 92.75 347 ASN A C 1
ATOM 2889 O O . ASN A 1 347 ? -14.894 2.620 8.228 1.00 92.75 347 ASN A O 1
ATOM 2893 N N . GLU A 1 348 ? -13.497 2.720 9.959 1.00 92.38 348 GLU A N 1
ATOM 2894 C CA . GLU A 1 348 ? -12.938 1.400 9.712 1.00 92.38 348 GLU A CA 1
ATOM 2895 C C . GLU A 1 348 ? -13.922 0.273 10.002 1.00 92.38 348 GLU A C 1
ATOM 2897 O O . GLU A 1 348 ? -13.953 -0.680 9.232 1.00 92.38 348 GLU A O 1
ATOM 2902 N N . LEU A 1 349 ? -14.744 0.416 11.043 1.00 93.75 349 LEU A N 1
ATOM 2903 C CA . LEU A 1 349 ? -15.847 -0.490 11.327 1.00 93.75 349 LEU A CA 1
ATOM 2904 C C . LEU A 1 349 ? -16.857 -0.468 10.174 1.00 93.75 349 LEU A C 1
ATOM 2906 O O . LEU A 1 349 ? -17.114 -1.508 9.593 1.00 93.75 349 LEU A O 1
ATOM 2910 N N . PHE A 1 350 ? -17.331 0.714 9.765 1.00 92.38 350 PHE A N 1
ATOM 2911 C CA . PHE A 1 350 ? -18.283 0.873 8.654 1.00 92.38 350 PHE A CA 1
ATOM 2912 C C . PHE A 1 350 ? -17.790 0.314 7.307 1.00 92.38 350 PHE A C 1
ATOM 2914 O O . PHE A 1 350 ? -18.583 -0.038 6.444 1.00 92.38 350 PHE A O 1
ATOM 2921 N N . TYR A 1 351 ? -16.475 0.296 7.084 1.00 90.00 351 TYR A N 1
ATOM 2922 C CA . TYR A 1 351 ? -15.874 -0.209 5.848 1.00 90.00 351 TYR A CA 1
ATOM 2923 C C . TYR A 1 351 ? -15.268 -1.609 6.005 1.00 90.00 351 TYR A C 1
ATOM 2925 O O . TYR A 1 351 ? -14.528 -2.032 5.115 1.00 90.00 351 TYR A O 1
ATOM 2933 N N . LEU A 1 352 ? -15.549 -2.324 7.101 1.00 90.56 352 LEU A N 1
ATOM 2934 C CA . LEU A 1 352 ? -14.915 -3.609 7.401 1.00 90.56 352 LEU A CA 1
ATOM 2935 C C . LEU A 1 352 ? -15.188 -4.649 6.306 1.00 90.56 352 LEU A C 1
ATOM 2937 O O . LEU A 1 352 ? -14.250 -5.268 5.803 1.00 90.56 352 LEU A O 1
ATOM 2941 N N . TYR A 1 353 ? -16.448 -4.775 5.880 1.00 89.44 353 TYR A N 1
ATOM 2942 C CA . TYR A 1 353 ? -16.865 -5.743 4.858 1.00 89.44 353 TYR A CA 1
ATOM 2943 C C . TYR A 1 353 ? -17.094 -5.127 3.473 1.00 89.44 353 TYR A C 1
ATOM 2945 O O . TYR A 1 353 ? -17.381 -5.834 2.506 1.00 89.44 353 TYR A O 1
ATOM 2953 N N . HIS A 1 354 ? -16.902 -3.815 3.343 1.00 86.75 354 HIS A N 1
ATOM 2954 C CA . HIS A 1 354 ? -17.136 -3.086 2.104 1.00 86.75 354 HIS A CA 1
ATOM 2955 C C . HIS A 1 354 ? -16.111 -3.431 1.010 1.00 86.75 354 HIS A C 1
ATOM 2957 O O . HIS A 1 354 ? -14.894 -3.356 1.209 1.00 86.75 354 HIS A O 1
ATOM 2963 N N . ASP A 1 355 ? -16.592 -3.666 -0.213 1.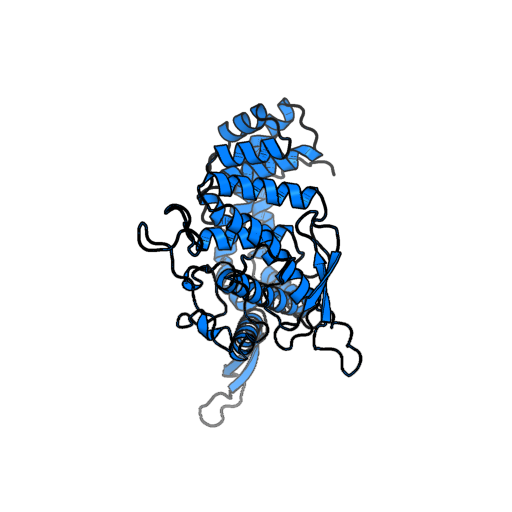00 84.75 355 ASP A N 1
ATOM 2964 C CA . ASP A 1 355 ? -15.755 -3.823 -1.407 1.00 84.75 355 ASP A CA 1
ATOM 2965 C C . ASP A 1 355 ? -15.188 -2.492 -1.900 1.00 84.75 355 ASP A C 1
ATOM 2967 O O . ASP A 1 355 ? -15.659 -1.858 -2.841 1.00 84.75 355 ASP A O 1
ATOM 2971 N N . SER A 1 356 ? -14.139 -2.029 -1.220 1.00 81.38 356 SER A N 1
ATOM 2972 C CA . SER A 1 356 ? -13.433 -0.805 -1.597 1.00 81.38 356 SER A CA 1
ATOM 2973 C C . SER A 1 356 ? -12.779 -0.931 -2.974 1.00 81.38 356 SER A C 1
ATOM 2975 O O . SER A 1 356 ? -12.226 -1.978 -3.313 1.00 81.38 356 SER A O 1
ATOM 2977 N N . HIS A 1 357 ? -12.749 0.164 -3.739 1.00 83.38 357 HIS A N 1
ATOM 2978 C CA . HIS A 1 357 ? -11.909 0.280 -4.940 1.00 83.38 357 HIS A CA 1
ATOM 2979 C C . HIS A 1 357 ? -10.414 0.140 -4.606 1.00 83.38 357 HIS A C 1
ATOM 2981 O O . HIS A 1 357 ? -9.612 -0.236 -5.453 1.00 83.38 357 HIS A O 1
ATOM 2987 N N . ARG A 1 358 ? -10.030 0.419 -3.353 1.00 86.06 358 ARG A N 1
ATOM 2988 C CA . ARG A 1 358 ? -8.675 0.198 -2.842 1.00 86.06 358 ARG A CA 1
ATOM 2989 C C . ARG A 1 358 ? -8.542 -1.263 -2.440 1.00 86.06 358 ARG A C 1
ATOM 2991 O O . ARG A 1 358 ? -8.852 -1.613 -1.302 1.00 86.06 358 ARG A O 1
ATOM 2998 N N . LEU A 1 359 ? -8.100 -2.098 -3.374 1.00 88.56 359 LEU A N 1
ATOM 2999 C CA . LEU A 1 359 ? -8.040 -3.551 -3.194 1.00 88.56 359 LEU A CA 1
ATOM 3000 C C . LEU A 1 359 ? -7.199 -3.956 -1.972 1.00 88.56 359 LEU A C 1
ATOM 3002 O O . LEU A 1 359 ? -7.659 -4.742 -1.150 1.00 88.56 359 LEU A O 1
ATOM 3006 N N . TYR A 1 360 ? -6.076 -3.271 -1.729 1.00 88.56 360 TYR A N 1
ATOM 3007 C CA . TYR A 1 360 ? -5.238 -3.459 -0.536 1.00 88.56 360 TYR A CA 1
ATOM 3008 C C . TYR A 1 360 ? -5.947 -3.220 0.809 1.00 88.56 360 TYR A C 1
ATOM 3010 O O . TYR A 1 360 ? -5.429 -3.607 1.846 1.00 88.56 360 TYR A O 1
ATOM 3018 N N . LYS A 1 361 ? -7.125 -2.579 0.855 1.00 89.56 361 LYS A N 1
ATOM 3019 C CA . LYS A 1 361 ? -7.914 -2.452 2.096 1.00 89.56 361 LYS A CA 1
ATOM 3020 C C . LYS A 1 361 ? -8.765 -3.688 2.386 1.00 89.56 361 LYS A C 1
ATOM 3022 O O . LYS A 1 361 ? -9.244 -3.812 3.510 1.00 89.56 361 LYS A O 1
ATOM 3027 N N . ARG A 1 362 ? -8.969 -4.568 1.401 1.00 89.75 362 ARG A N 1
ATOM 3028 C CA . ARG A 1 362 ? -9.905 -5.698 1.483 1.00 89.75 362 ARG A CA 1
ATOM 3029 C C . ARG A 1 362 ? -9.408 -6.848 2.359 1.00 89.75 362 ARG A C 1
ATOM 3031 O O . ARG A 1 362 ? -10.254 -7.592 2.834 1.00 89.75 362 ARG A O 1
ATOM 3038 N N . TYR A 1 363 ? -8.109 -6.931 2.681 1.00 88.00 363 TYR A N 1
ATOM 3039 C CA . TYR A 1 363 ? -7.598 -7.932 3.641 1.00 88.00 363 TYR A CA 1
ATOM 3040 C C . TYR A 1 363 ? -8.310 -7.861 5.000 1.00 88.00 363 TYR A C 1
ATOM 3042 O O . TYR A 1 363 ? -8.401 -8.846 5.721 1.00 88.00 363 TYR A O 1
ATOM 3050 N N . LYS A 1 364 ? -8.855 -6.688 5.356 1.00 89.38 364 LYS A N 1
ATOM 3051 C CA . LYS A 1 364 ? -9.597 -6.491 6.604 1.00 89.38 364 LYS A CA 1
ATOM 3052 C C . LYS A 1 364 ? -10.846 -7.357 6.710 1.00 89.38 364 LYS A C 1
ATOM 3054 O O . LYS A 1 364 ? -11.317 -7.535 7.821 1.00 89.38 364 LYS A O 1
ATOM 3059 N N . LYS A 1 365 ? -11.357 -7.911 5.607 1.00 88.44 365 LYS A N 1
ATOM 3060 C CA . LYS A 1 365 ? -12.482 -8.855 5.632 1.00 88.44 365 LYS A CA 1
ATOM 3061 C C . LYS A 1 365 ? -12.164 -10.139 6.406 1.00 88.44 365 LYS A C 1
ATOM 3063 O O . LYS A 1 365 ? -13.085 -10.785 6.886 1.00 88.44 365 LYS A O 1
ATOM 3068 N N . VAL A 1 366 ? -10.879 -10.467 6.564 1.00 87.12 366 VAL A N 1
ATOM 3069 C CA . VAL A 1 366 ? -10.394 -11.558 7.426 1.00 87.12 366 VAL A CA 1
ATOM 3070 C C . VAL A 1 366 ? -10.585 -11.226 8.918 1.00 87.12 366 VAL A C 1
ATOM 3072 O O . VAL A 1 366 ? -10.646 -12.114 9.769 1.00 87.12 366 VAL A O 1
ATOM 3075 N N . LEU A 1 367 ? -10.683 -9.939 9.259 1.00 90.00 367 LEU A N 1
ATOM 3076 C CA . LEU A 1 367 ? -10.852 -9.463 10.627 1.00 90.00 367 LEU A CA 1
ATOM 3077 C C . LEU A 1 367 ? -12.333 -9.418 11.018 1.00 90.00 367 LEU A C 1
ATOM 3079 O O . LEU A 1 367 ? -13.230 -9.179 10.209 1.00 90.00 367 LEU A O 1
ATOM 3083 N N . THR A 1 368 ? -12.576 -9.595 12.309 1.00 92.06 368 THR A N 1
ATOM 3084 C CA . THR A 1 368 ? -13.888 -9.435 12.935 1.00 92.06 368 THR A CA 1
ATOM 3085 C C . THR A 1 368 ? -14.036 -8.040 13.535 1.00 92.06 368 THR A C 1
ATOM 3087 O O . THR A 1 368 ? -13.060 -7.323 13.759 1.00 92.06 368 THR A O 1
ATOM 3090 N N . GLU A 1 369 ? -15.266 -7.646 13.861 1.00 93.69 369 GLU A N 1
ATOM 3091 C CA . GLU A 1 369 ? -15.509 -6.384 14.567 1.00 93.69 369 GLU A CA 1
ATOM 3092 C C . GLU A 1 369 ? -14.761 -6.299 15.909 1.00 93.69 369 GLU A C 1
ATOM 3094 O O . GLU A 1 369 ? -14.309 -5.219 16.293 1.00 93.69 369 GLU A O 1
ATOM 3099 N N . GLU A 1 370 ? -14.619 -7.422 16.623 1.00 93.88 370 GLU A N 1
ATOM 3100 C CA . GLU A 1 370 ? -13.902 -7.457 17.901 1.00 93.88 370 GLU A CA 1
ATOM 3101 C C . GLU A 1 370 ? -12.393 -7.282 17.688 1.00 93.88 370 GLU A C 1
ATOM 3103 O O . GLU A 1 370 ? -11.770 -6.528 18.430 1.00 93.88 370 GLU A O 1
ATOM 3108 N N . ASP A 1 371 ? -11.822 -7.837 16.613 1.00 93.25 371 ASP A N 1
ATOM 3109 C CA . ASP A 1 371 ? -10.422 -7.584 16.238 1.00 93.25 371 ASP A CA 1
ATOM 3110 C C . ASP A 1 371 ? -10.170 -6.082 16.014 1.00 93.25 371 ASP A C 1
ATOM 3112 O O . ASP A 1 371 ? -9.152 -5.534 16.447 1.00 93.25 371 ASP A O 1
ATOM 3116 N N . ILE A 1 372 ? -11.123 -5.378 15.387 1.00 94.06 372 ILE A N 1
ATOM 3117 C CA . ILE A 1 372 ? -11.043 -3.923 15.206 1.00 94.06 372 ILE A CA 1
ATOM 3118 C C . ILE A 1 372 ? -11.135 -3.194 16.553 1.00 94.06 372 ILE A C 1
ATOM 3120 O O . ILE A 1 372 ? -10.377 -2.249 16.769 1.00 94.06 372 ILE A O 1
ATOM 3124 N N . ILE A 1 373 ? -11.999 -3.618 17.479 1.00 95.06 373 ILE A N 1
ATOM 3125 C CA . ILE A 1 373 ? -12.063 -3.038 18.832 1.00 95.06 373 ILE A CA 1
ATOM 3126 C C . ILE A 1 373 ? -10.722 -3.217 19.550 1.00 95.06 373 ILE A C 1
ATOM 3128 O O . ILE A 1 373 ? -10.136 -2.225 19.991 1.00 95.06 373 ILE A O 1
ATOM 3132 N N . GLN A 1 374 ? -10.193 -4.442 19.589 1.00 94.62 374 GLN A N 1
ATOM 3133 C CA . GLN A 1 374 ? -8.918 -4.755 20.237 1.00 94.62 374 GLN A CA 1
ATOM 3134 C C . GLN A 1 374 ? -7.768 -3.935 19.650 1.00 94.62 374 GLN A C 1
ATOM 3136 O O . GLN A 1 374 ? -6.934 -3.397 20.382 1.00 94.62 374 GLN A O 1
ATOM 3141 N N . LYS A 1 375 ? -7.768 -3.726 18.331 1.00 94.75 375 LYS A N 1
ATOM 3142 C CA . LYS A 1 375 ? -6.801 -2.850 17.668 1.00 94.75 375 LYS A CA 1
ATOM 3143 C C . LYS A 1 375 ? -6.793 -1.431 18.239 1.00 94.75 375 LYS A C 1
ATOM 3145 O O . LYS A 1 375 ? -5.730 -0.883 18.523 1.00 94.75 375 LYS A O 1
ATOM 3150 N N . TYR A 1 376 ? -7.965 -0.815 18.384 1.00 95.00 376 TYR A N 1
ATOM 3151 C CA . TYR A 1 376 ? -8.061 0.564 18.865 1.00 95.00 376 TYR A CA 1
ATOM 3152 C C . TYR A 1 376 ? -7.871 0.678 20.379 1.00 95.00 376 TYR A C 1
ATOM 3154 O O . TYR A 1 376 ? -7.349 1.699 20.827 1.00 95.00 376 TYR A O 1
ATOM 3162 N N . ILE A 1 377 ? -8.186 -0.366 21.156 1.00 94.94 377 ILE A N 1
ATOM 3163 C CA . ILE A 1 377 ? -7.785 -0.462 22.570 1.00 94.94 377 ILE A CA 1
ATOM 3164 C C . ILE A 1 377 ? -6.260 -0.394 22.682 1.00 94.94 377 ILE A C 1
ATOM 3166 O O . ILE A 1 377 ? -5.732 0.404 23.454 1.00 94.94 377 ILE A O 1
ATOM 3170 N N . ARG A 1 378 ? -5.537 -1.147 21.844 1.00 92.62 378 ARG A N 1
ATOM 3171 C CA . ARG A 1 378 ? -4.065 -1.128 21.812 1.00 92.62 378 ARG A CA 1
ATOM 3172 C C . ARG A 1 378 ? -3.478 0.201 21.331 1.00 92.62 378 ARG A C 1
ATOM 3174 O O . ARG A 1 378 ? -2.369 0.544 21.724 1.00 92.62 378 ARG A O 1
ATOM 3181 N N . PHE A 1 379 ? -4.227 0.985 20.553 1.00 90.19 379 PHE A N 1
ATOM 3182 C CA . PHE A 1 379 ? -3.884 2.381 20.245 1.00 90.19 379 PHE A CA 1
ATOM 3183 C C . PHE A 1 379 ? -4.201 3.370 21.382 1.00 90.19 379 PHE A C 1
ATOM 3185 O O . PHE A 1 379 ? -3.928 4.561 21.244 1.00 90.19 379 PHE A O 1
ATOM 3192 N N . GLY A 1 380 ? -4.759 2.906 22.503 1.00 90.56 380 GLY A N 1
ATOM 3193 C CA . GLY A 1 380 ? -5.065 3.721 23.679 1.00 90.56 380 GLY A CA 1
ATOM 3194 C C . GLY A 1 380 ? -6.486 4.291 23.713 1.00 90.56 380 GLY A C 1
ATOM 3195 O O . GLY A 1 380 ? -6.759 5.198 24.500 1.00 90.56 380 GLY A O 1
ATOM 3196 N N . CYS A 1 381 ? -7.405 3.803 22.873 1.00 94.00 381 CYS A N 1
ATOM 3197 C CA . CYS A 1 381 ? -8.818 4.177 22.966 1.00 94.00 381 CYS A CA 1
ATOM 3198 C C . CYS A 1 381 ? -9.514 3.426 24.111 1.00 94.00 381 CYS A C 1
ATOM 3200 O O . CYS A 1 381 ? -9.197 2.276 24.405 1.00 94.00 381 CYS A O 1
ATOM 3202 N N . LYS A 1 382 ? -10.508 4.062 24.739 1.00 95.25 382 LYS A N 1
ATOM 3203 C CA . LYS A 1 382 ? -11.280 3.449 25.825 1.00 95.25 382 LYS A CA 1
ATOM 3204 C C . LYS A 1 382 ? -12.343 2.508 25.258 1.00 95.25 382 LYS A C 1
ATOM 3206 O O . LYS A 1 382 ? -13.174 2.926 24.450 1.00 95.25 382 LYS A O 1
ATOM 3211 N N . GLU A 1 383 ? -12.349 1.261 25.719 1.00 96.31 38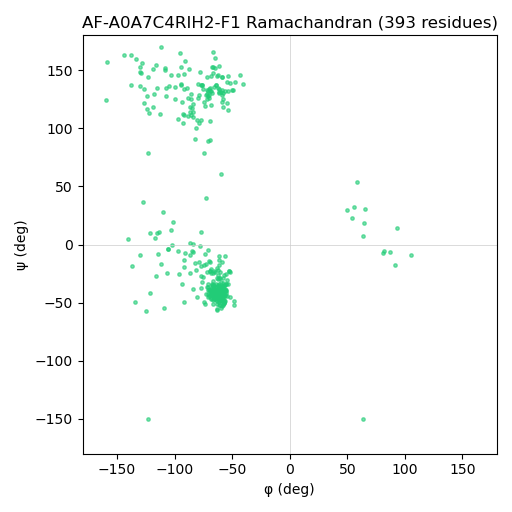3 GLU A N 1
ATOM 3212 C CA . GLU A 1 383 ? -13.254 0.209 25.237 1.00 96.31 383 GLU A CA 1
ATOM 3213 C C . GLU A 1 383 ? -14.737 0.583 25.359 1.00 96.31 383 GLU A C 1
ATOM 3215 O O . GLU A 1 383 ? -15.502 0.396 24.413 1.00 96.31 383 GLU A O 1
ATOM 3220 N N . ASN A 1 384 ? -15.148 1.171 26.485 1.00 96.31 384 ASN A N 1
ATOM 3221 C CA . ASN A 1 384 ? -16.534 1.587 26.712 1.00 96.31 384 ASN A CA 1
ATOM 3222 C C . ASN A 1 384 ? -17.041 2.552 25.620 1.00 96.31 384 ASN A C 1
ATOM 3224 O O . ASN A 1 384 ? -18.178 2.431 25.167 1.00 96.31 384 ASN A O 1
ATOM 3228 N N . ILE A 1 385 ? -16.190 3.469 25.148 1.00 95.81 385 ILE A N 1
ATOM 3229 C CA . ILE A 1 385 ? -16.517 4.413 24.071 1.00 95.81 385 ILE A CA 1
ATOM 3230 C C . ILE A 1 385 ? -16.566 3.692 22.722 1.00 95.81 385 ILE A C 1
ATOM 3232 O O . ILE A 1 385 ? -17.490 3.920 21.942 1.00 95.81 385 ILE A O 1
ATOM 3236 N N . LEU A 1 386 ? -15.620 2.788 22.452 1.00 96.31 386 LEU A N 1
ATOM 3237 C CA . LEU A 1 386 ? -15.616 1.984 21.224 1.00 96.31 386 LEU A CA 1
ATOM 3238 C C . LEU A 1 386 ? -16.894 1.141 21.104 1.00 96.31 386 LEU A C 1
ATOM 3240 O O . LEU A 1 386 ? -17.520 1.118 20.044 1.00 96.31 386 LEU A O 1
ATOM 3244 N N . ARG A 1 387 ? -17.343 0.520 22.203 1.00 96.38 387 ARG A N 1
ATOM 3245 C CA . ARG A 1 387 ? -18.595 -0.253 22.236 1.00 96.38 387 ARG A CA 1
ATOM 3246 C C . ARG A 1 387 ? -19.830 0.633 22.026 1.00 96.38 387 ARG A C 1
ATOM 3248 O O . ARG A 1 387 ? -20.724 0.240 21.279 1.00 96.38 387 ARG A O 1
ATOM 3255 N N . LYS A 1 388 ? -19.857 1.856 22.578 1.00 95.12 388 LYS A N 1
ATOM 3256 C CA . LYS A 1 388 ? -20.914 2.848 22.279 1.00 95.12 388 LYS A CA 1
ATOM 3257 C C . LYS A 1 388 ? -20.944 3.227 20.796 1.00 95.12 388 LYS A C 1
ATOM 3259 O O . LYS A 1 388 ? -22.017 3.277 20.202 1.00 95.12 388 LYS A O 1
ATOM 3264 N N . ILE A 1 389 ? -19.778 3.445 20.182 1.00 94.94 389 ILE A N 1
ATOM 3265 C CA . ILE A 1 389 ? -19.670 3.765 18.750 1.00 94.94 389 ILE A CA 1
ATOM 3266 C C . ILE A 1 389 ? -20.151 2.595 17.882 1.00 94.94 389 ILE A C 1
ATOM 3268 O O . ILE A 1 389 ? -20.918 2.819 16.946 1.00 94.94 389 ILE A O 1
ATOM 3272 N N . LYS A 1 390 ? -19.778 1.353 18.213 1.00 94.44 390 LYS A N 1
ATOM 3273 C CA . LYS A 1 390 ? -20.278 0.144 17.532 1.00 94.44 390 LYS A CA 1
ATOM 3274 C C . LYS A 1 390 ? -21.808 0.031 17.586 1.00 94.44 390 LYS A C 1
ATOM 3276 O O . LYS A 1 390 ? -22.425 -0.432 16.634 1.00 94.44 390 LYS A O 1
ATOM 3281 N N . GLY A 1 391 ? -22.445 0.504 18.659 1.00 92.12 391 GLY A N 1
ATOM 3282 C CA . GLY A 1 391 ? -23.908 0.550 18.751 1.00 92.12 391 GLY A CA 1
ATOM 3283 C C . GLY A 1 391 ? -24.582 1.450 17.703 1.00 92.12 391 GLY A C 1
ATOM 3284 O O . GLY A 1 391 ? -25.729 1.200 17.338 1.00 92.12 391 GLY A O 1
ATOM 3285 N N . VAL A 1 392 ? -23.885 2.475 17.192 1.00 93.00 392 VAL A N 1
ATOM 3286 C CA . VAL A 1 392 ? -24.442 3.472 16.250 1.00 93.00 392 VAL A CA 1
ATOM 3287 C C . VAL A 1 392 ? -23.867 3.393 14.829 1.00 93.00 392 VAL A C 1
ATOM 3289 O O . VAL A 1 392 ? -24.460 3.940 13.889 1.00 93.00 392 VAL A O 1
ATOM 3292 N N . VAL A 1 393 ? -22.733 2.712 14.654 1.00 89.31 393 VAL A N 1
ATOM 3293 C CA . VAL A 1 393 ? -22.084 2.460 13.361 1.00 89.31 393 VAL A CA 1
ATOM 3294 C C . VAL A 1 393 ? -22.014 0.956 13.128 1.00 89.31 393 VAL A C 1
ATOM 3296 O O . VAL A 1 393 ? -21.365 0.246 13.888 1.00 89.31 393 VAL A O 1
ATOM 3299 N N . LYS A 1 394 ? -22.674 0.485 12.066 1.00 81.31 394 LYS A N 1
ATOM 3300 C CA . LYS A 1 394 ? -22.656 -0.922 11.649 1.00 81.31 394 LYS A CA 1
ATOM 3301 C C . LYS A 1 394 ? -21.723 -1.113 10.441 1.00 81.31 394 LYS A C 1
ATOM 3303 O O . LYS A 1 394 ? -21.624 -0.162 9.657 1.00 81.31 394 LYS A O 1
ATOM 3308 N N . PRO A 1 395 ? -21.034 -2.264 10.343 1.00 80.06 395 PRO A N 1
ATOM 3309 C CA . PRO A 1 395 ? -20.109 -2.578 9.254 1.00 80.06 395 PRO A CA 1
ATOM 3310 C C . PRO A 1 395 ? -20.774 -2.868 7.907 1.00 80.06 395 PRO A C 1
ATOM 3312 O O . PRO A 1 395 ? -22.008 -3.091 7.883 1.00 80.06 395 PRO A O 1
#

Mean predicted aligned error: 9.58 Å

=== Feature glossary ===
The record interleaves many kinds of information about one protein. Here is each kind framed as the question it answers.

Q: What does the local fold look like, residue by residue?
A: The Foldseek 3Di string encodes local tertiary geometry as a 20-letter alphabet — one character per residue — derived from the relative positions of nearby Cα atoms. Unlike the amino-acid sequence, 3Di is a direct function of the 3D structure, so two proteins with the same fold have similar 3Di strings even at low sequence identity.

Q: Which residues are in helices, strands, or loops?
A: The SS8 string is DSSP's per-residue secondary-structure call. α-helix (H) means an i→i+4 H-bond ladder; β-strand (E) means the residue participates in a β-sheet; 3₁₀ (G) and π (I) are tighter and wider helices; T/S are turns/bends; '-' is loop.

Q: How big and how compact is the whole molecule?
A: Radius of gyration (Rg) is the root-mean-square distance of Cα atoms from their centroid — a single number for overall size and compactness. A globular domain of N residues has Rg ≈ 2.2·N^0.38 Å; an extended or disordered chain has a much larger Rg. The Cα contact count is the number of residue pairs whose Cα atoms are within 8 Å and are more than four positions apart in sequence — a standard proxy for tertiary packing density. The bounding box is the smallest axis-aligned box enclosing all Cα atoms.

Q: Where is each backbone atom in 3D?
A: Structure coordinates are given as an mmCIF _atom_site loop: one row per atom with element, residue name, chain id, sequence number, and x/y/z position in Å. Only the four main-chain atoms per residue are included here; side chains are omitted to keep the record compact.

Q: What is the amino-acid chain?
A: Primary structure: the covalent order of the twenty standard amino acids along the backbone. Two proteins with the same sequence will (almost always) fold to the same structure; two with 30% identity often share a fold but not the details.

Q: What if only a Cα trace is available?
A: Three-state secondary structure (P-SEA) collapses the eight DSSP classes into helix (a), strand (b), and coil (c). P-SEA assigns these from Cα geometry alone — distances and angles — without requiring backbone oxygens, so it works on any Cα trace.

Q: What family and function is it annotated with?
A: Database cross-references. InterPro integrates a dozen domain/family signature databases into unified entries with residue-range hits. GO terms attach function/process/location labels with evidence codes. CATH codes position the fold in a four-level structural taxonomy. Organism is the NCBI-taxonomy species name.

Q: How confident is the AlphaFold model at each residue?
A: pLDDT is the predicted lDDT-Cα score: AlphaFold's confidence that the local environment of each residue (all inter-atomic distances within 15 Å) is correctly placed. It is a per-residue number between 0 and 100, with higher meaning more reliable.

Q: How mobile is each atom in the crystal?
A: B-factor (Debye–Waller factor) reflects atomic displacement in the crystal lattice. It is an experimental observable (units Å²), not a prediction; low values mean the atom is pinned down, high values mean it moves or is heterogeneous across the crystal.

Q: Which residues are buried vs exposed?
A: SASA measures how much of the protein is reachable by solvent. It is computed by rolling a water-sized probe over the atomic surface and summing the exposed area (Å²). Per-residue SASA distinguishes core (buried, low SASA) from surface (exposed, high SASA) residues; total SASA is a whole-molecule size measure.

Q: What do the diagnostic plots show?
A: Plot images: a contact map (which residues are close in 3D, as an N×N binary image), a Ramachandran scatter (backbone torsion angles, revealing secondary-structure composition at a glance), and — for AlphaFold structures — a PAE heatmap (pairwise prediction confidence).

Q: What known structures does this most resemble?
A: The Foldseek neighbor list gives the closest experimentally determined structures in the PDB, ranked by structural alignment. TM-score near 1 means near-identical fold; near 0.3 means only rough topology match. This is how one finds what a novel AlphaFold prediction most resembles in the solved-structure universe.

Q: Are the domains correctly placed relative to each other?
A: Predicted aligned error is AlphaFold's pairwise confidence. Unlike pLDDT (per-residue), PAE is per-residue-pair and captures whether two parts of the structure are correctly placed relative to each other. Units are ångströms of expected positional error.

Q: What do the rendered images show?
A: Structure images are PyMOL renders from six orthogonal camera directions. Cartoon representation draws helices as coils and strands as arrows; sticks shows the backbone as bonds; surface shows the solvent-excluded envelope. Rainbow coloring maps sequence position to hue (blue→red, N→C); chain coloring assigns a distinct color per polypeptide.

Q: What are the backbone torsion angles?
A: φ (phi) and ψ (psi) are the two rotatable backbone dihedrals per residue: φ is the C(i-1)–N–Cα–C torsion, ψ is the N–Cα–C–N(i+1) torsion, both in degrees on (−180°, 180°]. α-helical residues cluster near (−60°, −45°); β-strand residues near (−120°, +130°). A Ramachandran plot is simply a scatter of (φ, ψ) for every residue.